Protein AF-A0A7I4CPW4-F1 (afdb_monomer)

Secondary structure (DSSP, 8-state):
---GGGG-TTHHHHHHHHHHHHHHHHHHHHHHHT-PPPGGGTTS-TTSTT---HHHHHHHHHHHHHHHHHHHHHHHHHHHS---------HHHHHHHHHHHHHHHHHHHHHHHHHHHHHHHHHHHHHHHHHHHHHHHHHHHHHHHH--HHHHHHHHHHHHHHHHHHHHHHHHHHHHHHHHHHHHHHHHHHHHHHHHHHHHHHHHHHHHHHHHHHHHHHHHHHHHHHHHHHHHHHHHHHHHHHHHHHTTSSS---------HHHHHHHHHHHHHHHHHHHHHHHHHHHHHHHHHHHHHHHHHHHHHHHHHHHHHHHHHHHHHHHHHHHHHHHHHHHHHHHHHHHHHHHHHHHHHHHHHHHHHHHHHHHHHHHHHHHHHHHHHHHHHHHHHHHHHHHHHHHHHHHHHHHHHHHHHHHHHHHHHHHHHHHHHHHHHHHHHHHHHHHHHHHHHHHHHHHHHHHHHHHHHHHHHHHHHHHHHHHTTPPP-

pLDDT: mean 71.59, std 16.47, range [29.36, 94.69]

Radius of gyration: 84.99 Å; Cα contacts (8 Å, |Δi|>4): 14; chains: 1; bounding box: 189×78×271 Å

Sequence (485 aa):
MASPVEVIPGWSDMNDRLHNTLVQLNRLMEHYADGPPSDDLRHADVDKPGCVSEECLETDIQDILKEAKQRLKDFTEAMGSTNGISLGTSRRERQEAEEKSQRILAESEHQKNFLKEELARAQHEVINLHQKMRGYEDRFACEQAGLSNAKFSRELERTKIELLEKSTRLESLQAAKEAVEKEFSDYRKTRKQELEREKTQKLFETRQMKENFQKEVMSATQQHLDREVELQEFCQNERDAHTKTVEAEHAMKLEECCHNHAFLESEWLEKEFGLHKQISGAVQEKSRHIQLLFEEHLKLQSLETQLAAAQSELANEKLERSQIESELKFAKVDVSLANEKVKMGLESHEHTLSNLTNLQDEMTNLRRTCAANIAKLEEKAFALQKNLSCVTNTCVQNEHELHCQSRRVEELQKNIHIKQKELMASTTEVQRLQQECEDMVNKTKDNLETQLLRQAQQHTKIVQKLQKQFRAQWEEYTKTGGPCF

Solvent-accessible surface area (backbone atoms only — not comparable to full-atom values): 26633 Å² total; per-residue (Å²): 134,81,54,83,76,69,78,55,80,56,58,64,58,51,50,52,50,53,50,52,51,50,54,51,51,51,54,52,52,54,57,52,71,80,42,78,76,61,84,80,57,84,78,62,67,94,82,56,95,82,79,72,55,72,72,56,54,54,51,50,51,52,52,52,53,52,51,51,54,48,52,51,49,54,51,52,53,57,63,68,66,65,80,81,78,90,77,94,72,52,77,64,56,54,50,51,50,49,53,51,48,52,50,52,49,52,51,50,52,49,49,50,51,52,52,50,53,51,50,51,50,52,51,50,49,52,52,51,48,49,52,50,48,49,57,46,50,52,48,51,46,49,53,51,72,71,44,56,72,66,57,59,53,48,50,51,51,50,52,50,50,54,48,50,53,50,49,53,51,47,51,53,50,50,51,49,47,54,50,49,53,49,51,50,52,50,48,52,51,50,52,51,51,50,52,51,48,51,51,52,48,52,52,47,52,51,50,50,51,51,54,50,52,51,50,51,52,51,50,52,51,48,54,49,50,53,49,50,48,52,50,49,51,48,56,47,50,51,49,53,51,49,52,56,48,62,75,65,72,80,74,83,82,91,85,82,84,88,86,59,79,69,54,57,53,52,51,47,51,52,50,50,52,50,48,50,51,51,50,50,50,52,51,52,52,50,52,50,50,52,50,52,52,52,55,51,50,54,51,50,54,52,49,52,53,50,50,53,51,53,51,51,50,52,51,49,52,53,50,52,50,52,50,52,56,48,52,52,51,52,52,51,52,52,53,52,53,50,51,52,52,51,50,55,51,49,56,53,48,53,54,51,50,53,52,52,51,53,50,51,52,51,52,51,51,50,51,53,53,50,51,54,50,49,54,52,49,53,53,48,50,52,53,49,51,53,50,48,53,51,50,51,53,51,50,54,52,49,52,53,50,52,51,54,50,50,53,52,50,54,52,50,51,52,50,50,54,52,51,50,52,52,49,52,53,51,51,51,50,51,53,50,52,50,49,52,49,51,53,49,52,52,52,49,48,54,51,49,54,51,50,52,52,51,48,53,53,50,50,50,52,50,52,52,49,50,52,50,49,50,49,52,54,48,53,47,36,68,72,72,63,56,82,90,128

Foldseek 3Di:
DDDPVNLDPCPVVLVVLVVVLVVLVVVVVVVVVVDDPPPVPVDPDPPDPRDDDPVRSVVSVVVSVVVVVVSVVVVVVVVVPPPDDDDDDDPVVVVVVVVVVVVVVVVVVVVVVVVVVVVVVVVVVVVVVVVVVVVVVVVVVVVVVVDPVVVVVVVVVVVVVVVVVVVVVVVVVVVVVVVVVVVVVVVVVVVVVVVVVVVVVVVVVVVVVVVVVVVVVVVVVVVVVVVVVVVVVVVVVVVVVVVVVVVVPPPDDDDDDDDDPPVVVVVVVVVVVVVVVVVVVVVVVVVVVVVVVVVVVVVVVVVVVVVVVVVVVVVVVVVVVVVVVVVVVVVVVVVVVVVVVVVVVVVVVVVVVVVVVVVVVVVVVVVVVVVVVVVVVVVVVVVVVVVVVVVVVVVVVVVVVVVVVVVVVVVVVVVVVVVVVVVVVVVVVVVVVVVVVVVVVVVVVVVVVVVVVVVVVVVVVVVVVVVVVVVVVVVVCVVVVPDDD

Organism: Physcomitrium patens (NCBI:txid3218)

Mean predicted aligned error: 24.4 Å

Structure (mmCIF, N/CA/C/O backbone):
data_AF-A0A7I4CPW4-F1
#
_entry.id   AF-A0A7I4CPW4-F1
#
loop_
_atom_site.group_PDB
_atom_site.id
_atom_site.type_symbol
_atom_site.label_atom_id
_atom_site.label_alt_id
_atom_site.label_comp_id
_atom_site.label_asym_id
_atom_site.label_entity_id
_atom_site.label_seq_id
_atom_site.pdbx_PDB_ins_code
_atom_site.Cartn_x
_atom_site.Cartn_y
_atom_site.Cartn_z
_atom_site.occupancy
_atom_site.B_iso_or_equiv
_atom_site.auth_seq_id
_atom_site.auth_comp_id
_atom_site.auth_asym_id
_atom_site.auth_atom_id
_atom_site.pdbx_PDB_model_num
ATOM 1 N N . MET A 1 1 ? -46.237 -32.149 65.533 1.00 38.31 1 MET A N 1
ATOM 2 C CA . MET A 1 1 ? -46.251 -31.351 64.293 1.00 38.31 1 MET A CA 1
ATOM 3 C C . MET A 1 1 ? -44.836 -30.878 64.074 1.00 38.31 1 MET A C 1
ATOM 5 O O . MET A 1 1 ? -44.356 -30.110 64.896 1.00 38.31 1 MET A O 1
ATOM 9 N N . ALA A 1 2 ? -44.166 -31.430 63.067 1.00 29.36 2 ALA A N 1
ATOM 10 C CA . ALA A 1 2 ? -42.787 -31.090 62.757 1.00 29.36 2 ALA A CA 1
ATOM 11 C C . ALA A 1 2 ? -42.757 -29.760 61.994 1.00 29.36 2 ALA A C 1
ATOM 13 O O . ALA A 1 2 ? -43.497 -29.587 61.024 1.00 29.36 2 ALA A O 1
ATOM 14 N N . SER A 1 3 ? -41.971 -28.801 62.480 1.00 32.53 3 SER A N 1
ATOM 15 C CA . SER A 1 3 ? -41.742 -27.513 61.812 1.00 32.53 3 SER A CA 1
ATOM 16 C C . SER A 1 3 ? -41.160 -27.752 60.405 1.00 32.53 3 SER A C 1
ATOM 18 O O . SER A 1 3 ? -40.423 -28.720 60.240 1.00 32.53 3 SER A O 1
ATOM 20 N N . PRO A 1 4 ? -41.388 -26.892 59.390 1.00 42.81 4 PRO A N 1
ATOM 21 C CA . PRO A 1 4 ? -40.745 -27.017 58.070 1.00 42.81 4 PRO A CA 1
ATOM 22 C C . PRO A 1 4 ? -39.208 -27.043 58.133 1.00 42.81 4 PRO A C 1
ATOM 24 O O . PRO A 1 4 ? -38.552 -27.478 57.193 1.00 42.81 4 PRO A O 1
ATOM 27 N N . VAL A 1 5 ? -38.638 -26.609 59.263 1.00 44.00 5 VAL A N 1
ATOM 28 C CA . VAL A 1 5 ? -37.207 -26.687 59.583 1.00 44.00 5 VAL A CA 1
ATOM 29 C C . VAL A 1 5 ? -36.751 -28.130 59.881 1.00 44.00 5 VAL A C 1
ATOM 31 O O . VAL A 1 5 ? -35.587 -28.454 59.681 1.00 44.00 5 VAL A O 1
ATOM 34 N N . GLU A 1 6 ? -37.653 -29.030 60.280 1.00 43.44 6 GLU A N 1
ATOM 35 C CA . GLU A 1 6 ? -37.358 -30.444 60.573 1.00 43.44 6 GLU A CA 1
ATOM 36 C C . GLU A 1 6 ? -37.419 -31.359 59.330 1.00 43.44 6 GLU A C 1
ATOM 38 O O . GLU A 1 6 ? -37.004 -32.511 59.411 1.00 43.44 6 GLU A O 1
ATOM 43 N N . VAL A 1 7 ? -37.869 -30.861 58.165 1.00 47.72 7 VAL A N 1
ATOM 44 C CA . VAL A 1 7 ? -37.859 -31.600 56.874 1.00 47.72 7 VAL A CA 1
ATOM 45 C C . VAL A 1 7 ? -36.533 -31.410 56.112 1.00 47.72 7 VAL A C 1
ATOM 47 O O . VAL A 1 7 ? -36.294 -32.031 55.080 1.00 47.72 7 VAL A O 1
ATOM 50 N N . ILE A 1 8 ? -35.609 -30.619 56.669 1.00 50.72 8 ILE A N 1
ATOM 51 C CA . ILE A 1 8 ? -34.277 -30.360 56.114 1.00 50.72 8 ILE A CA 1
ATOM 52 C C . ILE A 1 8 ? -33.139 -31.046 56.924 1.00 50.72 8 ILE A C 1
ATOM 54 O O . ILE A 1 8 ? -32.127 -30.400 57.199 1.00 50.72 8 ILE A O 1
ATOM 58 N N . PRO A 1 9 ? -33.197 -32.331 57.341 1.00 49.34 9 PRO A N 1
ATOM 59 C CA . PRO A 1 9 ? -31.993 -32.985 57.851 1.00 49.34 9 PRO A CA 1
ATOM 60 C C . PRO A 1 9 ? -30.987 -33.201 56.706 1.00 49.34 9 PRO A C 1
ATOM 62 O O . PRO A 1 9 ? -31.283 -33.845 55.697 1.00 49.34 9 PRO A O 1
ATOM 65 N N . GLY A 1 10 ? -29.773 -32.670 56.852 1.00 56.00 10 GLY A N 1
ATOM 66 C CA . GLY A 1 10 ? -28.626 -33.021 56.003 1.00 56.00 10 GLY A CA 1
ATOM 67 C C . GLY A 1 10 ? -28.361 -32.136 54.779 1.00 56.00 10 GLY A C 1
ATOM 68 O O . GLY A 1 10 ? -27.443 -32.441 54.026 1.00 56.00 10 GLY A O 1
ATOM 69 N N . TRP A 1 11 ? -29.096 -31.033 54.571 1.00 62.47 11 TRP A N 1
ATOM 70 C CA . TRP A 1 11 ? -28.654 -30.014 53.600 1.00 62.47 11 TRP A CA 1
ATOM 71 C C . TRP A 1 11 ? -27.441 -29.230 54.100 1.00 62.47 11 TRP A C 1
ATOM 73 O O . TRP A 1 11 ? -26.607 -28.865 53.279 1.00 62.47 11 TRP A O 1
ATOM 83 N N . SER A 1 12 ? -27.313 -29.005 55.416 1.00 62.22 12 SER A N 1
ATOM 84 C CA . SER A 1 12 ? -26.085 -28.426 55.976 1.00 62.22 12 SER A CA 1
ATOM 85 C C . SER A 1 12 ? -24.902 -29.362 55.742 1.00 62.22 12 SER A C 1
ATOM 87 O O . SER A 1 12 ? -23.928 -28.930 55.150 1.00 62.22 12 SER A O 1
ATOM 89 N N . ASP A 1 13 ? -25.039 -30.657 56.051 1.00 65.06 13 ASP A N 1
ATOM 90 C CA . ASP A 1 13 ? -23.987 -31.662 55.815 1.00 65.06 13 ASP A CA 1
ATOM 91 C C . ASP A 1 13 ? -23.592 -31.768 54.338 1.00 65.06 13 ASP A C 1
ATOM 93 O O . ASP A 1 13 ? -22.416 -31.883 54.007 1.00 65.06 13 ASP A O 1
ATOM 97 N N . MET A 1 14 ? -24.563 -31.725 53.422 1.00 67.44 14 MET A N 1
ATOM 98 C CA . MET A 1 14 ? -24.291 -31.759 51.984 1.00 67.44 14 MET A CA 1
ATOM 99 C C . MET A 1 14 ? -23.597 -30.478 51.504 1.00 67.44 14 MET A C 1
ATOM 101 O O . MET A 1 14 ? -22.688 -30.547 50.679 1.00 67.44 14 MET A O 1
ATOM 105 N N . ASN A 1 15 ? -23.989 -29.320 52.040 1.00 64.12 15 ASN A N 1
ATOM 106 C CA . ASN A 1 15 ? -23.342 -28.046 51.748 1.00 64.12 15 ASN A CA 1
ATOM 107 C C . ASN A 1 15 ? -21.917 -27.993 52.323 1.00 64.12 15 ASN A C 1
ATOM 109 O O . ASN A 1 15 ? -21.007 -27.524 51.648 1.00 64.12 15 ASN A O 1
ATOM 113 N N . ASP A 1 16 ? -21.699 -28.551 53.514 1.00 69.31 16 ASP A N 1
ATOM 114 C CA . ASP A 1 16 ? -20.387 -28.653 54.156 1.00 69.31 16 ASP A CA 1
ATOM 115 C C . ASP A 1 16 ? -19.469 -29.634 53.406 1.00 69.31 16 ASP A C 1
ATOM 117 O O . ASP A 1 16 ? -18.279 -29.365 53.230 1.00 69.31 16 ASP A O 1
ATOM 121 N N . ARG A 1 17 ? -20.013 -30.745 52.885 1.00 70.19 17 ARG A N 1
ATOM 122 C CA . ARG A 1 17 ? -19.287 -31.669 51.994 1.00 70.19 17 ARG A CA 1
ATOM 123 C C . ARG A 1 17 ? -18.903 -30.994 50.681 1.00 70.19 17 ARG A C 1
ATOM 125 O O . ARG A 1 17 ? -17.732 -31.023 50.324 1.00 70.19 17 ARG A O 1
ATOM 132 N N . LEU A 1 18 ? -19.844 -30.324 50.011 1.00 66.69 18 LEU A N 1
ATOM 133 C CA . LEU A 1 18 ? -19.577 -29.595 48.767 1.00 66.69 18 LEU A CA 1
ATOM 134 C C . LEU A 1 18 ? -18.533 -28.490 48.973 1.00 66.69 18 LEU A C 1
ATOM 136 O O . LEU A 1 18 ? -17.628 -28.330 48.157 1.00 66.69 18 LEU A O 1
ATOM 140 N N . HIS A 1 19 ? -18.635 -27.752 50.077 1.00 68.12 19 HIS A N 1
ATOM 141 C CA . HIS A 1 19 ? -17.684 -26.706 50.427 1.00 68.12 19 HIS A CA 1
ATOM 142 C C . HIS A 1 19 ? -16.278 -27.277 50.644 1.00 68.12 19 HIS A C 1
ATOM 144 O O . HIS A 1 19 ? -15.318 -26.764 50.072 1.00 68.12 19 HIS A O 1
ATOM 150 N N . ASN A 1 20 ? -16.147 -28.377 51.389 1.00 66.88 20 ASN A N 1
ATOM 151 C CA . ASN A 1 20 ? -14.859 -29.043 51.590 1.00 66.88 20 ASN A CA 1
ATOM 152 C C . ASN A 1 20 ? -14.265 -29.588 50.281 1.00 66.88 20 ASN A C 1
ATOM 154 O O . ASN A 1 20 ? -13.067 -29.420 50.049 1.00 66.88 20 ASN A O 1
ATOM 158 N N . THR A 1 21 ? -15.083 -30.173 49.402 1.00 63.88 21 THR A N 1
ATOM 159 C CA . THR A 1 21 ? -14.639 -30.663 48.088 1.00 63.88 21 THR A CA 1
ATOM 160 C C . THR A 1 21 ? -14.179 -29.514 47.185 1.00 63.88 21 THR A C 1
ATOM 162 O O . THR A 1 21 ? -13.125 -29.609 46.561 1.00 63.88 21 THR A O 1
ATOM 165 N N . LEU A 1 22 ? -14.893 -28.383 47.170 1.00 64.75 22 LEU A N 1
ATOM 166 C CA . LEU A 1 22 ? -14.491 -27.188 46.417 1.00 64.75 22 LEU A CA 1
ATOM 167 C C . LEU A 1 22 ? -13.196 -26.566 46.954 1.00 64.75 22 LEU A C 1
ATOM 169 O O . LEU A 1 22 ? -12.351 -26.145 46.168 1.00 64.75 22 LEU A O 1
ATOM 173 N N . VAL A 1 23 ? -13.003 -26.542 48.276 1.00 67.06 23 VAL A N 1
ATOM 174 C CA . VAL A 1 23 ? -11.753 -26.070 48.897 1.00 67.06 23 VAL A CA 1
ATOM 175 C C . VAL A 1 23 ? -10.571 -26.964 48.511 1.00 67.06 23 VAL A C 1
ATOM 177 O O . VAL A 1 23 ? -9.486 -26.453 48.234 1.00 67.06 23 VAL A O 1
ATOM 180 N N . GLN A 1 24 ? -10.761 -28.285 48.454 1.00 62.75 24 GLN A N 1
ATOM 181 C CA . GLN A 1 24 ? -9.724 -29.218 47.999 1.00 62.75 24 GLN A CA 1
ATOM 182 C C . GLN A 1 24 ? -9.404 -29.039 46.512 1.00 62.75 24 GLN A C 1
ATOM 184 O O . GLN A 1 24 ? -8.230 -29.012 46.149 1.00 62.75 24 GLN A O 1
ATOM 189 N N . LEU A 1 25 ? -10.419 -28.827 45.672 1.00 63.53 25 LEU A N 1
ATOM 190 C CA . LEU A 1 25 ? -10.248 -28.585 44.238 1.00 63.53 25 LEU A CA 1
ATOM 191 C C . LEU A 1 25 ? -9.511 -27.266 43.968 1.00 63.53 25 LEU A C 1
ATOM 193 O O . LEU A 1 25 ? -8.627 -27.212 43.118 1.00 63.53 25 LEU A O 1
ATOM 197 N N . ASN A 1 26 ? -9.801 -26.224 44.752 1.00 63.44 26 ASN A N 1
ATOM 198 C CA . ASN A 1 26 ? -9.120 -24.937 44.639 1.00 63.44 26 ASN A CA 1
ATOM 199 C C . ASN A 1 26 ? -7.635 -25.032 45.032 1.00 63.44 26 ASN A C 1
ATOM 201 O O . ASN A 1 26 ? -6.786 -24.489 44.334 1.00 63.44 26 ASN A O 1
ATOM 205 N N . ARG A 1 27 ? -7.300 -25.805 46.076 1.00 64.12 27 ARG A N 1
ATOM 206 C CA . ARG A 1 27 ? -5.898 -26.099 46.438 1.00 64.12 27 ARG A CA 1
ATOM 207 C C . ARG A 1 27 ? -5.167 -26.894 45.356 1.00 64.12 27 ARG A C 1
ATOM 209 O O . ARG A 1 27 ? -3.975 -26.699 45.144 1.00 64.12 27 ARG A O 1
ATOM 216 N N . LEU A 1 28 ? -5.874 -27.792 44.675 1.00 62.12 28 LEU A N 1
ATOM 217 C CA . LEU A 1 28 ? -5.319 -28.593 43.586 1.00 62.12 28 LEU A CA 1
ATOM 218 C C . LEU A 1 28 ? -5.044 -27.721 42.348 1.00 62.12 28 LEU A C 1
ATOM 220 O O . LEU A 1 28 ? -3.977 -27.830 41.751 1.00 62.12 28 LEU A O 1
ATOM 224 N N . MET A 1 29 ? -5.945 -26.786 42.023 1.00 62.91 29 MET A N 1
ATOM 225 C CA . MET A 1 29 ? -5.725 -25.782 40.973 1.00 62.91 29 MET A CA 1
ATOM 226 C C . MET A 1 29 ? -4.577 -24.817 41.303 1.00 62.91 29 MET A C 1
ATOM 228 O O . MET A 1 29 ? -3.785 -24.503 40.418 1.00 62.91 29 MET A O 1
ATOM 232 N N . GLU A 1 30 ? -4.450 -24.372 42.559 1.00 62.38 30 GLU A N 1
ATOM 233 C CA . GLU A 1 30 ? -3.320 -23.544 43.013 1.00 62.38 30 GLU A CA 1
ATOM 234 C C . GLU A 1 30 ? -1.982 -24.283 42.842 1.00 62.38 30 GLU A C 1
ATOM 236 O O . GLU A 1 30 ? -1.022 -23.706 42.337 1.00 62.38 30 GLU A O 1
ATOM 241 N N . HIS A 1 31 ? -1.934 -25.587 43.137 1.00 56.59 31 HIS A N 1
ATOM 242 C CA . HIS A 1 31 ? -0.752 -26.416 42.881 1.00 56.59 31 HIS A CA 1
ATOM 243 C C . HIS A 1 31 ? -0.405 -26.578 41.392 1.00 56.59 31 HIS A C 1
ATOM 245 O O . HIS A 1 31 ? 0.772 -26.715 41.068 1.00 56.59 31 HIS A O 1
ATOM 251 N N . TYR A 1 32 ? -1.384 -26.535 40.484 1.00 52.62 32 TYR A N 1
ATOM 252 C CA . TYR A 1 32 ? -1.139 -26.536 39.035 1.00 52.62 32 TYR A CA 1
ATOM 253 C C . TYR A 1 32 ? -0.704 -25.162 38.492 1.00 52.62 32 TYR A C 1
ATOM 255 O O . TYR A 1 32 ? -0.036 -25.098 37.457 1.00 52.62 32 TYR A O 1
ATOM 263 N N . ALA A 1 33 ? -1.059 -24.067 39.173 1.00 53.84 33 ALA A N 1
ATOM 264 C CA . ALA A 1 33 ? -0.705 -22.705 38.772 1.00 53.84 33 ALA A CA 1
ATOM 265 C C . ALA A 1 33 ? 0.778 -22.363 39.022 1.00 53.84 33 ALA A C 1
ATOM 267 O O . ALA A 1 33 ? 1.352 -21.583 38.262 1.00 53.84 33 ALA A O 1
ATOM 268 N N . ASP A 1 34 ? 1.417 -22.997 40.012 1.00 50.81 34 ASP A N 1
ATOM 269 C CA . ASP A 1 34 ? 2.851 -22.841 40.320 1.00 50.81 34 ASP A CA 1
ATOM 270 C C . ASP A 1 34 ? 3.786 -23.678 39.411 1.00 50.81 34 ASP A C 1
ATOM 272 O O . ASP A 1 34 ? 5.005 -23.703 39.595 1.00 50.81 34 ASP A O 1
ATOM 276 N N . GLY A 1 35 ? 3.228 -24.311 38.372 1.00 43.72 35 GLY A N 1
ATOM 277 C CA . GLY A 1 35 ? 3.938 -25.081 37.349 1.00 43.72 35 GLY A CA 1
ATOM 278 C C . GLY A 1 35 ? 3.619 -26.579 37.417 1.00 43.72 35 GLY A C 1
ATOM 279 O O . GLY A 1 35 ? 3.368 -27.108 38.499 1.00 43.72 35 GLY A O 1
ATOM 280 N N . PRO A 1 36 ? 3.620 -27.300 36.278 1.00 46.91 36 PRO A N 1
ATOM 281 C CA . PRO A 1 36 ? 3.353 -28.732 36.289 1.00 46.91 36 PRO A CA 1
ATOM 282 C C . PRO A 1 36 ? 4.443 -29.439 37.111 1.00 46.91 36 PRO A C 1
ATOM 284 O O . PRO A 1 36 ? 5.631 -29.187 36.874 1.00 46.91 36 PRO A O 1
ATOM 287 N N . PRO A 1 37 ? 4.088 -30.319 38.064 1.00 50.00 37 PRO A N 1
ATOM 288 C CA . PRO A 1 37 ? 5.093 -31.088 38.774 1.00 50.00 37 PRO A CA 1
ATOM 289 C C . PRO A 1 37 ? 5.860 -31.936 37.754 1.00 50.00 37 PRO A C 1
ATOM 291 O O . PRO A 1 37 ? 5.270 -32.542 36.857 1.00 50.00 37 PRO A O 1
ATOM 294 N N . SER A 1 38 ? 7.189 -31.952 37.870 1.00 45.12 38 SER A N 1
ATOM 295 C CA . SER A 1 38 ? 8.050 -32.843 37.091 1.00 45.12 38 SER A CA 1
ATOM 296 C C . SER A 1 38 ? 7.556 -34.288 37.197 1.00 45.12 38 SER A C 1
ATOM 298 O O . SER A 1 38 ? 7.106 -34.698 38.270 1.00 45.12 38 SER A O 1
ATOM 300 N N . ASP A 1 39 ? 7.693 -35.059 36.115 1.00 47.12 39 ASP A N 1
ATOM 301 C CA . ASP A 1 39 ? 7.189 -36.437 35.970 1.00 47.12 39 ASP A CA 1
ATOM 302 C C . ASP A 1 39 ? 7.569 -37.409 37.111 1.00 47.12 39 ASP A C 1
ATOM 304 O O . ASP A 1 39 ? 6.896 -38.422 37.290 1.00 47.12 39 ASP A O 1
ATOM 308 N N . ASP A 1 40 ? 8.553 -37.074 37.949 1.00 45.69 40 ASP A N 1
ATOM 309 C CA . ASP A 1 40 ? 8.951 -37.849 39.132 1.00 45.69 40 ASP A CA 1
ATOM 310 C C . ASP A 1 40 ? 7.979 -37.770 40.334 1.00 45.69 40 ASP A C 1
ATOM 312 O O . ASP A 1 40 ? 8.170 -38.476 41.324 1.00 45.69 40 ASP A O 1
ATOM 316 N N . LEU A 1 41 ? 6.909 -36.967 40.275 1.00 43.38 41 LEU A N 1
ATOM 317 C CA . LEU A 1 41 ? 5.898 -36.870 41.347 1.00 43.38 41 LEU A CA 1
ATOM 318 C C . LEU A 1 41 ? 4.605 -37.651 41.076 1.00 43.38 41 LEU A C 1
ATOM 320 O O . LEU A 1 41 ? 3.766 -37.744 41.970 1.00 43.38 41 LEU A O 1
ATOM 324 N N . ARG A 1 42 ? 4.441 -38.289 39.905 1.00 46.47 42 ARG A N 1
ATOM 325 C CA . ARG A 1 42 ? 3.249 -39.125 39.634 1.00 46.47 42 ARG A CA 1
ATOM 326 C C . ARG A 1 42 ? 3.175 -40.383 40.516 1.00 46.47 42 ARG A C 1
ATOM 328 O O . ARG A 1 42 ? 2.141 -41.047 40.537 1.00 46.47 42 ARG A O 1
ATOM 335 N N . HIS A 1 43 ? 4.242 -40.690 41.261 1.00 47.31 43 HIS A N 1
ATOM 336 C CA . HIS A 1 43 ? 4.331 -41.842 42.164 1.00 47.31 43 HIS A CA 1
ATOM 337 C C . HIS A 1 43 ? 4.963 -41.537 43.536 1.00 47.31 43 HIS A C 1
ATOM 339 O O . HIS A 1 43 ? 5.292 -42.474 44.262 1.00 47.31 43 HIS A O 1
ATOM 345 N N . ALA A 1 44 ? 5.142 -40.267 43.917 1.00 39.19 44 ALA A N 1
ATOM 346 C CA . ALA A 1 44 ? 5.736 -39.939 45.212 1.00 39.19 44 ALA A CA 1
ATOM 347 C C . ALA A 1 44 ? 4.680 -39.934 46.331 1.00 39.19 44 ALA A C 1
ATOM 349 O O . ALA A 1 44 ? 3.838 -39.043 46.403 1.00 39.19 44 ALA A O 1
ATOM 350 N N . ASP A 1 45 ? 4.778 -40.943 47.195 1.00 40.41 45 ASP A N 1
ATOM 351 C CA . ASP A 1 45 ? 4.182 -41.068 48.527 1.00 40.41 45 ASP A CA 1
ATOM 352 C C . ASP A 1 45 ? 2.679 -40.769 48.651 1.00 40.41 45 ASP A C 1
ATOM 354 O O . ASP A 1 45 ? 2.234 -39.701 49.075 1.00 40.41 45 ASP A O 1
ATOM 358 N N . VAL A 1 46 ? 1.906 -41.835 48.426 1.00 43.81 46 VAL A N 1
ATOM 359 C CA . VAL A 1 46 ? 0.472 -41.997 48.736 1.00 43.81 46 VAL A CA 1
ATOM 360 C C . VAL A 1 46 ? 0.166 -41.911 50.253 1.00 43.81 46 VAL A C 1
ATOM 362 O O . VAL A 1 46 ? -0.989 -41.973 50.655 1.00 43.81 46 VAL A O 1
ATOM 365 N N . ASP A 1 47 ? 1.162 -41.674 51.112 1.00 42.84 47 ASP A N 1
ATOM 366 C CA . ASP A 1 47 ? 1.011 -41.676 52.577 1.00 42.84 47 ASP A CA 1
ATOM 367 C C . ASP A 1 47 ? 0.966 -40.278 53.235 1.00 42.84 47 ASP A C 1
ATOM 369 O O . ASP A 1 47 ? 1.114 -40.148 54.454 1.00 42.84 47 ASP A O 1
ATOM 373 N N . LYS A 1 48 ? 0.698 -39.204 52.476 1.00 43.69 48 LYS A N 1
ATOM 374 C CA . LYS A 1 48 ? 0.266 -37.922 53.070 1.00 43.69 48 LYS A CA 1
ATOM 375 C C . LYS A 1 48 ? -1.265 -37.825 53.091 1.00 43.69 48 LYS A C 1
ATOM 377 O O . LYS A 1 48 ? -1.888 -37.839 52.029 1.00 43.69 48 LYS A O 1
ATOM 382 N N . PRO A 1 49 ? -1.899 -37.664 54.269 1.00 42.28 49 PRO A N 1
ATOM 383 C CA . PRO A 1 49 ? -3.349 -37.580 54.367 1.00 42.28 49 PRO A CA 1
ATOM 384 C C . PRO A 1 49 ? -3.815 -36.259 53.746 1.00 42.28 49 PRO A C 1
ATOM 386 O O . PRO A 1 49 ? -3.597 -35.190 54.315 1.00 42.28 49 PRO A O 1
ATOM 389 N N . GLY A 1 50 ? -4.438 -36.328 52.569 1.00 48.50 50 GLY A N 1
ATOM 390 C CA . GLY A 1 50 ? -5.105 -35.178 51.953 1.00 48.50 50 GLY A CA 1
ATOM 391 C C . GLY A 1 50 ? -4.892 -34.971 50.456 1.00 48.50 50 GLY A C 1
ATOM 392 O O . GLY A 1 50 ? -5.441 -34.006 49.933 1.00 48.50 50 GLY A O 1
ATOM 393 N N . CYS A 1 51 ? -4.143 -35.826 49.753 1.00 43.91 51 CYS A N 1
ATOM 394 C CA . CYS A 1 51 ? -4.072 -35.760 48.291 1.00 43.91 51 CYS A CA 1
ATOM 395 C C . CYS A 1 51 ? -5.039 -36.784 47.683 1.00 43.91 51 CYS A C 1
ATOM 397 O O . CYS A 1 51 ? -4.753 -37.978 47.639 1.00 43.91 51 CYS A O 1
ATOM 399 N N . VAL A 1 52 ? -6.221 -36.313 47.288 1.00 54.12 52 VAL A N 1
ATOM 400 C CA . VAL A 1 52 ? -7.238 -37.110 46.592 1.00 54.12 52 VAL A CA 1
ATOM 401 C C . VAL A 1 52 ? -7.050 -36.872 45.092 1.00 54.12 52 VAL A C 1
ATOM 403 O O . VAL A 1 52 ? -6.867 -35.725 44.683 1.00 54.12 52 VAL A O 1
ATOM 406 N N . SER A 1 53 ? -7.029 -37.929 44.276 1.00 58.56 53 SER A N 1
ATOM 407 C CA . SER A 1 53 ? -6.857 -37.789 42.825 1.00 58.56 53 SER A CA 1
ATOM 408 C C . SER A 1 53 ? -7.998 -36.969 42.206 1.00 58.56 53 SER A C 1
ATOM 410 O O . SER A 1 53 ? -9.123 -36.968 42.707 1.00 58.56 53 SER A O 1
ATOM 412 N N . GLU A 1 54 ? -7.710 -36.290 41.094 1.00 54.69 54 GLU A N 1
ATOM 413 C CA . GLU A 1 54 ? -8.684 -35.509 40.312 1.00 54.69 54 GLU A CA 1
ATOM 414 C C . GLU A 1 54 ? -9.937 -36.339 39.968 1.00 54.69 54 GLU A C 1
ATOM 416 O O . GLU A 1 54 ? -11.064 -35.872 40.115 1.00 54.69 54 GLU A O 1
ATOM 421 N N . GLU A 1 55 ? -9.732 -37.622 39.658 1.00 54.94 55 GLU A N 1
ATOM 422 C CA . GLU A 1 55 ? -10.782 -38.600 39.351 1.00 54.94 55 GLU A CA 1
ATOM 423 C C . GLU A 1 55 ? -11.712 -38.884 40.553 1.00 54.94 55 GLU A C 1
ATOM 425 O O . GLU A 1 55 ? -12.922 -39.058 40.391 1.00 54.94 55 GLU A O 1
ATOM 430 N N . CYS A 1 56 ? -11.183 -38.868 41.781 1.00 59.16 56 CYS A N 1
ATOM 431 C CA . CYS A 1 56 ? -11.982 -39.037 42.996 1.00 59.16 56 CYS A CA 1
ATOM 432 C C . CYS A 1 56 ? -12.806 -37.782 43.327 1.00 59.16 56 CYS A C 1
ATOM 434 O O . CYS A 1 56 ? -13.965 -37.903 43.720 1.00 59.16 56 CYS A O 1
ATOM 436 N N . LEU A 1 57 ? -12.251 -36.580 43.129 1.00 61.47 57 LEU A N 1
ATOM 437 C CA . LEU A 1 57 ? -12.963 -35.322 43.395 1.00 61.47 57 LEU A CA 1
ATOM 438 C C . LEU A 1 57 ? -14.092 -35.069 42.388 1.00 61.47 57 LEU A C 1
ATOM 440 O O . LEU A 1 57 ? -15.160 -34.584 42.765 1.00 61.47 57 LEU A O 1
ATOM 444 N N . GLU A 1 58 ? -13.886 -35.420 41.117 1.00 61.22 58 GLU A N 1
ATOM 445 C CA . GLU A 1 58 ? -14.926 -35.310 40.092 1.00 61.22 58 GLU A CA 1
ATOM 446 C C . GLU A 1 58 ? -16.087 -36.282 40.363 1.00 61.22 58 GLU A C 1
ATOM 448 O O . GLU A 1 58 ? -17.258 -35.909 40.236 1.00 61.22 58 GLU A O 1
ATOM 453 N N . THR A 1 59 ? -15.772 -37.493 40.834 1.00 69.12 59 THR A N 1
ATOM 454 C CA . THR A 1 59 ? -16.776 -38.484 41.248 1.00 69.12 59 THR A CA 1
ATOM 455 C C . THR A 1 59 ? -17.569 -38.003 42.471 1.00 69.12 59 THR A C 1
ATOM 457 O O . THR A 1 59 ? -18.800 -38.050 42.455 1.00 69.12 59 THR A O 1
ATOM 460 N N . ASP A 1 60 ? -16.902 -37.437 43.483 1.00 64.19 60 ASP A N 1
ATOM 461 C CA . ASP A 1 60 ? -17.559 -36.889 44.679 1.00 64.19 60 ASP A CA 1
ATOM 462 C C . ASP A 1 60 ? -18.506 -35.720 44.350 1.00 64.19 60 ASP A C 1
ATOM 464 O O . ASP A 1 60 ? -19.609 -35.634 44.896 1.00 64.19 60 ASP A O 1
ATOM 468 N N . ILE A 1 61 ? -18.126 -34.831 43.424 1.00 63.47 61 ILE A N 1
ATOM 469 C CA . ILE A 1 61 ? -18.997 -33.737 42.964 1.00 63.47 61 ILE A CA 1
ATOM 470 C C . ILE A 1 61 ? -20.224 -34.292 42.239 1.00 63.47 61 ILE A C 1
ATOM 472 O O . ILE A 1 61 ? -21.342 -33.819 42.469 1.00 63.47 61 ILE A O 1
ATOM 476 N N . GLN A 1 62 ? -20.049 -35.300 41.383 1.00 70.56 62 GLN A N 1
ATOM 477 C CA . GLN A 1 62 ? -21.172 -35.928 40.687 1.00 70.56 62 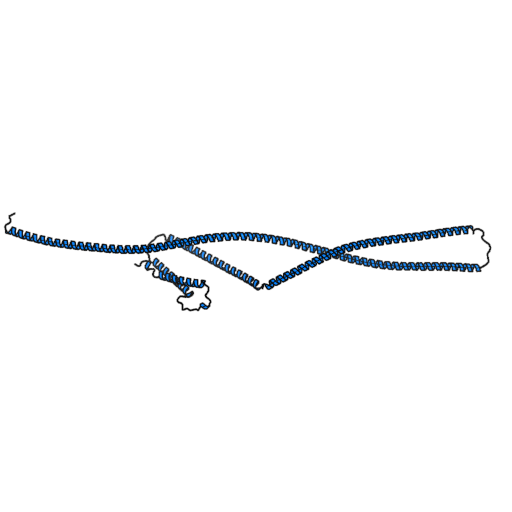GLN A CA 1
ATOM 478 C C . GLN A 1 62 ? -22.131 -36.629 41.656 1.00 70.56 62 GLN A C 1
ATOM 480 O O . GLN A 1 62 ? -23.349 -36.506 41.489 1.00 70.56 62 GLN A O 1
ATOM 485 N N . ASP A 1 63 ? -21.618 -37.285 42.697 1.00 71.88 63 ASP A N 1
ATOM 486 C CA . ASP A 1 63 ? -22.440 -37.928 43.723 1.00 71.88 63 ASP A CA 1
ATOM 487 C C . ASP A 1 63 ? -23.195 -36.908 44.587 1.00 71.88 63 ASP A C 1
ATOM 489 O O . ASP A 1 63 ? -24.399 -37.072 44.811 1.00 71.88 63 ASP A O 1
ATOM 493 N N . ILE A 1 64 ? -22.557 -35.798 44.978 1.00 65.81 64 ILE A N 1
ATOM 494 C CA . ILE A 1 64 ? -23.226 -34.697 45.695 1.00 65.81 64 ILE A CA 1
ATOM 495 C C . ILE A 1 64 ? -24.329 -34.068 44.830 1.00 65.81 64 ILE A C 1
ATOM 497 O O . ILE A 1 64 ? -25.436 -33.815 45.309 1.00 65.81 64 ILE A O 1
ATOM 501 N N . LEU A 1 65 ? -24.078 -33.853 43.535 1.00 67.62 65 LEU A N 1
ATOM 502 C CA . LEU A 1 65 ? -25.079 -33.311 42.609 1.00 67.62 65 LEU A CA 1
ATOM 503 C C . LEU A 1 65 ? -26.255 -34.273 42.396 1.00 67.62 65 LEU A C 1
ATOM 505 O O . LEU A 1 65 ? -27.405 -33.839 42.268 1.00 67.62 65 LEU A O 1
ATOM 509 N N . LYS A 1 66 ? -25.991 -35.581 42.378 1.00 73.75 66 LYS A N 1
ATOM 510 C CA . LYS A 1 66 ? -27.021 -36.617 42.262 1.00 73.75 66 LYS A CA 1
ATOM 511 C C . LYS A 1 66 ? -27.878 -36.692 43.527 1.00 73.75 66 LYS A C 1
ATOM 513 O O . LYS A 1 66 ? -29.103 -36.770 43.416 1.00 73.75 66 LYS A O 1
ATOM 518 N N . GLU A 1 67 ? -27.263 -36.579 44.704 1.00 71.94 67 GLU A N 1
ATOM 519 C CA . GLU A 1 67 ? -27.951 -36.512 45.998 1.00 71.94 67 GLU A CA 1
ATOM 520 C C . GLU A 1 67 ? -28.812 -35.239 46.121 1.00 71.94 67 GLU A C 1
ATOM 522 O O . GLU A 1 67 ? -29.986 -35.317 46.493 1.00 71.94 67 GLU A O 1
ATOM 527 N N . ALA A 1 68 ? -28.292 -34.078 45.710 1.00 61.25 68 ALA A N 1
ATOM 528 C CA . ALA A 1 68 ? -29.032 -32.813 45.699 1.00 61.25 68 ALA A CA 1
ATOM 529 C C . ALA A 1 68 ? -30.249 -32.860 44.762 1.00 61.25 68 ALA A C 1
ATOM 531 O O . ALA A 1 68 ? -31.340 -32.399 45.111 1.00 61.25 68 ALA A O 1
ATOM 532 N N . LYS A 1 69 ? -30.090 -33.468 43.580 1.00 68.12 69 LYS A N 1
ATOM 533 C CA . LYS A 1 69 ? -31.177 -33.643 42.609 1.00 68.12 69 LYS A CA 1
ATOM 534 C C . LYS A 1 69 ? -32.268 -34.580 43.131 1.00 68.12 69 LYS A C 1
ATOM 536 O O . LYS A 1 69 ? -33.447 -34.313 42.902 1.00 68.12 69 LYS A O 1
ATOM 541 N N . GLN A 1 70 ? -31.893 -35.641 43.847 1.00 68.38 70 GLN A N 1
ATOM 542 C CA . GLN A 1 70 ? -32.852 -36.553 44.469 1.00 68.38 70 GLN A CA 1
ATOM 543 C C . GLN A 1 70 ? -33.611 -35.869 45.617 1.00 68.38 70 GLN A C 1
ATOM 545 O O . GLN A 1 70 ? -34.836 -35.904 45.636 1.00 68.38 70 GLN A O 1
ATOM 550 N N . ARG A 1 71 ? -32.921 -35.132 46.495 1.00 66.12 71 ARG A N 1
ATOM 551 C CA . ARG A 1 71 ? -33.557 -34.396 47.604 1.00 66.12 71 ARG A CA 1
ATOM 552 C C . ARG A 1 71 ? -34.491 -33.276 47.129 1.00 66.12 71 ARG A C 1
ATOM 554 O O . ARG A 1 71 ? -35.532 -33.048 47.738 1.00 66.12 71 ARG A O 1
ATOM 561 N N . LEU A 1 72 ? -34.160 -32.591 46.030 1.00 64.38 72 LEU A N 1
ATOM 562 C CA . LEU A 1 72 ? -35.056 -31.618 45.385 1.00 64.38 72 LEU A CA 1
ATOM 563 C C . LEU A 1 72 ? -36.328 -32.278 44.849 1.00 64.38 72 LEU A C 1
ATOM 565 O O . LEU A 1 72 ? -37.414 -31.704 44.957 1.00 64.38 72 LEU A O 1
ATOM 569 N N . LYS A 1 73 ? -36.205 -33.486 44.293 1.00 66.00 73 LYS A N 1
ATOM 570 C CA . LYS A 1 73 ? -37.348 -34.271 43.830 1.00 66.00 73 LYS A CA 1
ATOM 571 C C . LYS A 1 73 ? -38.243 -34.674 45.005 1.00 66.00 73 LYS A C 1
ATOM 573 O O . LYS A 1 73 ? -39.440 -34.407 44.955 1.00 66.00 73 LYS A O 1
ATOM 578 N N . ASP A 1 74 ? -37.654 -35.179 46.086 1.00 60.62 74 ASP A N 1
ATOM 579 C CA . ASP A 1 74 ? -38.381 -35.588 47.295 1.00 60.62 74 ASP A CA 1
ATOM 580 C C . ASP A 1 74 ? -39.074 -34.387 47.981 1.00 60.62 74 ASP A C 1
ATOM 582 O O . ASP A 1 74 ? -40.214 -34.491 48.433 1.00 60.62 74 ASP A O 1
ATOM 586 N N . PHE A 1 75 ? -38.441 -33.205 47.986 1.00 58.09 75 PHE A N 1
ATOM 587 C CA . PHE A 1 75 ? -39.043 -31.958 48.479 1.00 58.09 75 PHE A CA 1
ATOM 588 C C . PHE A 1 75 ? -40.216 -31.487 47.608 1.00 58.09 75 PHE A C 1
ATOM 590 O O . PHE A 1 75 ? -41.240 -31.030 48.119 1.00 58.09 75 PHE A O 1
ATOM 597 N N . THR A 1 76 ? -40.091 -31.623 46.286 1.00 56.69 76 THR A N 1
ATOM 598 C CA . THR A 1 76 ? -41.149 -31.253 45.334 1.00 56.69 76 THR A CA 1
ATOM 599 C C . THR A 1 76 ? -42.356 -32.185 45.463 1.00 56.69 76 THR A C 1
ATOM 601 O O . THR A 1 76 ? -43.497 -31.725 45.435 1.00 56.69 76 THR A O 1
ATOM 604 N N . GLU A 1 77 ? -42.123 -33.481 45.680 1.00 54.75 77 GLU A N 1
ATOM 605 C CA . GLU A 1 77 ? -43.177 -34.469 45.934 1.00 54.75 77 GLU A CA 1
ATOM 606 C C . GLU A 1 77 ? -43.847 -34.253 47.307 1.00 54.75 77 GLU A C 1
ATOM 608 O O . GLU A 1 77 ? -45.075 -34.307 47.406 1.00 54.75 77 GLU A O 1
ATOM 613 N N . ALA A 1 78 ? -43.085 -33.885 48.345 1.00 52.31 78 ALA A N 1
ATOM 614 C CA . ALA A 1 78 ? -43.622 -33.532 49.664 1.00 52.31 78 ALA A CA 1
ATOM 615 C C . ALA A 1 78 ? -44.475 -32.246 49.644 1.00 52.31 78 ALA A C 1
ATOM 617 O O . ALA A 1 78 ? -45.523 -32.187 50.290 1.00 52.31 78 ALA A O 1
ATOM 618 N N . MET A 1 79 ? -44.076 -31.240 48.859 1.00 47.53 79 MET A N 1
ATOM 619 C CA . MET A 1 79 ? -44.842 -30.002 48.646 1.00 47.53 79 MET A CA 1
ATOM 620 C C . MET A 1 79 ? -46.076 -30.205 47.751 1.00 47.53 79 MET A C 1
ATOM 622 O O . MET A 1 79 ? -47.050 -29.468 47.875 1.00 47.53 79 MET A O 1
ATOM 626 N N . GLY A 1 80 ? -46.071 -31.213 46.872 1.00 47.03 80 GLY A N 1
ATOM 627 C CA . GLY A 1 80 ? -47.240 -31.616 46.081 1.00 47.03 80 GLY A CA 1
ATOM 628 C C . GLY A 1 80 ? -48.287 -32.413 46.873 1.00 47.03 80 GLY A C 1
ATOM 629 O O . GLY A 1 80 ? -49.443 -32.492 46.460 1.00 47.03 80 GLY A O 1
ATOM 630 N N . SER A 1 81 ? -47.908 -32.979 48.023 1.00 41.97 81 SER A N 1
ATOM 631 C CA . SER A 1 81 ? -48.783 -33.786 48.884 1.00 41.97 81 SER A CA 1
ATOM 632 C C . SER A 1 81 ? -49.607 -32.966 49.892 1.00 41.97 81 SER A C 1
ATOM 634 O O . SER A 1 81 ? -50.526 -33.511 50.510 1.00 41.97 81 SER A O 1
ATOM 636 N N . THR A 1 82 ? -49.330 -31.674 50.080 1.00 43.78 82 THR A N 1
ATOM 637 C CA . THR A 1 82 ? -50.090 -30.789 50.980 1.00 43.78 82 THR A CA 1
ATOM 638 C C . THR A 1 82 ? -51.234 -30.101 50.233 1.00 43.78 82 THR A C 1
ATOM 640 O O . THR A 1 82 ? -51.258 -28.896 49.997 1.00 43.78 82 THR A O 1
ATOM 643 N N . ASN A 1 83 ? -52.243 -30.897 49.873 1.00 43.88 83 ASN A N 1
ATOM 644 C CA . ASN A 1 83 ? -53.536 -30.386 49.429 1.00 43.88 83 ASN A CA 1
ATOM 645 C C . ASN A 1 83 ? -54.199 -29.576 50.550 1.00 43.88 83 ASN A C 1
ATOM 647 O O . ASN A 1 83 ? -54.579 -30.145 51.574 1.00 43.88 83 ASN A O 1
ATOM 651 N N . GLY A 1 84 ? -54.421 -28.277 50.324 1.00 39.91 84 GLY A N 1
ATOM 652 C CA . GLY A 1 84 ? -55.390 -27.556 51.143 1.00 39.91 84 GLY A CA 1
ATOM 653 C C . GLY A 1 84 ? -55.347 -26.037 51.226 1.00 39.91 84 GLY A C 1
ATOM 654 O O . GLY A 1 84 ? -55.909 -25.543 52.190 1.00 39.91 84 GLY A O 1
ATOM 655 N N . ILE A 1 85 ? -54.769 -25.268 50.292 1.00 37.22 85 ILE A N 1
ATOM 656 C CA . ILE A 1 85 ? -55.132 -23.839 50.181 1.00 37.22 85 ILE A CA 1
ATOM 657 C C . ILE A 1 85 ? -55.356 -23.457 48.717 1.00 37.22 85 ILE A C 1
ATOM 659 O O . ILE A 1 85 ? -54.447 -23.384 47.896 1.00 37.22 85 ILE A O 1
ATOM 663 N N . SER A 1 86 ? -56.633 -23.232 48.422 1.00 51.44 86 SER A N 1
ATOM 664 C CA . SER A 1 86 ? -57.177 -22.701 47.180 1.00 51.44 86 SER A CA 1
ATOM 665 C C . SER A 1 86 ? -56.664 -21.279 46.921 1.00 51.44 86 SER A C 1
ATOM 667 O O . SER A 1 86 ? -56.934 -20.379 47.716 1.00 51.44 86 SER A O 1
ATOM 669 N N . LEU A 1 87 ? -56.058 -21.054 45.755 1.00 40.12 87 LEU A N 1
ATOM 670 C CA . LEU A 1 87 ? -56.089 -19.761 45.070 1.00 40.12 87 LEU A CA 1
ATOM 671 C C . LEU A 1 87 ? -56.612 -19.997 43.653 1.00 40.12 87 LEU A C 1
ATOM 673 O O . LEU A 1 87 ? -55.899 -20.433 42.750 1.00 40.12 87 LEU A O 1
ATOM 677 N N . GLY A 1 88 ? -57.919 -19.780 43.513 1.00 42.88 88 GLY A N 1
ATOM 678 C CA . GLY A 1 88 ? -58.631 -19.779 42.248 1.00 42.88 88 GLY A CA 1
ATOM 679 C C . GLY A 1 88 ? -58.298 -18.540 41.427 1.00 42.88 88 GLY A C 1
ATOM 680 O O . GLY A 1 88 ? -59.034 -17.559 41.462 1.00 42.88 88 GLY A O 1
ATOM 681 N N . THR A 1 89 ? -57.236 -18.626 40.634 1.00 42.94 89 THR A N 1
ATOM 682 C CA . THR A 1 89 ? -57.059 -17.814 39.427 1.00 42.94 89 THR A CA 1
ATOM 683 C C . THR A 1 89 ? -56.918 -18.748 38.222 1.00 42.94 89 THR A C 1
ATOM 685 O O . THR A 1 89 ? -56.023 -19.587 38.131 1.00 42.94 89 THR A O 1
ATOM 688 N N . SER A 1 90 ? -57.959 -18.683 37.389 1.00 49.66 90 SER A N 1
ATOM 689 C CA . SER A 1 90 ? -58.183 -19.237 36.053 1.00 49.66 90 SER A CA 1
ATOM 690 C C . SER A 1 90 ? -57.230 -20.322 35.533 1.00 49.66 90 SER A C 1
ATOM 692 O O . SER A 1 90 ? -56.125 -20.055 35.074 1.00 49.66 90 SER A O 1
ATOM 694 N N . ARG A 1 91 ? -57.767 -21.542 35.380 1.00 54.19 91 ARG A N 1
ATOM 695 C CA . ARG A 1 91 ? -57.217 -22.627 34.534 1.00 54.19 91 ARG A CA 1
ATOM 696 C C . ARG A 1 91 ? -56.767 -22.136 33.143 1.00 54.19 91 ARG A C 1
ATOM 698 O O . ARG A 1 91 ? -55.834 -22.687 32.579 1.00 54.19 91 ARG A O 1
ATOM 705 N N . ARG A 1 92 ? -57.400 -21.073 32.635 1.00 54.50 92 ARG A N 1
ATOM 706 C CA . ARG A 1 92 ? -57.075 -20.389 31.376 1.00 54.50 92 ARG A CA 1
ATOM 707 C C . ARG A 1 92 ? -55.769 -19.582 31.430 1.00 54.50 92 ARG A C 1
ATOM 709 O O . ARG A 1 92 ? -55.007 -19.643 30.481 1.00 54.50 92 ARG A O 1
ATOM 716 N N . GLU A 1 93 ? -55.470 -18.915 32.545 1.00 52.62 93 GLU A N 1
ATOM 717 C CA . GLU A 1 93 ? -54.211 -18.174 32.737 1.00 52.62 93 GLU A CA 1
ATOM 718 C C . GLU A 1 93 ? -53.031 -19.124 32.963 1.00 52.62 93 GLU A C 1
ATOM 720 O O . GLU A 1 93 ? -51.936 -18.857 32.480 1.00 52.62 93 GLU A O 1
ATOM 725 N N . ARG A 1 94 ? -53.249 -20.274 33.623 1.00 55.38 94 ARG A N 1
ATOM 726 C CA . ARG A 1 94 ? -52.231 -21.339 33.689 1.00 55.38 94 ARG A CA 1
ATOM 727 C C . ARG A 1 94 ? -51.940 -21.939 32.320 1.00 55.38 94 ARG A C 1
ATOM 729 O O . ARG A 1 94 ? -50.777 -22.124 31.997 1.00 55.38 94 ARG A O 1
ATOM 736 N N . GLN A 1 95 ? -52.969 -22.178 31.513 1.00 57.53 95 GLN A N 1
ATOM 737 C CA . GLN A 1 95 ? -52.805 -22.743 30.175 1.00 57.53 95 GLN A CA 1
ATOM 738 C C . GLN A 1 95 ? -52.165 -21.738 29.199 1.00 57.53 95 GLN A C 1
ATOM 740 O O . GLN A 1 95 ? -51.299 -22.117 28.419 1.00 57.53 95 GLN A O 1
ATOM 745 N N . GLU A 1 96 ? -52.496 -20.444 29.293 1.00 57.66 96 GLU A N 1
ATOM 746 C CA . GLU A 1 96 ? -51.817 -19.380 28.535 1.00 57.66 96 GLU A CA 1
ATOM 747 C C . GLU A 1 96 ? -50.373 -19.155 29.010 1.00 57.66 96 GLU A C 1
ATOM 749 O O . GLU A 1 96 ? -49.487 -18.925 28.187 1.00 57.66 96 GLU A O 1
ATOM 754 N N . ALA A 1 97 ? -50.097 -19.264 30.314 1.00 53.50 97 ALA A N 1
ATOM 755 C CA . ALA A 1 97 ? -48.738 -19.210 30.848 1.00 53.50 97 ALA A CA 1
ATOM 756 C C . ALA A 1 97 ? -47.911 -20.447 30.459 1.00 53.50 97 ALA A C 1
ATOM 758 O O . ALA A 1 97 ? -46.730 -20.300 30.154 1.00 53.50 97 ALA A O 1
ATOM 759 N N . GLU A 1 98 ? -48.514 -21.638 30.405 1.00 56.69 98 GLU A N 1
ATOM 760 C CA . GLU A 1 98 ? -47.877 -22.870 29.923 1.00 56.69 98 GLU A CA 1
ATOM 761 C C . GLU A 1 98 ? -47.616 -22.825 28.418 1.00 56.69 98 GLU A C 1
ATOM 763 O O . GLU A 1 98 ? -46.505 -23.136 28.003 1.00 56.69 98 GLU A O 1
ATOM 768 N N . GLU A 1 99 ? -48.557 -22.361 27.590 1.00 67.50 99 GLU A N 1
ATOM 769 C CA . GLU A 1 99 ? -48.314 -22.179 26.152 1.00 67.50 99 GLU A CA 1
ATOM 770 C C . GLU A 1 99 ? -47.239 -21.121 25.885 1.00 67.50 99 GLU A C 1
ATOM 772 O O . GLU A 1 99 ? -46.397 -21.287 25.000 1.00 67.50 99 GLU A O 1
ATOM 777 N N . LYS A 1 100 ? -47.228 -20.033 26.663 1.00 57.06 100 LYS A N 1
ATOM 778 C CA . LYS A 1 100 ? -46.203 -18.991 26.557 1.00 57.06 100 LYS A CA 1
ATOM 779 C C . LYS A 1 100 ? -44.846 -19.496 27.051 1.00 57.06 100 LYS A C 1
ATOM 781 O O . LYS A 1 100 ? -43.836 -19.213 26.418 1.00 57.06 100 LYS A O 1
ATOM 786 N N . SER A 1 101 ? -44.818 -20.294 28.116 1.00 46.50 101 SER A N 1
ATOM 787 C CA . SER A 1 101 ? -43.610 -20.953 28.618 1.00 46.50 101 SER A CA 1
ATOM 788 C C . SER A 1 101 ? -43.072 -21.984 27.624 1.00 46.50 101 SER A C 1
ATOM 790 O O . SER A 1 101 ? -41.872 -21.997 27.370 1.00 46.50 101 SER A O 1
ATOM 792 N N . GLN A 1 102 ? -43.938 -22.772 26.984 1.00 58.88 102 GLN A N 1
ATOM 793 C CA . GLN A 1 102 ? -43.556 -23.733 25.947 1.00 58.88 102 GLN A CA 1
ATOM 794 C C . GLN A 1 102 ? -43.039 -23.045 24.679 1.00 58.88 102 GLN A C 1
ATOM 796 O O . GLN A 1 102 ? -42.062 -23.514 24.101 1.00 58.88 102 GLN A O 1
ATOM 801 N N . ARG A 1 103 ? -43.617 -21.905 24.270 1.00 61.94 103 ARG A N 1
ATOM 802 C CA . ARG A 1 103 ? -43.068 -21.098 23.162 1.00 61.94 103 ARG A CA 1
ATOM 803 C C . ARG A 1 103 ? -41.711 -20.496 23.506 1.00 61.94 103 ARG A C 1
ATOM 805 O O . ARG A 1 103 ? -40.806 -20.584 22.689 1.00 61.94 103 ARG A O 1
ATOM 812 N N . ILE A 1 104 ? -41.547 -19.955 24.713 1.00 52.81 104 ILE A N 1
ATOM 813 C CA . ILE A 1 104 ? -40.261 -19.414 25.178 1.00 52.81 104 ILE A CA 1
ATOM 814 C C . ILE A 1 104 ? -39.208 -20.527 25.283 1.00 52.81 104 ILE A C 1
ATOM 816 O O . ILE A 1 104 ? -38.054 -20.312 24.927 1.00 52.81 104 ILE A O 1
ATOM 820 N N . LEU A 1 105 ? -39.590 -21.729 25.725 1.00 52.69 105 LEU A N 1
ATOM 821 C CA . LEU A 1 105 ? -38.714 -22.903 25.737 1.00 52.69 105 LEU A CA 1
ATOM 822 C C . LEU A 1 105 ? -38.321 -23.326 24.319 1.00 52.69 105 LEU A C 1
ATOM 824 O O . LEU A 1 105 ? -37.139 -23.540 24.076 1.00 52.69 105 LEU A O 1
ATOM 828 N N . ALA A 1 106 ? -39.264 -23.370 23.375 1.00 61.66 106 ALA A N 1
ATOM 829 C CA . ALA A 1 106 ? -38.981 -23.698 21.979 1.00 61.66 106 ALA A CA 1
ATOM 830 C C . ALA A 1 106 ? -38.093 -22.641 21.291 1.00 61.66 106 ALA A C 1
ATOM 832 O O . ALA A 1 106 ? -37.173 -22.995 20.556 1.00 61.66 106 ALA A O 1
ATOM 833 N N . GLU A 1 107 ? -38.312 -21.350 21.559 1.00 56.12 107 GLU A N 1
ATOM 834 C CA . GLU A 1 107 ? -37.460 -20.258 21.067 1.00 56.12 107 GLU A CA 1
ATOM 835 C C . GLU A 1 107 ? -36.066 -20.287 21.704 1.00 56.12 107 GLU A C 1
ATOM 837 O O . GLU A 1 107 ? -35.071 -20.124 21.001 1.00 56.12 107 GLU A O 1
ATOM 842 N N . SER A 1 108 ? -35.973 -20.562 23.006 1.00 50.88 108 SER A N 1
ATOM 843 C CA . SER A 1 108 ? -34.703 -20.731 23.724 1.00 50.88 108 SER A CA 1
ATOM 844 C C . SER A 1 108 ? -33.924 -21.946 23.218 1.00 50.88 108 SER A C 1
ATOM 846 O O . SER A 1 108 ? -32.711 -21.881 23.025 1.00 50.88 108 SER A O 1
ATOM 848 N N . GLU A 1 109 ? -34.607 -23.049 22.923 1.00 56.19 109 GLU A N 1
ATOM 849 C CA . GLU A 1 109 ? -33.996 -24.256 22.375 1.00 56.19 109 GLU A CA 1
ATOM 850 C C . GLU A 1 109 ? -33.549 -24.050 20.921 1.00 56.19 109 GLU A C 1
ATOM 852 O O . GLU A 1 109 ? -32.455 -24.478 20.541 1.00 56.19 109 GLU A O 1
ATOM 857 N N . HIS A 1 110 ? -34.313 -23.288 20.133 1.00 67.75 110 HIS A N 1
ATOM 858 C CA . HIS A 1 110 ? -33.895 -22.873 18.798 1.00 67.75 110 HIS A CA 1
ATOM 859 C C . HIS A 1 110 ? -32.682 -21.930 18.839 1.00 67.75 110 HIS A C 1
ATOM 861 O O . HIS A 1 110 ? -31.727 -22.146 18.090 1.00 67.75 110 HIS A O 1
ATOM 867 N N . GLN A 1 111 ? -32.661 -20.949 19.747 1.00 53.66 111 GLN A N 1
ATOM 868 C CA . GLN A 1 111 ? -31.522 -20.047 19.958 1.00 53.66 111 GLN A CA 1
ATOM 869 C C . GLN A 1 111 ? -30.287 -20.792 20.465 1.00 53.66 111 GLN A C 1
ATOM 871 O O . GLN A 1 111 ? -29.182 -20.541 19.995 1.00 53.66 111 GLN A O 1
ATOM 876 N N . LYS A 1 112 ? -30.453 -21.757 21.370 1.00 55.44 112 LYS A N 1
ATOM 877 C CA . LYS A 1 112 ? -29.370 -22.623 21.846 1.00 55.44 112 LYS A CA 1
ATOM 878 C C . LYS A 1 112 ? -28.782 -23.458 20.710 1.00 55.44 112 LYS A C 1
ATOM 880 O O . LYS A 1 112 ? -27.564 -23.607 20.643 1.00 55.44 112 LYS A O 1
ATOM 885 N N . ASN A 1 113 ? -29.617 -23.987 19.818 1.00 63.09 113 ASN A N 1
ATOM 886 C CA . ASN A 1 113 ? -29.152 -24.738 18.652 1.00 63.09 113 ASN A CA 1
ATOM 887 C C . ASN A 1 113 ? -28.454 -23.828 17.632 1.00 63.09 113 ASN A C 1
ATOM 889 O O . ASN A 1 113 ? -27.385 -24.184 17.145 1.00 63.09 113 ASN A O 1
ATOM 893 N N . PHE A 1 114 ? -28.980 -22.624 17.397 1.00 67.94 114 PHE A N 1
ATOM 894 C CA . PHE A 1 114 ? -28.334 -21.615 16.557 1.00 67.94 114 PHE A CA 1
ATOM 895 C C . PHE A 1 114 ? -26.959 -21.205 17.108 1.00 67.94 114 PHE A C 1
ATOM 897 O O . PHE A 1 114 ? -25.971 -21.220 16.380 1.00 67.94 114 PHE A O 1
ATOM 904 N N . LEU A 1 115 ? -26.864 -20.932 18.413 1.00 53.25 115 LEU A N 1
ATOM 905 C CA . LEU A 1 115 ? -25.605 -20.596 19.082 1.00 53.25 115 LEU A CA 1
ATOM 906 C C . LEU A 1 115 ? -24.619 -21.772 19.093 1.00 53.25 115 LEU A C 1
ATOM 908 O O . LEU A 1 115 ? -23.417 -21.554 18.973 1.00 53.25 115 LEU A O 1
ATOM 912 N N . LYS A 1 116 ? -25.095 -23.020 19.190 1.00 62.06 116 LYS A N 1
ATOM 913 C CA . LYS A 1 116 ? -24.245 -24.212 19.033 1.00 62.06 116 LYS A CA 1
ATOM 914 C C . LYS A 1 116 ? -23.694 -24.348 17.615 1.00 62.06 116 LYS A C 1
ATOM 916 O O . LYS A 1 116 ? -22.530 -24.702 17.463 1.00 62.06 116 LYS A O 1
ATOM 921 N N . GLU A 1 117 ? -24.496 -24.073 16.590 1.00 66.75 117 GLU A N 1
ATOM 922 C CA . GLU A 1 117 ? -24.039 -24.093 15.196 1.00 66.75 117 GLU A CA 1
ATOM 923 C C . GLU A 1 117 ? -23.081 -22.943 14.871 1.00 66.75 117 GLU A C 1
ATOM 925 O O . GLU A 1 117 ? -22.119 -23.144 14.133 1.00 66.75 117 GLU A O 1
ATOM 930 N N . GLU A 1 118 ? -23.320 -21.746 15.406 1.00 60.59 118 GLU A N 1
ATOM 931 C CA . GLU A 1 118 ? -22.389 -20.614 15.320 1.00 60.59 118 GLU A CA 1
ATOM 932 C C . GLU A 1 118 ? -21.073 -20.923 16.037 1.00 60.59 118 GLU A C 1
ATOM 934 O O . GLU A 1 118 ? -20.004 -20.708 15.472 1.00 60.59 118 GLU A O 1
ATOM 939 N N . LEU A 1 119 ? -21.130 -21.510 17.237 1.00 56.97 119 LEU A N 1
ATOM 940 C CA . LEU A 1 119 ? -19.940 -21.932 17.973 1.00 56.97 119 LEU A CA 1
ATOM 941 C C . LEU A 1 119 ? -19.163 -23.010 17.208 1.00 56.97 119 LEU A C 1
ATOM 943 O O . LEU A 1 119 ? -17.943 -22.922 17.109 1.00 56.97 119 LEU A O 1
ATOM 947 N N . ALA A 1 120 ? -19.851 -23.994 16.622 1.00 64.56 120 ALA A N 1
ATOM 948 C CA . ALA A 1 120 ? -19.221 -25.021 15.796 1.00 64.56 120 ALA A CA 1
ATOM 949 C C . ALA A 1 120 ? -18.573 -24.425 14.534 1.00 64.56 120 ALA A C 1
ATOM 951 O O . ALA A 1 120 ? -17.469 -24.827 14.164 1.00 64.56 120 ALA A O 1
ATOM 952 N N . ARG A 1 121 ? -19.213 -23.432 13.899 1.00 68.31 121 ARG A N 1
ATOM 953 C CA . ARG A 1 121 ? -18.650 -22.686 12.761 1.00 68.31 121 ARG A CA 1
ATOM 954 C C . ARG A 1 121 ? -17.416 -21.880 13.160 1.00 68.31 121 ARG A C 1
ATOM 956 O O . ARG A 1 121 ? -16.389 -22.006 12.498 1.00 68.31 121 ARG A O 1
ATOM 963 N N . ALA A 1 122 ? -17.482 -21.139 14.263 1.00 54.62 122 ALA A N 1
ATOM 964 C CA . ALA A 1 122 ? -16.357 -20.378 14.796 1.00 54.62 122 ALA A CA 1
ATOM 965 C C . ALA A 1 122 ? -15.188 -21.295 15.194 1.00 54.62 122 ALA A C 1
ATOM 967 O O . ALA A 1 122 ? -14.035 -21.004 14.886 1.00 54.62 122 ALA A O 1
ATOM 968 N N . GLN A 1 123 ? -15.466 -22.452 15.804 1.00 56.66 123 GLN A N 1
ATOM 969 C CA . GLN A 1 123 ? -14.451 -23.466 16.107 1.00 56.66 123 GLN A CA 1
ATOM 970 C C . GLN A 1 123 ? -13.804 -24.026 14.834 1.00 56.66 123 GLN A C 1
ATOM 972 O O . GLN A 1 123 ? -12.583 -24.166 14.781 1.00 56.66 123 GLN A O 1
ATOM 977 N N . HIS A 1 124 ? -14.585 -24.298 13.785 1.00 70.31 124 HIS A N 1
ATOM 978 C CA . HIS A 1 124 ? -14.046 -24.714 12.488 1.00 70.31 124 HIS A CA 1
ATOM 979 C C . HIS A 1 124 ? -13.177 -23.632 11.839 1.00 70.31 124 HIS A C 1
ATOM 981 O O . HIS A 1 124 ? -12.136 -23.938 11.258 1.00 70.31 124 HIS A O 1
ATOM 987 N N . GLU A 1 125 ? -13.572 -22.366 11.956 1.00 71.25 125 GLU A N 1
ATOM 988 C CA . GLU A 1 125 ? -12.806 -21.232 11.446 1.00 71.25 125 GLU A CA 1
ATOM 989 C C . GLU A 1 125 ? -11.484 -21.054 12.202 1.00 71.25 125 GLU A C 1
ATOM 991 O O . GLU A 1 125 ? -10.439 -20.890 11.573 1.00 71.25 125 GLU A O 1
ATOM 996 N N . VAL A 1 126 ? -11.490 -21.211 13.530 1.00 60.69 126 VAL A N 1
ATOM 997 C CA . VAL A 1 126 ? -10.275 -21.212 14.360 1.00 60.69 126 VAL A CA 1
ATOM 998 C C . VAL A 1 126 ? -9.341 -22.364 13.988 1.00 60.69 126 VAL A C 1
ATOM 1000 O O . VAL A 1 126 ? -8.137 -22.140 13.866 1.00 60.69 126 VAL A O 1
ATOM 1003 N N . ILE A 1 127 ? -9.865 -23.573 13.753 1.00 67.62 127 ILE A N 1
ATOM 1004 C CA . ILE A 1 127 ? -9.070 -24.727 13.297 1.00 67.62 127 ILE A CA 1
ATOM 1005 C C . ILE A 1 127 ? -8.458 -24.449 11.915 1.00 67.62 127 ILE A C 1
ATOM 1007 O O . ILE A 1 127 ? -7.268 -24.692 11.712 1.00 67.62 127 ILE A O 1
ATOM 1011 N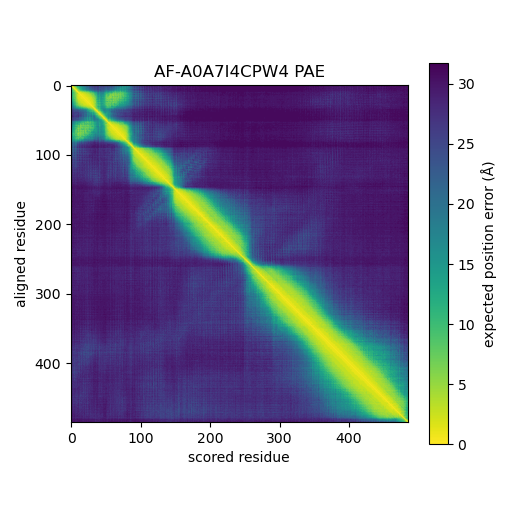 N . ASN A 1 128 ? -9.231 -23.885 10.983 1.00 69.69 128 ASN A N 1
ATOM 1012 C CA . ASN A 1 128 ? -8.745 -23.508 9.652 1.00 69.69 128 ASN A CA 1
ATOM 1013 C C . ASN A 1 128 ? -7.668 -22.418 9.710 1.00 69.69 128 ASN A C 1
ATOM 1015 O O . ASN A 1 128 ? -6.674 -22.485 8.986 1.00 69.69 128 ASN A O 1
ATOM 1019 N N . LEU A 1 129 ? -7.842 -21.411 10.567 1.00 67.06 129 LEU A N 1
ATOM 1020 C CA . LEU A 1 129 ? -6.845 -20.366 10.784 1.00 67.06 129 LEU A CA 1
ATOM 1021 C C . LEU A 1 129 ? -5.581 -20.938 11.433 1.00 67.06 129 LEU A C 1
ATOM 1023 O O . LEU A 1 129 ? -4.489 -20.615 10.977 1.00 67.06 129 LEU A O 1
ATOM 1027 N N . HIS A 1 130 ? -5.704 -21.851 12.399 1.00 60.53 130 HIS A N 1
ATOM 1028 C CA . HIS A 1 130 ? -4.564 -22.566 12.981 1.00 60.53 130 HIS A CA 1
ATOM 1029 C C . HIS A 1 130 ? -3.815 -23.419 11.953 1.00 60.53 130 HIS A C 1
ATOM 1031 O O . HIS A 1 130 ? -2.588 -23.412 11.939 1.00 60.53 130 HIS A O 1
ATOM 1037 N N . GLN A 1 131 ? -4.519 -24.122 11.063 1.00 64.25 131 GLN A N 1
ATOM 1038 C CA . GLN A 1 131 ? -3.885 -24.880 9.979 1.00 64.25 131 GLN A CA 1
ATOM 1039 C C . GLN A 1 131 ? -3.199 -23.964 8.963 1.00 64.25 131 GLN A C 1
ATOM 1041 O O . GLN A 1 131 ? -2.107 -24.279 8.496 1.00 64.25 131 GLN A O 1
ATOM 1046 N N . LYS A 1 132 ? -3.794 -22.807 8.644 1.00 65.94 132 LYS A N 1
ATOM 1047 C CA . LYS A 1 132 ? -3.152 -21.797 7.794 1.00 65.94 132 LYS A CA 1
ATOM 1048 C C . LYS A 1 132 ? -1.911 -21.209 8.458 1.00 65.94 132 LYS A C 1
ATOM 1050 O O . LYS A 1 132 ? -0.892 -21.123 7.784 1.00 65.94 132 LYS A O 1
ATOM 1055 N N . MET A 1 133 ? -1.971 -20.858 9.746 1.00 63.09 133 MET A N 1
ATOM 1056 C CA . MET A 1 133 ? -0.815 -20.376 10.512 1.00 63.09 133 MET A CA 1
ATOM 1057 C C . MET A 1 133 ? 0.285 -21.425 10.563 1.00 63.09 133 MET A C 1
ATOM 1059 O O . MET A 1 133 ? 1.401 -21.109 10.182 1.00 63.09 133 MET A O 1
ATOM 1063 N N . ARG A 1 134 ? -0.037 -22.684 10.879 1.00 67.56 134 ARG A N 1
ATOM 1064 C CA . ARG A 1 134 ? 0.940 -23.778 10.847 1.00 67.56 134 ARG A CA 1
ATOM 1065 C C . ARG A 1 134 ? 1.527 -23.972 9.448 1.00 67.56 134 ARG A C 1
ATOM 1067 O O . ARG A 1 134 ? 2.725 -24.121 9.304 1.00 67.56 134 ARG A O 1
ATOM 1074 N N . GLY A 1 135 ? 0.721 -23.853 8.392 1.00 66.44 135 GLY A N 1
ATOM 1075 C CA . GLY A 1 135 ? 1.209 -23.866 7.011 1.00 66.44 135 GLY A CA 1
ATOM 1076 C C . GLY A 1 135 ? 2.039 -22.635 6.616 1.00 66.44 135 GLY A C 1
ATOM 1077 O O . GLY A 1 135 ? 2.790 -22.698 5.643 1.00 66.44 135 GLY A O 1
ATOM 1078 N N . TYR A 1 136 ? 1.907 -21.502 7.310 1.00 64.12 136 TYR A N 1
ATOM 1079 C CA . TYR A 1 136 ? 2.801 -20.349 7.170 1.00 64.12 136 TYR A CA 1
ATOM 1080 C C . TYR A 1 136 ? 4.072 -20.531 7.995 1.00 64.12 136 TYR A C 1
ATOM 1082 O O . TYR A 1 136 ? 5.138 -20.212 7.494 1.00 64.12 136 TYR A O 1
ATOM 1090 N N . GLU A 1 137 ? 3.982 -21.098 9.195 1.00 60.78 137 GLU A N 1
ATOM 1091 C CA . GLU A 1 137 ? 5.114 -21.449 10.052 1.00 60.78 137 GLU A CA 1
ATOM 1092 C C . GLU A 1 137 ? 5.969 -22.550 9.424 1.00 60.78 137 GLU A C 1
ATOM 1094 O O . GLU A 1 137 ? 7.182 -22.428 9.435 1.00 60.78 137 GLU A O 1
ATOM 1099 N N . ASP A 1 138 ? 5.374 -23.553 8.777 1.00 59.38 138 ASP A N 1
ATOM 1100 C CA . ASP A 1 138 ? 6.081 -24.603 8.035 1.00 59.38 138 ASP A CA 1
ATOM 1101 C C . ASP A 1 138 ? 6.743 -24.050 6.765 1.00 59.38 138 ASP A C 1
ATOM 1103 O O . ASP A 1 138 ? 7.836 -24.476 6.395 1.00 59.38 138 ASP A O 1
ATOM 1107 N N . ARG A 1 139 ? 6.120 -23.063 6.101 1.00 59.06 139 ARG A N 1
ATOM 1108 C CA . ARG A 1 139 ? 6.728 -22.340 4.969 1.00 59.06 139 ARG A CA 1
ATOM 1109 C C . ARG A 1 139 ? 7.852 -21.420 5.426 1.00 59.06 139 ARG A C 1
ATOM 1111 O O . ARG A 1 139 ? 8.904 -21.416 4.804 1.00 59.06 139 ARG A O 1
ATOM 1118 N N . PHE A 1 140 ? 7.667 -20.730 6.544 1.00 54.94 140 PHE A N 1
ATOM 1119 C CA . PHE A 1 140 ? 8.675 -19.894 7.183 1.00 54.94 140 PHE A CA 1
ATOM 1120 C C . PHE A 1 140 ? 9.832 -20.735 7.738 1.00 54.94 140 PHE A C 1
ATOM 1122 O O . PHE A 1 140 ? 10.986 -20.341 7.622 1.00 54.94 140 PHE A O 1
ATOM 1129 N N . ALA A 1 141 ? 9.559 -21.930 8.263 1.00 51.06 141 ALA A N 1
ATOM 1130 C CA . ALA A 1 141 ? 10.553 -22.896 8.712 1.00 51.06 141 ALA A CA 1
ATOM 1131 C C . ALA A 1 141 ? 11.252 -23.584 7.532 1.00 51.06 141 ALA A C 1
ATOM 1133 O O . ALA A 1 141 ? 12.447 -23.831 7.624 1.00 51.06 141 ALA A O 1
ATOM 1134 N N . CYS A 1 142 ? 10.578 -23.831 6.401 1.00 52.38 142 CYS A N 1
ATOM 1135 C CA . CYS A 1 142 ? 11.225 -24.259 5.153 1.00 52.38 142 CYS A CA 1
ATOM 1136 C C . CYS A 1 142 ? 12.087 -23.146 4.535 1.00 52.38 142 CYS A C 1
ATOM 1138 O O . CYS A 1 142 ? 13.169 -23.429 4.026 1.00 52.38 142 CYS A O 1
ATOM 1140 N N . GLU A 1 143 ? 11.657 -21.885 4.612 1.00 53.03 143 GLU A N 1
ATOM 1141 C CA . GLU A 1 143 ? 12.439 -20.720 4.183 1.00 53.03 143 GLU A CA 1
ATOM 1142 C C . GLU A 1 143 ? 13.624 -20.455 5.129 1.00 53.03 143 GLU A C 1
ATOM 1144 O O . GLU A 1 143 ? 14.717 -20.148 4.657 1.00 53.03 143 GLU A O 1
ATOM 1149 N N . GLN A 1 144 ? 13.478 -20.682 6.440 1.00 47.81 144 GLN A N 1
ATOM 1150 C CA . GLN A 1 144 ? 14.587 -20.623 7.401 1.00 47.81 144 GLN A CA 1
ATOM 1151 C C . GLN A 1 144 ? 15.531 -21.834 7.316 1.00 47.81 144 GLN A C 1
ATOM 1153 O O . GLN A 1 144 ? 16.745 -21.660 7.400 1.00 47.81 144 GLN A O 1
ATOM 1158 N N . ALA A 1 145 ? 15.027 -23.051 7.096 1.00 49.16 145 ALA A N 1
ATOM 1159 C CA . ALA A 1 145 ? 15.850 -24.252 6.923 1.00 49.16 145 ALA A CA 1
ATOM 1160 C C . ALA A 1 145 ? 16.555 -24.287 5.552 1.00 49.16 145 ALA A C 1
ATOM 1162 O O . ALA A 1 145 ? 17.616 -24.896 5.416 1.00 49.16 145 ALA A O 1
ATOM 1163 N N . GLY A 1 146 ? 16.008 -23.594 4.546 1.00 48.03 146 GLY A N 1
ATOM 1164 C CA . GLY A 1 146 ? 16.629 -23.376 3.237 1.00 48.03 146 GLY A CA 1
ATOM 1165 C C . GLY A 1 146 ? 17.664 -22.243 3.199 1.00 48.03 146 GLY A C 1
ATOM 1166 O O . GLY A 1 146 ? 18.457 -22.171 2.257 1.00 48.03 146 GLY A O 1
ATOM 1167 N N . LEU A 1 147 ? 17.716 -21.385 4.223 1.00 48.31 147 LEU A N 1
ATOM 1168 C CA . LEU A 1 147 ? 18.621 -20.239 4.292 1.00 48.31 147 LEU A CA 1
ATOM 1169 C C . LEU A 1 147 ? 19.528 -20.334 5.517 1.00 48.31 147 LEU A C 1
ATOM 1171 O O . LEU A 1 147 ? 19.411 -19.590 6.489 1.00 48.31 147 LEU A O 1
ATOM 1175 N N . SER A 1 148 ? 20.564 -21.173 5.406 1.00 47.44 148 SER A N 1
ATOM 1176 C CA . SER A 1 148 ? 21.803 -20.832 6.102 1.00 47.44 148 SER A CA 1
ATOM 1177 C C . SER A 1 148 ? 22.223 -19.441 5.616 1.00 47.44 148 SER A C 1
ATOM 1179 O O . SER A 1 148 ? 22.511 -19.227 4.435 1.00 47.44 148 SER A O 1
ATOM 1181 N N . ASN A 1 149 ? 22.232 -18.486 6.540 1.00 54.34 149 ASN A N 1
ATOM 1182 C CA . ASN A 1 149 ? 22.557 -17.072 6.340 1.00 54.34 149 ASN A CA 1
ATOM 1183 C C . ASN A 1 149 ? 23.887 -16.856 5.567 1.00 54.34 149 ASN A C 1
ATOM 1185 O O . ASN A 1 149 ? 24.132 -15.806 4.981 1.00 54.34 149 ASN A O 1
ATOM 1189 N N . ALA A 1 150 ? 24.737 -17.886 5.485 1.00 53.47 150 ALA A N 1
ATOM 1190 C CA . ALA A 1 150 ? 25.971 -17.908 4.712 1.00 53.47 150 ALA A CA 1
ATOM 1191 C C . ALA A 1 150 ? 25.784 -18.060 3.189 1.00 53.47 150 ALA A C 1
ATOM 1193 O O . ALA A 1 150 ? 26.604 -17.526 2.447 1.00 53.47 150 ALA A O 1
ATOM 1194 N N . LYS A 1 151 ? 24.767 -18.779 2.687 1.00 53.72 151 LYS A N 1
ATOM 1195 C CA . LYS A 1 151 ? 24.617 -19.006 1.235 1.00 53.72 151 LYS A CA 1
ATOM 1196 C C . LYS A 1 151 ? 24.033 -17.782 0.535 1.00 53.72 151 LYS A C 1
ATOM 1198 O O . LYS A 1 151 ? 24.623 -17.331 -0.437 1.00 53.72 151 LYS A O 1
ATOM 1203 N N . PHE A 1 152 ? 22.987 -17.181 1.103 1.00 53.50 152 PHE A N 1
ATOM 1204 C CA . PHE A 1 152 ? 22.405 -15.936 0.592 1.00 53.50 152 PHE A CA 1
ATOM 1205 C C . PHE A 1 152 ? 23.372 -14.756 0.721 1.00 53.50 152 PHE A C 1
ATOM 1207 O O . PHE A 1 152 ? 23.538 -14.005 -0.229 1.00 53.50 152 PHE A O 1
ATOM 1214 N N . SER A 1 153 ? 24.105 -14.643 1.836 1.00 53.84 153 SER A N 1
ATOM 1215 C CA . SER A 1 153 ? 25.149 -13.614 1.972 1.00 53.84 153 SER A CA 1
ATOM 1216 C C . SER A 1 153 ? 26.300 -13.814 0.977 1.00 53.84 153 SER A C 1
ATOM 1218 O O . SER A 1 153 ? 26.817 -12.840 0.441 1.00 53.84 153 SER A O 1
ATOM 1220 N N . ARG A 1 154 ? 26.685 -15.063 0.665 1.00 59.78 154 ARG A N 1
ATOM 1221 C CA . ARG A 1 154 ? 27.683 -15.349 -0.384 1.00 59.78 154 ARG A CA 1
ATOM 1222 C C . ARG A 1 154 ? 27.147 -15.101 -1.790 1.00 59.78 154 ARG A C 1
ATOM 1224 O O . ARG A 1 154 ? 27.901 -14.615 -2.620 1.00 59.78 154 ARG A O 1
ATOM 1231 N N . GLU A 1 155 ? 25.891 -15.433 -2.076 1.00 58.78 155 GLU A N 1
ATOM 1232 C CA . GLU A 1 155 ? 25.259 -15.147 -3.371 1.00 58.78 155 GLU A CA 1
ATOM 1233 C C . GLU A 1 155 ? 25.061 -13.647 -3.574 1.00 58.78 155 GLU A C 1
ATOM 1235 O O . GLU A 1 155 ? 25.365 -13.147 -4.651 1.00 58.78 155 GLU A O 1
ATOM 1240 N N . LEU A 1 156 ? 24.664 -12.908 -2.539 1.00 60.53 156 LEU A N 1
ATOM 1241 C CA . LEU A 1 156 ? 24.557 -11.453 -2.574 1.00 60.53 156 LEU A CA 1
ATOM 1242 C C . LEU A 1 156 ? 25.927 -10.799 -2.792 1.00 60.53 156 LEU A C 1
ATOM 1244 O O . LEU A 1 156 ? 26.057 -9.945 -3.667 1.00 60.53 156 LEU A O 1
ATOM 1248 N N . GLU A 1 157 ? 26.966 -11.235 -2.071 1.00 69.69 157 GLU A N 1
ATOM 1249 C CA . GLU A 1 157 ? 28.314 -10.685 -2.253 1.00 69.69 157 GLU A CA 1
ATOM 1250 C C . GLU A 1 157 ? 28.909 -11.077 -3.614 1.00 69.69 157 GLU A C 1
ATOM 1252 O O . GLU A 1 157 ? 29.549 -10.259 -4.268 1.00 69.69 157 GLU A O 1
ATOM 1257 N N . ARG A 1 158 ? 28.621 -12.286 -4.111 1.00 71.12 158 ARG A N 1
ATOM 1258 C CA . ARG A 1 158 ? 28.998 -12.707 -5.467 1.00 71.12 158 ARG A CA 1
ATOM 1259 C C . ARG A 1 158 ? 28.290 -11.870 -6.530 1.00 71.12 158 ARG A C 1
ATOM 1261 O O . ARG A 1 158 ? 28.942 -11.418 -7.461 1.00 71.12 158 ARG A O 1
ATOM 1268 N N . THR A 1 159 ? 26.997 -11.608 -6.358 1.00 67.06 159 THR A N 1
ATOM 1269 C CA . THR A 1 159 ? 26.207 -10.771 -7.275 1.00 67.06 159 THR A CA 1
ATOM 1270 C C . THR A 1 159 ? 26.699 -9.324 -7.253 1.00 67.06 159 THR A C 1
ATOM 1272 O O . THR A 1 159 ? 26.762 -8.676 -8.291 1.00 67.06 159 THR A O 1
ATOM 1275 N N . LYS A 1 160 ? 27.118 -8.821 -6.090 1.00 67.31 160 LYS A N 1
ATOM 1276 C CA . LYS A 1 160 ? 27.710 -7.488 -5.928 1.00 67.31 160 LYS A CA 1
ATOM 1277 C C . LYS A 1 160 ? 29.088 -7.372 -6.586 1.00 67.31 160 LYS A C 1
ATOM 1279 O O . LYS A 1 160 ? 29.348 -6.370 -7.246 1.00 67.31 160 LYS A O 1
ATOM 1284 N N . ILE A 1 161 ? 29.944 -8.390 -6.462 1.00 73.38 161 ILE A N 1
ATOM 1285 C CA . ILE A 1 161 ? 31.224 -8.461 -7.187 1.00 73.38 161 ILE A CA 1
ATOM 1286 C C . ILE A 1 161 ? 30.968 -8.512 -8.697 1.00 73.38 161 ILE A C 1
ATOM 1288 O O . ILE A 1 161 ? 31.562 -7.742 -9.443 1.00 73.38 161 ILE A O 1
ATOM 1292 N N . GLU A 1 162 ? 30.020 -9.335 -9.145 1.00 69.19 162 GLU A N 1
ATOM 1293 C CA . GLU A 1 162 ? 29.673 -9.453 -10.563 1.00 69.19 162 GLU A CA 1
ATOM 1294 C C . GLU A 1 162 ? 29.083 -8.146 -11.129 1.00 69.19 162 GLU A C 1
ATOM 1296 O O . GLU A 1 162 ? 29.324 -7.792 -12.285 1.00 69.19 162 GLU A O 1
ATOM 1301 N N . LEU A 1 163 ? 28.346 -7.385 -10.312 1.00 66.56 163 LEU A N 1
ATOM 1302 C CA . LEU A 1 163 ? 27.848 -6.055 -10.667 1.00 66.56 163 LEU A CA 1
ATOM 1303 C C . LEU A 1 163 ? 28.993 -5.037 -10.785 1.00 66.56 163 LEU A C 1
ATOM 1305 O O . LEU A 1 163 ? 29.019 -4.259 -11.736 1.00 66.56 163 LEU A O 1
ATOM 1309 N N . LEU A 1 164 ? 29.956 -5.059 -9.857 1.00 69.44 164 LEU A N 1
ATOM 1310 C CA . LEU A 1 164 ? 31.136 -4.187 -9.883 1.00 69.44 164 LEU A CA 1
ATOM 1311 C C . LEU A 1 164 ? 32.044 -4.484 -11.083 1.00 69.44 164 LEU A C 1
ATOM 1313 O O . LEU A 1 164 ? 32.501 -3.553 -11.748 1.00 69.44 164 LEU A O 1
ATOM 1317 N N . GLU A 1 165 ? 32.258 -5.759 -11.411 1.00 71.62 165 GLU A N 1
ATOM 1318 C CA . GLU A 1 165 ? 33.004 -6.188 -12.601 1.00 71.62 165 GLU A CA 1
ATOM 1319 C C . GLU A 1 165 ? 32.295 -5.774 -13.896 1.00 71.62 165 GLU A C 1
ATOM 1321 O O . GLU A 1 165 ? 32.931 -5.292 -14.834 1.00 71.62 165 GLU A O 1
ATOM 1326 N N . LYS A 1 166 ? 30.963 -5.903 -13.958 1.00 69.75 166 LYS A N 1
ATOM 1327 C CA . LYS A 1 166 ? 30.182 -5.436 -15.115 1.00 69.75 166 LYS A CA 1
ATOM 1328 C C . LYS A 1 166 ? 30.186 -3.913 -15.233 1.00 69.75 166 LYS A C 1
ATOM 1330 O O . LYS A 1 166 ? 30.275 -3.420 -16.353 1.00 69.75 166 LYS A O 1
ATOM 1335 N N . SER A 1 167 ? 30.150 -3.179 -14.119 1.00 59.44 167 SER A N 1
ATOM 1336 C CA . SER A 1 167 ? 30.223 -1.710 -14.102 1.00 59.44 167 SER A CA 1
ATOM 1337 C C . SER A 1 167 ? 31.583 -1.205 -14.581 1.00 59.44 167 SER A C 1
ATOM 1339 O O . SER A 1 167 ? 31.646 -0.386 -15.490 1.00 59.44 167 SER A O 1
ATOM 1341 N N . THR A 1 168 ? 32.681 -1.760 -14.061 1.00 69.38 168 THR A N 1
ATOM 1342 C CA . THR A 1 168 ? 34.043 -1.416 -14.517 1.00 69.38 168 THR A CA 1
ATOM 1343 C C . THR A 1 168 ? 34.283 -1.824 -15.973 1.00 69.38 168 THR A C 1
ATOM 1345 O O . THR A 1 168 ? 34.917 -1.098 -16.746 1.00 69.38 168 THR A O 1
ATOM 1348 N N . ARG A 1 169 ? 33.725 -2.958 -16.412 1.00 62.50 169 ARG A N 1
ATOM 1349 C CA . ARG A 1 169 ? 33.742 -3.350 -17.828 1.00 62.50 169 ARG A CA 1
ATOM 1350 C C . ARG A 1 169 ? 32.938 -2.391 -18.712 1.00 62.50 169 ARG A C 1
ATOM 1352 O O . ARG A 1 169 ? 33.370 -2.095 -19.818 1.00 62.50 169 ARG A O 1
ATOM 1359 N N . LEU A 1 170 ? 31.804 -1.884 -18.241 1.00 60.91 170 LEU A N 1
ATOM 1360 C CA . LEU A 1 170 ? 31.037 -0.849 -18.938 1.00 60.91 170 LEU A CA 1
ATOM 1361 C C . LEU A 1 170 ? 31.813 0.466 -19.032 1.00 60.91 170 LEU A C 1
ATOM 1363 O O . LEU A 1 170 ? 31.902 1.023 -20.117 1.00 60.91 170 LEU A O 1
ATOM 1367 N N . GLU A 1 171 ? 32.434 0.919 -17.944 1.00 61.94 171 GLU A N 1
ATOM 1368 C CA . GLU A 1 171 ? 33.251 2.140 -17.919 1.00 61.94 171 GLU A CA 1
ATOM 1369 C C . GLU A 1 171 ? 34.459 2.045 -18.863 1.00 61.94 171 GLU A C 1
ATOM 1371 O O . GLU A 1 171 ? 34.726 2.969 -19.629 1.00 61.94 171 GLU A O 1
ATOM 1376 N N . SER A 1 172 ? 35.156 0.906 -18.884 1.00 63.28 172 SER A N 1
ATOM 1377 C CA . SER A 1 172 ? 36.253 0.659 -19.835 1.00 63.28 172 SER A CA 1
ATOM 1378 C C . SER A 1 172 ? 35.785 0.573 -21.290 1.00 63.28 172 SER A C 1
ATOM 1380 O O . SER A 1 172 ? 36.464 1.093 -22.174 1.00 63.28 172 SER A O 1
ATOM 1382 N N . LEU A 1 173 ? 34.621 -0.027 -21.561 1.00 56.22 173 LEU A N 1
ATOM 1383 C CA . LEU A 1 173 ? 34.023 -0.036 -22.901 1.00 56.22 173 LEU A CA 1
ATOM 1384 C C . LEU A 1 173 ? 33.565 1.362 -23.327 1.00 56.22 173 LEU A C 1
ATOM 1386 O O . LEU A 1 173 ? 33.701 1.716 -24.496 1.00 56.22 173 LEU A O 1
ATOM 1390 N N . GLN A 1 174 ? 33.068 2.168 -22.391 1.00 57.78 174 GLN A N 1
ATOM 1391 C CA . GLN A 1 174 ? 32.703 3.561 -22.621 1.00 57.78 174 GLN A CA 1
ATOM 1392 C C . GLN A 1 174 ? 33.946 4.393 -22.959 1.00 57.78 174 GLN A C 1
ATOM 1394 O O . GLN A 1 174 ? 33.954 5.090 -23.970 1.00 57.78 174 GLN A O 1
ATOM 1399 N N . ALA A 1 175 ? 35.031 4.233 -22.198 1.00 58.22 175 ALA A N 1
ATOM 1400 C CA . ALA A 1 175 ? 36.312 4.874 -22.482 1.00 58.22 175 ALA A CA 1
ATOM 1401 C C . ALA A 1 175 ? 36.904 4.419 -23.830 1.00 58.22 175 ALA A C 1
ATOM 1403 O O . ALA A 1 175 ? 37.425 5.237 -24.587 1.00 58.22 175 ALA A O 1
ATOM 1404 N N . ALA A 1 176 ? 36.787 3.131 -24.174 1.00 53.59 176 ALA A N 1
ATOM 1405 C CA . ALA A 1 176 ? 37.212 2.609 -25.472 1.00 53.59 176 ALA A CA 1
ATOM 1406 C C . ALA A 1 176 ? 36.365 3.175 -26.623 1.00 53.59 176 ALA A C 1
ATOM 1408 O O . ALA A 1 176 ? 36.906 3.528 -27.668 1.00 53.59 176 ALA A O 1
ATOM 1409 N N . LYS A 1 177 ? 35.050 3.320 -26.428 1.00 60.97 177 LYS A N 1
ATOM 1410 C CA . LYS A 1 177 ? 34.155 3.967 -27.393 1.00 60.97 177 LYS A CA 1
ATOM 1411 C C . LYS A 1 177 ? 34.543 5.431 -27.608 1.00 60.97 177 LYS A C 1
ATOM 1413 O O . LYS A 1 177 ? 34.675 5.848 -28.753 1.00 60.97 177 LYS A O 1
ATOM 1418 N N . GLU A 1 178 ? 34.766 6.190 -26.538 1.00 58.22 178 GLU A N 1
ATOM 1419 C CA . GLU A 1 178 ? 35.188 7.595 -26.619 1.00 58.22 178 GLU A CA 1
ATOM 1420 C C . GLU A 1 178 ? 36.561 7.743 -27.297 1.00 58.22 178 GLU A C 1
ATOM 1422 O O . GLU A 1 178 ? 36.765 8.656 -28.100 1.00 58.22 178 GLU A O 1
ATOM 1427 N N . ALA A 1 179 ? 37.491 6.814 -27.043 1.00 59.03 179 ALA A N 1
ATOM 1428 C CA . ALA A 1 179 ? 38.784 6.766 -27.723 1.00 59.03 179 ALA A CA 1
ATOM 1429 C C . ALA A 1 179 ? 38.634 6.493 -29.228 1.00 59.03 179 ALA A C 1
ATOM 1431 O O . ALA A 1 179 ? 39.221 7.209 -30.038 1.00 59.03 179 ALA A O 1
ATOM 1432 N N . VAL A 1 180 ? 37.795 5.527 -29.614 1.00 53.81 180 VAL A N 1
ATOM 1433 C CA . VAL A 1 180 ? 37.514 5.208 -31.023 1.00 53.81 180 VAL A CA 1
ATOM 1434 C C . VAL A 1 180 ? 36.789 6.362 -31.720 1.00 53.81 180 VAL A C 1
ATOM 1436 O O . VAL A 1 180 ? 37.138 6.713 -32.842 1.00 53.81 180 VAL A O 1
ATOM 1439 N N . GLU A 1 181 ? 35.819 7.013 -31.074 1.00 53.81 181 GLU A N 1
ATOM 1440 C CA . GLU A 1 181 ? 35.140 8.194 -31.628 1.00 53.81 181 GLU A CA 1
ATOM 1441 C C . GLU A 1 181 ? 36.115 9.359 -31.850 1.00 53.81 181 GLU A C 1
ATOM 1443 O O . GLU A 1 181 ? 36.036 10.058 -32.869 1.00 53.81 181 GLU A O 1
ATOM 1448 N N . LYS A 1 182 ? 37.083 9.533 -30.943 1.00 68.38 182 LYS A N 1
ATOM 1449 C CA . LYS A 1 182 ? 38.163 10.509 -31.094 1.00 68.38 182 LYS A CA 1
ATOM 1450 C C . LYS A 1 182 ? 39.101 10.144 -32.247 1.00 68.38 182 LYS A C 1
ATOM 1452 O O . LYS A 1 182 ? 39.359 11.004 -33.087 1.00 68.38 182 LYS A O 1
ATOM 1457 N N . GLU A 1 183 ? 39.534 8.887 -32.349 1.00 59.66 183 GLU A N 1
ATOM 1458 C CA . GLU A 1 183 ? 40.352 8.400 -33.468 1.00 59.66 183 GLU A CA 1
ATOM 1459 C C . GLU A 1 183 ? 39.627 8.534 -34.812 1.00 59.66 183 GLU A C 1
ATOM 1461 O O . GLU A 1 183 ? 40.230 8.977 -35.783 1.00 59.66 183 GLU A O 1
ATOM 1466 N N . PHE A 1 184 ? 38.321 8.259 -34.880 1.00 53.28 184 PHE A N 1
ATOM 1467 C CA . PHE A 1 184 ? 37.518 8.479 -36.086 1.00 53.28 184 PHE A CA 1
ATOM 1468 C C . PHE A 1 184 ? 37.389 9.961 -36.437 1.00 53.28 184 PHE A C 1
ATOM 1470 O O . PHE A 1 184 ? 37.462 10.327 -37.613 1.00 53.28 184 PHE A O 1
ATOM 1477 N N . SER A 1 185 ? 37.197 10.829 -35.442 1.00 55.56 185 SER A N 1
ATOM 1478 C CA . SER A 1 185 ? 37.190 12.282 -35.639 1.00 55.56 185 SER A CA 1
ATOM 1479 C C . SER A 1 185 ? 38.533 12.770 -36.187 1.00 55.56 185 SER A C 1
ATOM 1481 O O . SER A 1 185 ? 38.565 13.546 -37.147 1.00 55.56 185 SER A O 1
ATOM 1483 N N . ASP A 1 186 ? 39.638 12.302 -35.613 1.00 63.72 186 ASP A N 1
ATOM 1484 C CA . ASP A 1 186 ? 40.984 12.696 -36.020 1.00 63.72 186 ASP A CA 1
ATOM 1485 C C . ASP A 1 186 ? 41.339 12.106 -37.390 1.00 63.72 186 ASP A C 1
ATOM 1487 O O . ASP A 1 186 ? 41.791 12.841 -38.266 1.00 63.72 186 ASP A O 1
ATOM 1491 N N . TYR A 1 187 ? 40.984 10.849 -37.660 1.00 58.28 187 TYR A N 1
ATOM 1492 C CA . TYR A 1 187 ? 41.084 10.230 -38.981 1.00 58.28 187 TYR A CA 1
ATOM 1493 C C . TYR A 1 187 ? 40.290 11.006 -40.035 1.00 58.28 187 TYR A C 1
ATOM 1495 O O . TYR A 1 187 ? 40.786 11.258 -41.130 1.00 58.28 187 TYR A O 1
ATOM 1503 N N . ARG A 1 188 ? 39.074 11.461 -39.712 1.00 55.44 188 ARG A N 1
ATOM 1504 C CA . ARG A 1 188 ? 38.251 12.268 -40.624 1.00 55.44 188 ARG A CA 1
ATOM 1505 C C . ARG A 1 188 ? 38.900 13.614 -40.941 1.00 55.44 188 ARG A C 1
ATOM 1507 O O . ARG A 1 188 ? 38.817 14.069 -42.083 1.00 55.44 188 ARG A O 1
ATOM 1514 N N . LYS A 1 189 ? 39.546 14.250 -39.959 1.00 67.38 189 LYS A N 1
ATOM 1515 C CA . LYS A 1 189 ? 40.300 15.498 -40.159 1.00 67.38 189 LYS A CA 1
ATOM 1516 C C . LYS A 1 189 ? 41.545 15.259 -41.012 1.00 67.38 189 LYS A C 1
ATOM 1518 O O . LYS A 1 189 ? 41.744 15.996 -41.975 1.00 67.38 189 LYS A O 1
ATOM 1523 N N . THR A 1 190 ? 42.320 14.218 -40.716 1.00 66.38 190 THR A N 1
ATOM 1524 C CA . THR A 1 190 ? 43.528 13.855 -41.471 1.00 66.38 190 THR A CA 1
ATOM 1525 C C . THR A 1 190 ? 43.185 13.485 -42.908 1.00 66.38 190 THR A C 1
ATOM 1527 O O . THR A 1 190 ? 43.729 14.085 -43.827 1.00 66.38 190 THR A O 1
ATOM 1530 N N . ARG A 1 191 ? 42.184 12.623 -43.125 1.00 62.66 191 ARG A N 1
ATOM 1531 C CA . ARG A 1 191 ? 41.690 12.248 -44.459 1.00 62.66 191 ARG A CA 1
ATOM 1532 C C . ARG A 1 191 ? 41.219 13.471 -45.246 1.00 62.66 191 ARG A C 1
ATOM 1534 O O . ARG A 1 191 ? 41.484 13.566 -46.437 1.00 62.66 191 ARG A O 1
ATOM 1541 N N . LYS A 1 192 ? 40.541 14.431 -44.602 1.00 66.19 192 LYS A N 1
ATOM 1542 C CA . LYS A 1 192 ? 40.129 15.685 -45.254 1.00 66.19 192 LYS A CA 1
ATOM 1543 C C . LYS A 1 192 ? 41.339 16.529 -45.676 1.00 66.19 192 LYS A C 1
ATOM 1545 O O . LYS A 1 192 ? 41.349 17.031 -46.796 1.00 66.19 192 LYS A O 1
ATOM 1550 N N . GLN A 1 193 ? 42.348 16.654 -44.815 1.00 70.06 193 GLN A N 1
ATOM 1551 C CA . GLN A 1 193 ? 43.585 17.379 -45.127 1.00 70.06 193 GLN A CA 1
ATOM 1552 C C . GLN A 1 193 ? 44.409 16.684 -46.218 1.00 70.06 193 GLN A C 1
ATOM 1554 O O . GLN A 1 193 ? 44.947 17.357 -47.091 1.00 70.06 193 GLN A O 1
ATOM 1559 N N . GLU A 1 194 ? 44.490 15.354 -46.208 1.00 68.75 194 GLU A N 1
ATOM 1560 C CA . GLU A 1 194 ? 45.141 14.567 -47.260 1.00 68.75 194 GLU A CA 1
ATOM 1561 C C . GLU A 1 194 ? 44.430 14.736 -48.601 1.00 68.75 194 GLU A C 1
ATOM 1563 O O . GLU A 1 194 ? 45.090 14.998 -49.599 1.00 68.75 194 GLU A O 1
ATOM 1568 N N . LEU A 1 195 ? 43.094 14.706 -48.623 1.00 68.44 195 LEU A N 1
ATOM 1569 C CA . LEU A 1 195 ? 42.319 14.922 -49.848 1.00 68.44 195 LEU A CA 1
ATOM 1570 C C . LEU A 1 195 ? 42.481 16.351 -50.393 1.00 68.44 195 LEU A C 1
ATOM 1572 O O . LEU A 1 195 ? 42.475 16.565 -51.605 1.00 68.44 195 LEU A O 1
ATOM 1576 N N . GLU A 1 196 ? 42.621 17.345 -49.512 1.00 72.25 196 GLU A N 1
ATOM 1577 C CA . GLU A 1 196 ? 42.942 18.724 -49.898 1.00 72.25 196 GLU A CA 1
ATOM 1578 C C . GLU A 1 196 ? 44.378 18.844 -50.430 1.00 72.25 196 GLU A C 1
ATOM 1580 O O . GLU A 1 196 ? 44.589 19.500 -51.454 1.00 72.25 196 GLU A O 1
ATOM 1585 N N . ARG A 1 197 ? 45.356 18.167 -49.814 1.00 77.25 197 ARG A N 1
ATOM 1586 C CA . ARG A 1 197 ? 46.739 18.100 -50.317 1.00 77.25 197 ARG A CA 1
ATOM 1587 C C . ARG A 1 197 ? 46.811 17.413 -51.675 1.00 77.25 197 ARG A C 1
ATOM 1589 O O . ARG A 1 197 ? 47.417 17.967 -52.582 1.00 77.25 197 ARG A O 1
ATOM 1596 N N . GLU A 1 198 ? 46.136 16.282 -51.846 1.00 72.88 198 GLU A N 1
ATOM 1597 C CA . GLU A 1 198 ? 46.095 15.533 -53.104 1.00 72.88 198 GLU A CA 1
ATOM 1598 C C . GLU A 1 198 ? 45.430 16.352 -54.220 1.00 72.88 198 GLU A C 1
ATOM 1600 O O . GLU A 1 198 ? 45.944 16.419 -55.334 1.00 72.88 198 GLU A O 1
ATOM 1605 N N . LYS A 1 199 ? 44.330 17.063 -53.922 1.00 75.12 199 LYS A N 1
ATOM 1606 C CA . LYS A 1 199 ? 43.722 18.015 -54.868 1.00 75.12 199 LYS A CA 1
ATOM 1607 C C . LYS A 1 199 ? 44.682 19.136 -55.248 1.00 75.12 199 LYS A C 1
ATOM 1609 O O . LYS A 1 199 ? 44.770 19.489 -56.420 1.00 75.12 199 LYS A O 1
ATOM 1614 N N . THR A 1 200 ? 45.393 19.697 -54.273 1.00 73.25 200 THR A N 1
ATOM 1615 C CA . THR A 1 200 ? 46.347 20.789 -54.511 1.00 73.25 200 THR A CA 1
ATOM 1616 C C . THR A 1 200 ? 47.541 20.304 -55.335 1.00 73.25 200 THR A C 1
ATOM 1618 O O .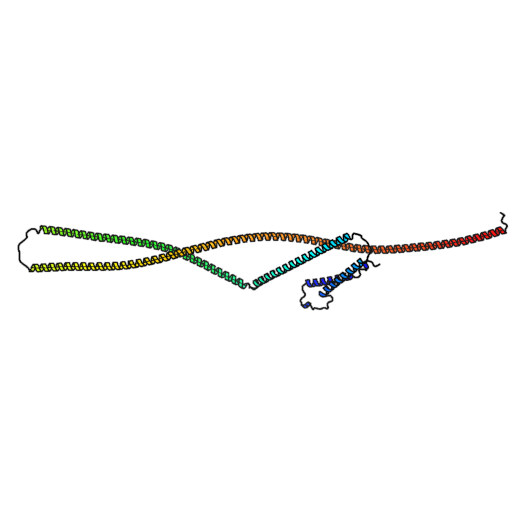 THR A 1 200 ? 47.965 20.994 -56.259 1.00 73.25 200 THR A O 1
ATOM 1621 N N . GLN A 1 201 ? 48.026 19.090 -55.069 1.00 76.56 201 GLN A N 1
ATOM 1622 C CA . GLN A 1 201 ? 49.109 18.454 -55.809 1.00 76.56 201 GLN A CA 1
ATOM 1623 C C . GLN A 1 201 ? 48.695 18.103 -57.243 1.00 76.56 201 GLN A C 1
ATOM 1625 O O . GLN A 1 201 ? 49.383 18.506 -58.174 1.00 76.56 201 GLN A O 1
ATOM 1630 N N . LYS A 1 202 ? 47.523 17.490 -57.455 1.00 77.31 202 LYS A N 1
ATOM 1631 C CA . LYS A 1 202 ? 46.984 17.234 -58.805 1.00 77.31 202 LYS A CA 1
ATOM 1632 C C . LYS A 1 202 ? 46.775 18.524 -59.598 1.00 77.31 202 LYS A C 1
ATOM 1634 O O . LYS A 1 202 ? 47.052 18.564 -60.795 1.00 77.31 202 LYS A O 1
ATOM 1639 N N . LEU A 1 203 ? 46.321 19.603 -58.952 1.00 75.25 203 LEU A N 1
ATOM 1640 C CA . LEU A 1 203 ? 46.208 20.921 -59.587 1.00 75.25 203 LEU A CA 1
ATOM 1641 C C . LEU A 1 203 ? 47.578 21.502 -59.963 1.00 75.25 203 LEU A C 1
ATOM 1643 O O . LEU A 1 203 ? 47.698 22.121 -61.021 1.00 75.25 203 LEU A O 1
ATOM 1647 N N . PHE A 1 204 ? 48.597 21.305 -59.127 1.00 84.06 204 PHE A N 1
ATOM 1648 C CA . PHE A 1 204 ? 49.968 21.718 -59.418 1.00 84.06 204 PHE A CA 1
ATOM 1649 C C . PHE A 1 204 ? 50.569 20.915 -60.579 1.00 84.06 204 PHE A C 1
ATOM 1651 O O . PHE A 1 204 ? 51.033 21.516 -61.542 1.00 84.06 204 PHE A O 1
ATOM 1658 N N . GLU A 1 205 ? 50.468 19.585 -60.554 1.00 77.62 205 GLU A N 1
ATOM 1659 C CA . GLU A 1 205 ? 50.926 18.693 -61.630 1.00 77.62 205 GLU A CA 1
ATOM 1660 C C . GLU A 1 205 ? 50.213 18.999 -62.956 1.00 77.62 205 GLU A C 1
ATOM 1662 O O . GLU A 1 205 ? 50.852 19.081 -64.003 1.00 77.62 205 GLU A O 1
ATOM 1667 N N . THR A 1 206 ? 48.903 19.278 -62.919 1.00 79.75 206 THR A N 1
ATOM 1668 C CA . THR A 1 206 ? 48.136 19.694 -64.108 1.00 79.75 206 THR A CA 1
ATOM 1669 C C . THR A 1 206 ? 48.615 21.044 -64.647 1.00 79.75 206 THR A C 1
ATOM 1671 O O . THR A 1 206 ? 48.727 21.219 -65.861 1.00 79.75 206 THR A O 1
ATOM 1674 N N . ARG A 1 207 ? 48.921 22.016 -63.772 1.00 77.62 207 ARG A N 1
ATOM 1675 C CA . ARG A 1 207 ? 49.499 23.305 -64.193 1.00 77.62 207 ARG A CA 1
ATOM 1676 C C . ARG A 1 207 ? 50.888 23.126 -64.793 1.00 77.62 207 ARG A C 1
ATOM 1678 O O . ARG A 1 207 ? 51.156 23.706 -65.838 1.00 77.62 207 ARG A O 1
ATOM 1685 N N . GLN A 1 208 ? 51.726 22.296 -64.182 1.00 82.00 208 GLN A N 1
ATOM 1686 C CA . GLN A 1 208 ? 53.080 22.032 -64.653 1.00 82.00 208 GLN A CA 1
ATOM 1687 C C . GLN A 1 208 ? 53.075 21.300 -66.002 1.00 82.00 208 GLN A C 1
ATOM 1689 O O . GLN A 1 208 ? 53.799 21.698 -66.910 1.00 82.00 208 GLN A O 1
ATOM 1694 N N . MET A 1 209 ? 52.205 20.299 -66.187 1.00 78.44 209 MET A N 1
ATOM 1695 C CA . MET A 1 209 ? 52.005 19.659 -67.492 1.00 78.44 209 MET A CA 1
ATOM 1696 C C . MET A 1 209 ? 51.507 20.652 -68.540 1.00 78.44 209 MET A C 1
ATOM 1698 O O . MET A 1 209 ? 52.007 20.645 -69.660 1.00 78.44 209 MET A O 1
ATOM 1702 N N . LYS A 1 210 ? 50.566 21.538 -68.190 1.00 81.06 210 LYS A N 1
ATOM 1703 C CA . LYS A 1 210 ? 50.077 22.568 -69.114 1.00 81.06 210 LYS A CA 1
ATOM 1704 C C . LYS A 1 210 ? 51.182 23.550 -69.517 1.00 81.06 210 LYS A C 1
ATOM 1706 O O . LYS A 1 210 ? 51.279 23.884 -70.692 1.00 81.06 210 LYS A O 1
ATOM 1711 N N . GLU A 1 211 ? 52.014 23.993 -68.576 1.00 80.62 211 GLU A N 1
ATOM 1712 C CA . GLU A 1 211 ? 53.162 24.864 -68.861 1.00 80.62 211 GLU A CA 1
ATOM 1713 C C . GLU A 1 211 ? 54.228 24.164 -69.709 1.00 80.62 211 GLU A C 1
ATOM 1715 O O . GLU A 1 211 ? 54.756 24.770 -70.640 1.00 80.62 211 GLU A O 1
ATOM 1720 N N . ASN A 1 212 ? 54.525 22.892 -69.431 1.00 82.75 212 ASN A N 1
ATOM 1721 C CA . ASN A 1 212 ? 55.471 22.103 -70.220 1.00 82.75 212 ASN A CA 1
ATOM 1722 C C . ASN A 1 212 ? 54.954 21.880 -71.642 1.00 82.75 212 ASN A C 1
ATOM 1724 O O . ASN A 1 212 ? 55.675 22.160 -72.593 1.00 82.75 212 ASN A O 1
ATOM 1728 N N . PHE A 1 213 ? 53.686 21.493 -71.792 1.00 81.38 213 PHE A N 1
ATOM 1729 C CA . PHE A 1 213 ? 53.051 21.351 -73.098 1.00 81.38 213 PHE A CA 1
ATOM 1730 C C . PHE A 1 213 ? 53.041 22.680 -73.862 1.00 81.38 213 PHE A C 1
ATOM 1732 O O . PHE A 1 213 ? 53.353 22.725 -75.046 1.00 81.38 213 PHE A O 1
ATOM 1739 N N . GLN A 1 214 ? 52.759 23.796 -73.185 1.00 77.75 214 GLN A N 1
ATOM 1740 C CA . GLN A 1 214 ? 52.812 25.118 -73.806 1.00 77.75 214 GLN A CA 1
ATOM 1741 C C . GLN A 1 214 ? 54.237 25.495 -74.247 1.00 77.75 214 GLN A C 1
ATOM 1743 O O . GLN A 1 214 ? 54.399 26.067 -75.323 1.00 77.75 214 GLN A O 1
ATOM 1748 N N . LYS A 1 215 ? 55.272 25.156 -73.465 1.00 83.81 215 LYS A N 1
ATOM 1749 C CA . LYS A 1 215 ? 56.679 25.346 -73.857 1.00 83.81 215 LYS A CA 1
ATOM 1750 C C . LYS A 1 215 ? 57.075 24.465 -75.037 1.00 83.81 215 LYS A C 1
ATOM 1752 O O . LYS A 1 215 ? 57.736 24.961 -75.941 1.00 83.81 215 LYS A O 1
ATOM 1757 N N . GLU A 1 216 ? 56.667 23.200 -75.050 1.00 82.44 216 GLU A N 1
ATOM 1758 C CA . GLU A 1 216 ? 56.924 22.278 -76.160 1.00 82.44 216 GLU A CA 1
ATOM 1759 C C . GLU A 1 216 ? 56.245 22.753 -77.443 1.00 82.44 216 GLU A C 1
ATOM 1761 O O . GLU A 1 216 ? 56.901 22.831 -78.477 1.00 82.44 216 GLU A O 1
ATOM 1766 N N . VAL A 1 217 ? 54.976 23.169 -77.372 1.00 82.56 217 VAL A N 1
ATOM 1767 C CA . VAL A 1 217 ? 54.255 23.742 -78.517 1.00 82.56 217 VAL A CA 1
ATOM 1768 C C . VAL A 1 217 ? 54.942 25.015 -79.008 1.00 82.56 217 VAL A C 1
ATOM 1770 O O . VAL A 1 217 ? 55.185 25.141 -80.205 1.00 82.56 217 VAL A O 1
ATOM 1773 N N . MET A 1 218 ? 55.313 25.941 -78.119 1.00 80.44 218 MET A N 1
ATOM 1774 C CA . MET A 1 218 ? 56.045 27.158 -78.499 1.00 80.44 218 MET A CA 1
ATOM 1775 C C . MET A 1 218 ? 57.404 26.832 -79.133 1.00 80.44 218 MET A C 1
ATOM 1777 O O . MET A 1 218 ? 57.752 27.416 -80.152 1.00 80.44 218 MET A O 1
ATOM 1781 N N . SER A 1 219 ? 58.150 25.875 -78.575 1.00 84.06 219 SER A N 1
ATOM 1782 C CA . SER A 1 219 ? 59.447 25.438 -79.101 1.00 84.06 219 SER A CA 1
ATOM 1783 C C . SER A 1 219 ? 59.316 24.755 -80.462 1.00 84.06 219 SER A C 1
ATOM 1785 O O . SER A 1 219 ? 60.119 25.020 -81.350 1.00 84.06 219 SER A O 1
ATOM 1787 N N . ALA A 1 220 ? 58.313 23.895 -80.648 1.00 79.12 220 ALA A N 1
ATOM 1788 C CA . ALA A 1 220 ? 58.038 23.241 -81.923 1.00 79.12 220 ALA A CA 1
ATOM 1789 C C . ALA A 1 220 ? 57.588 24.258 -82.981 1.00 79.12 220 ALA A C 1
ATOM 1791 O O . ALA A 1 220 ? 58.027 24.194 -84.125 1.00 79.12 220 ALA A O 1
ATOM 1792 N N . THR A 1 221 ? 56.769 25.237 -82.586 1.00 74.50 221 THR A N 1
ATOM 1793 C CA . THR A 1 221 ? 56.332 26.327 -83.470 1.00 74.50 221 THR A CA 1
ATOM 1794 C C . THR A 1 221 ? 57.513 27.215 -83.866 1.00 74.50 221 THR A C 1
ATOM 1796 O O . THR A 1 221 ? 57.632 27.564 -85.035 1.00 74.50 221 THR A O 1
ATOM 1799 N N . GLN A 1 222 ? 58.426 27.519 -82.935 1.00 78.25 222 GLN A N 1
ATOM 1800 C CA . GLN A 1 222 ? 59.649 28.269 -83.228 1.00 78.25 222 GLN A CA 1
ATOM 1801 C C . GLN A 1 222 ? 60.581 27.490 -84.162 1.00 78.25 222 GLN A C 1
ATOM 1803 O O . GLN A 1 222 ? 61.032 28.046 -85.148 1.00 78.25 222 GLN A O 1
ATOM 1808 N N . GLN A 1 223 ? 60.804 26.193 -83.923 1.00 78.62 223 GLN A N 1
ATOM 1809 C CA . GLN A 1 223 ? 61.608 25.359 -84.826 1.00 78.62 223 GLN A CA 1
ATOM 1810 C C . GLN A 1 223 ? 61.001 25.251 -86.230 1.00 78.62 223 GLN A C 1
ATOM 1812 O O . GLN A 1 223 ? 61.736 25.200 -87.214 1.00 78.62 223 GLN A O 1
ATOM 1817 N N . HIS A 1 224 ? 59.671 25.200 -86.335 1.00 76.75 224 HIS A N 1
ATOM 1818 C CA . HIS A 1 224 ? 58.987 25.246 -87.624 1.00 76.75 224 HIS A CA 1
ATOM 1819 C C . HIS A 1 224 ? 59.163 26.598 -88.313 1.00 76.75 224 HIS A C 1
ATOM 1821 O O . HIS A 1 224 ? 59.436 26.618 -89.508 1.00 76.75 224 HIS A O 1
ATOM 1827 N N . LEU A 1 225 ? 59.053 27.699 -87.568 1.00 79.31 225 LEU A N 1
ATOM 1828 C CA . LEU A 1 225 ? 59.266 29.043 -88.094 1.00 79.31 225 LEU A CA 1
ATOM 1829 C C . LEU A 1 225 ? 60.715 29.240 -88.556 1.00 79.31 225 LEU A C 1
ATOM 1831 O O . LEU A 1 225 ? 60.930 29.721 -89.660 1.00 79.31 225 LEU A O 1
ATOM 1835 N N . ASP A 1 226 ? 61.696 28.809 -87.762 1.00 79.06 226 ASP A N 1
ATOM 1836 C CA . ASP A 1 226 ? 63.118 28.881 -88.111 1.00 79.06 226 ASP A CA 1
ATOM 1837 C C . ASP A 1 226 ? 63.407 28.050 -89.374 1.00 79.06 226 ASP A C 1
ATOM 1839 O O . ASP A 1 226 ? 64.091 28.518 -90.279 1.00 79.06 226 ASP A O 1
ATOM 1843 N N . ARG A 1 227 ? 62.800 26.860 -89.502 1.00 82.19 227 ARG A N 1
ATOM 1844 C CA . ARG A 1 227 ? 62.868 26.057 -90.735 1.00 82.19 227 ARG A CA 1
ATOM 1845 C C . ARG A 1 227 ? 62.201 26.722 -91.929 1.00 82.19 227 ARG A C 1
ATOM 1847 O O . ARG A 1 227 ? 62.723 26.606 -93.031 1.00 82.19 227 ARG A O 1
ATOM 1854 N N . GLU A 1 228 ? 61.046 27.360 -91.752 1.00 75.56 228 GLU A N 1
ATOM 1855 C CA . GLU A 1 228 ? 60.397 28.094 -92.842 1.00 75.56 228 GLU A CA 1
ATOM 1856 C C . GLU A 1 228 ? 61.227 29.302 -93.272 1.00 75.56 228 GLU A C 1
ATOM 1858 O O . GLU A 1 228 ? 61.327 29.554 -94.468 1.00 75.56 228 GLU A O 1
ATOM 1863 N N . VAL A 1 229 ? 61.881 29.994 -92.335 1.00 78.19 229 VAL A N 1
ATOM 1864 C CA . VAL A 1 229 ? 62.824 31.077 -92.640 1.00 78.19 229 VAL A CA 1
ATOM 1865 C C . VAL A 1 229 ? 64.041 30.538 -93.394 1.00 78.19 229 VAL A C 1
ATOM 1867 O O . VAL A 1 229 ? 64.378 31.087 -94.439 1.00 78.19 229 VAL A O 1
ATOM 1870 N N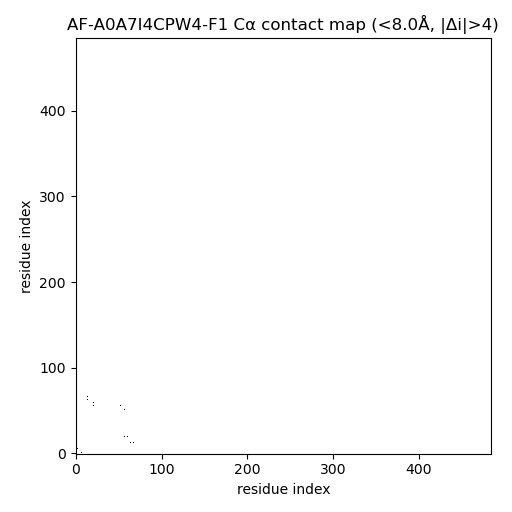 . GLU A 1 230 ? 64.649 29.433 -92.952 1.00 77.25 230 GLU A N 1
ATOM 1871 C CA . GLU A 1 230 ? 65.755 28.777 -93.670 1.00 77.25 230 GLU A CA 1
ATOM 1872 C C . GLU A 1 230 ? 65.339 28.315 -95.078 1.00 77.25 230 GLU A C 1
ATOM 1874 O O . GLU A 1 230 ? 66.078 28.509 -96.042 1.00 77.25 230 GLU A O 1
ATOM 1879 N N . LEU A 1 231 ? 64.138 27.745 -95.231 1.00 76.62 231 LEU A N 1
ATOM 1880 C CA . LEU A 1 231 ? 63.568 27.368 -96.530 1.00 76.62 231 LEU A CA 1
ATOM 1881 C C . LEU A 1 231 ? 63.290 28.592 -97.404 1.00 76.62 231 LEU A C 1
ATOM 1883 O O . LEU A 1 231 ? 63.530 28.550 -98.608 1.00 76.62 231 LEU A O 1
ATOM 1887 N N . GLN A 1 232 ? 62.811 29.687 -96.821 1.00 74.12 232 GLN A N 1
ATOM 1888 C CA . GLN A 1 232 ? 62.549 30.927 -97.539 1.00 74.12 232 GLN A CA 1
ATOM 1889 C C . GLN A 1 232 ? 63.855 31.591 -97.994 1.00 74.12 232 GLN A C 1
ATOM 1891 O O . GLN A 1 232 ? 63.930 32.031 -99.140 1.00 74.12 232 GLN A O 1
ATOM 1896 N N . GLU A 1 233 ? 64.897 31.606 -97.158 1.00 79.94 233 GLU A N 1
ATOM 1897 C CA . GLU A 1 233 ? 66.247 32.049 -97.525 1.00 79.94 233 GLU A CA 1
ATOM 1898 C C . GLU A 1 233 ? 66.8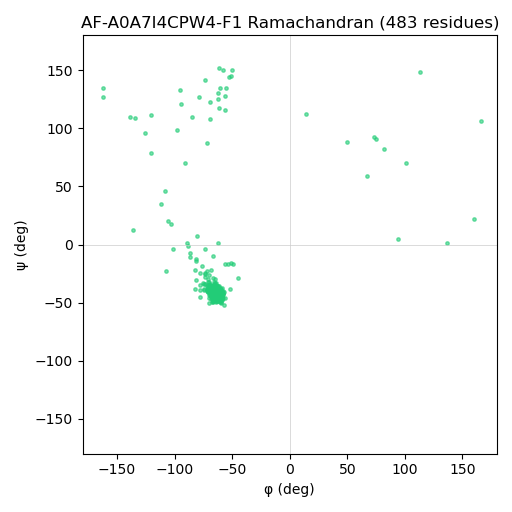72 31.135 -98.583 1.00 79.94 233 GLU A C 1
ATOM 1900 O O . GLU A 1 233 ? 67.460 31.628 -99.544 1.00 79.94 233 GLU A O 1
ATOM 1905 N N . PHE A 1 234 ? 66.691 29.816 -98.482 1.00 78.00 234 PHE A N 1
ATOM 1906 C CA . PHE A 1 234 ? 67.129 28.868 -99.505 1.00 78.00 234 PHE A CA 1
ATOM 1907 C C . PHE A 1 234 ? 66.416 29.114 -100.843 1.00 78.00 234 PHE A C 1
ATOM 1909 O O . PHE A 1 234 ? 67.074 29.243 -101.870 1.00 78.00 234 PHE A O 1
ATOM 1916 N N . CYS A 1 235 ? 65.090 29.279 -100.849 1.00 72.88 235 CYS A N 1
ATOM 1917 C CA . CYS A 1 235 ? 64.323 29.605 -102.053 1.00 72.88 235 CYS A CA 1
ATOM 1918 C C . CYS A 1 235 ? 64.638 31.006 -102.611 1.00 72.88 235 CYS A C 1
ATOM 1920 O O . CYS A 1 235 ? 64.519 31.236 -103.816 1.00 72.88 235 CYS A O 1
ATOM 1922 N N . GLN A 1 236 ? 65.026 31.963 -101.765 1.00 73.44 236 GLN A N 1
ATOM 1923 C CA . GLN A 1 236 ? 65.510 33.281 -102.182 1.00 73.44 236 GLN A CA 1
ATOM 1924 C C . GLN A 1 236 ? 66.895 33.164 -102.838 1.00 73.44 236 GLN A C 1
ATOM 1926 O O . GLN A 1 236 ? 67.081 33.681 -103.935 1.00 73.44 236 GLN A O 1
ATOM 1931 N N . ASN A 1 237 ? 67.816 32.410 -102.235 1.00 75.88 237 ASN A N 1
ATOM 1932 C CA . ASN A 1 237 ? 69.160 32.173 -102.759 1.00 75.88 237 ASN A CA 1
ATOM 1933 C C . ASN A 1 237 ? 69.152 31.355 -104.058 1.00 75.88 237 ASN A C 1
ATOM 1935 O O . ASN A 1 237 ? 69.864 31.710 -104.992 1.00 75.88 237 ASN A O 1
ATOM 1939 N N . GLU A 1 238 ? 68.328 30.309 -104.158 1.00 73.75 238 GLU A N 1
ATOM 1940 C CA . GLU A 1 238 ? 68.113 29.539 -105.394 1.00 73.75 238 GLU A CA 1
ATOM 1941 C C . GLU A 1 238 ? 67.557 30.433 -106.503 1.00 73.75 238 GLU A C 1
ATOM 1943 O O . GLU A 1 238 ? 68.038 30.398 -107.630 1.00 73.75 238 GLU A O 1
ATOM 1948 N N . ARG A 1 239 ? 66.594 31.306 -106.192 1.00 67.50 239 ARG A N 1
ATOM 1949 C CA . ARG A 1 239 ? 66.064 32.268 -107.165 1.00 67.50 239 ARG A CA 1
ATOM 1950 C C . ARG A 1 239 ? 67.109 33.305 -107.580 1.00 67.50 239 ARG A C 1
ATOM 1952 O O . ARG A 1 239 ? 67.192 33.607 -108.766 1.00 67.50 239 ARG A O 1
ATOM 1959 N N . ASP A 1 240 ? 67.927 33.816 -106.667 1.00 67.44 240 ASP A N 1
ATOM 1960 C CA . ASP A 1 240 ? 68.987 34.782 -106.985 1.00 67.44 240 ASP A CA 1
ATOM 1961 C C . ASP A 1 240 ? 70.141 34.127 -107.773 1.00 67.44 240 ASP A C 1
ATOM 1963 O O . ASP A 1 240 ? 70.704 34.740 -108.684 1.00 67.44 240 ASP A O 1
ATOM 1967 N N . ALA A 1 241 ? 70.457 32.858 -107.492 1.00 67.94 241 ALA A N 1
ATOM 1968 C CA . ALA A 1 241 ? 71.409 32.049 -108.252 1.00 67.94 241 ALA A CA 1
ATOM 1969 C C . ALA A 1 241 ? 70.871 31.687 -109.646 1.00 67.94 241 ALA A C 1
ATOM 1971 O O . ALA A 1 241 ? 71.610 31.787 -110.629 1.00 67.94 241 ALA A O 1
ATOM 1972 N N . HIS A 1 242 ? 69.582 31.349 -109.753 1.00 61.75 242 HIS A N 1
ATOM 1973 C CA . HIS A 1 242 ? 68.911 31.064 -111.020 1.00 61.75 242 HIS A CA 1
ATOM 1974 C C . HIS A 1 242 ? 68.758 32.332 -111.877 1.00 61.75 242 HIS A C 1
ATOM 1976 O O . HIS A 1 242 ? 68.911 32.276 -113.094 1.00 61.75 242 HIS A O 1
ATOM 1982 N N . THR A 1 243 ? 68.549 33.496 -111.255 1.00 55.97 243 THR A N 1
ATOM 1983 C CA . THR A 1 243 ? 68.513 34.798 -111.946 1.00 55.97 243 THR A CA 1
ATOM 1984 C C . THR A 1 243 ? 69.900 35.172 -112.486 1.00 55.97 243 THR A C 1
ATOM 1986 O O . THR A 1 243 ? 70.010 35.602 -113.630 1.00 55.97 243 THR A O 1
ATOM 1989 N N . LYS A 1 244 ? 70.982 34.898 -111.738 1.00 58.53 244 LYS A N 1
ATOM 1990 C CA . LYS A 1 244 ? 72.370 35.105 -112.206 1.00 58.53 244 LYS A CA 1
ATOM 1991 C C . LYS A 1 244 ? 72.821 34.129 -113.298 1.00 58.53 244 LYS A C 1
ATOM 1993 O O . LYS A 1 244 ? 73.628 34.507 -114.140 1.00 58.53 244 LYS A O 1
ATOM 1998 N N . THR A 1 245 ? 72.325 32.891 -113.301 1.00 56.97 245 THR A N 1
ATOM 1999 C CA . THR A 1 245 ? 72.615 31.908 -114.366 1.00 56.97 245 THR A CA 1
ATOM 2000 C C . THR A 1 245 ? 71.788 32.173 -115.627 1.00 56.97 245 THR A C 1
ATOM 2002 O O . THR A 1 245 ? 72.315 32.077 -116.732 1.00 56.97 245 THR A O 1
ATOM 2005 N N . VAL A 1 246 ? 70.542 32.641 -115.492 1.00 52.22 246 VAL A N 1
ATOM 2006 C CA . VAL A 1 246 ? 69.690 33.039 -116.632 1.00 52.22 246 VAL A CA 1
ATOM 2007 C C . VAL A 1 246 ? 70.178 34.332 -117.308 1.00 52.22 246 VAL A C 1
ATOM 2009 O O . VAL A 1 246 ? 70.000 34.484 -118.515 1.00 52.22 246 VAL A O 1
ATOM 2012 N N . GLU A 1 247 ? 70.875 35.220 -116.590 1.00 48.19 247 GLU A N 1
ATOM 2013 C CA . GLU A 1 247 ? 71.538 36.403 -117.171 1.00 48.19 247 GLU A CA 1
ATOM 2014 C C . GLU A 1 247 ? 72.911 36.107 -117.818 1.00 48.19 247 GLU A C 1
ATOM 2016 O O . GLU A 1 247 ? 73.415 36.941 -118.570 1.00 48.19 247 GLU A O 1
ATOM 2021 N N . ALA A 1 248 ? 73.500 34.922 -117.599 1.00 51.25 248 ALA A N 1
ATOM 2022 C CA . ALA A 1 248 ? 74.806 34.538 -118.155 1.00 51.25 248 ALA A CA 1
ATOM 2023 C C . ALA A 1 248 ? 74.739 33.493 -119.291 1.00 51.25 248 ALA A C 1
ATOM 2025 O O . ALA A 1 248 ? 75.646 33.445 -120.119 1.00 51.25 248 ALA A O 1
ATOM 2026 N N . GLU A 1 249 ? 73.674 32.689 -119.392 1.00 43.56 249 GLU A N 1
ATOM 2027 C CA . GLU A 1 249 ? 73.610 31.540 -120.323 1.00 43.56 249 GLU A CA 1
ATOM 2028 C C . GLU A 1 249 ? 72.724 31.750 -121.569 1.00 43.56 249 GLU A C 1
ATOM 2030 O O . GLU A 1 249 ? 72.350 30.798 -122.255 1.00 43.56 249 GLU A O 1
ATOM 2035 N N . HIS A 1 250 ? 72.433 33.005 -121.933 1.00 43.72 250 HIS A N 1
ATOM 2036 C CA . HIS A 1 250 ? 71.684 33.353 -123.151 1.00 43.72 250 HIS A CA 1
ATOM 2037 C C . HIS A 1 250 ? 72.513 34.083 -124.230 1.00 43.72 250 HIS A C 1
ATOM 2039 O O . HIS A 1 250 ? 71.983 34.888 -124.997 1.00 43.72 250 HIS A O 1
ATOM 2045 N N . ALA A 1 251 ? 73.802 33.744 -124.366 1.00 41.31 251 ALA A N 1
ATOM 2046 C CA . ALA A 1 251 ? 74.595 34.057 -125.558 1.00 41.31 251 ALA A CA 1
ATOM 2047 C C . ALA A 1 251 ? 75.507 32.882 -125.967 1.00 41.31 251 ALA A C 1
ATOM 2049 O O . ALA A 1 251 ? 76.521 32.612 -125.339 1.00 41.31 251 ALA A O 1
ATOM 2050 N N . MET A 1 252 ? 75.138 32.262 -127.093 1.00 38.75 252 MET A N 1
ATOM 2051 C CA . MET A 1 252 ? 75.870 31.260 -127.889 1.00 38.75 252 MET A CA 1
ATOM 2052 C C . MET A 1 252 ? 75.819 29.795 -127.442 1.00 38.75 252 MET A C 1
ATOM 2054 O O . MET A 1 252 ? 76.742 29.198 -126.902 1.00 38.75 252 MET A O 1
ATOM 2058 N N . LYS A 1 253 ? 74.709 29.199 -127.873 1.00 39.12 253 LYS A N 1
ATOM 2059 C CA . LYS A 1 253 ? 74.624 27.856 -128.443 1.00 39.12 253 LYS A CA 1
ATOM 2060 C C . LYS A 1 253 ? 75.657 27.599 -129.563 1.00 39.12 253 LYS A C 1
ATOM 2062 O O . LYS A 1 253 ? 75.854 28.464 -130.408 1.00 39.12 253 LYS A O 1
ATOM 2067 N N . LEU A 1 254 ? 76.046 26.321 -129.651 1.00 37.38 254 LEU A N 1
ATOM 2068 C CA . LEU A 1 254 ? 76.291 25.532 -130.874 1.00 37.38 254 LEU A CA 1
ATOM 2069 C C . LEU A 1 254 ? 77.560 25.808 -131.705 1.00 37.38 254 LEU A C 1
ATOM 2071 O O . LEU A 1 254 ? 77.520 26.584 -132.646 1.00 37.38 254 LEU A O 1
ATOM 2075 N N . GLU A 1 255 ? 78.615 25.045 -131.401 1.00 33.56 255 GLU A N 1
ATOM 2076 C CA . GLU A 1 255 ? 79.557 24.324 -132.293 1.00 33.56 255 GLU A CA 1
ATOM 2077 C C . GLU A 1 255 ? 80.743 23.939 -131.386 1.00 33.56 255 GLU A C 1
ATOM 2079 O O . GLU A 1 255 ? 81.427 24.799 -130.858 1.00 33.56 255 GLU A O 1
ATOM 2084 N N . GLU A 1 256 ? 80.937 22.690 -130.976 1.00 35.53 256 GLU A N 1
ATOM 2085 C CA . GLU A 1 256 ? 81.547 21.695 -131.845 1.00 35.53 256 GLU A CA 1
ATOM 2086 C C . GLU A 1 256 ? 81.248 20.287 -131.322 1.00 35.53 256 GLU A C 1
ATOM 2088 O O . GLU A 1 256 ? 81.448 19.936 -130.158 1.00 35.53 256 GLU A O 1
ATOM 2093 N N . CYS A 1 257 ? 80.710 19.494 -132.236 1.00 39.22 257 CYS A N 1
ATOM 2094 C CA . CYS A 1 257 ? 80.424 18.088 -132.082 1.00 39.22 257 CYS A CA 1
ATOM 2095 C C . CYS A 1 257 ? 81.743 17.302 -132.128 1.00 39.22 257 CYS A C 1
ATOM 2097 O O . CYS A 1 257 ? 82.596 17.576 -132.968 1.00 39.22 257 CYS A O 1
ATOM 2099 N N . CYS A 1 258 ? 81.834 16.270 -131.287 1.00 39.50 258 CYS A N 1
ATOM 2100 C CA . CYS A 1 258 ? 82.844 15.211 -131.309 1.00 39.50 258 CYS A CA 1
ATOM 2101 C C . CYS A 1 258 ? 84.237 15.606 -130.801 1.00 39.50 258 CYS A C 1
ATOM 2103 O O . CYS A 1 258 ? 85.098 15.931 -131.602 1.00 39.50 258 CYS A O 1
ATOM 2105 N N . HIS A 1 259 ? 84.483 15.431 -129.498 1.00 37.56 259 HIS A N 1
ATOM 2106 C CA . HIS A 1 259 ? 85.617 14.663 -128.953 1.00 37.56 259 HIS A CA 1
ATOM 2107 C C . HIS A 1 259 ? 85.321 14.304 -127.482 1.00 37.56 259 HIS A C 1
ATOM 2109 O O . HIS A 1 259 ? 84.923 15.159 -126.701 1.00 37.56 259 HIS A O 1
ATOM 2115 N N . ASN A 1 260 ? 85.584 13.045 -127.115 1.00 47.53 260 ASN A N 1
ATOM 2116 C CA . ASN A 1 260 ? 85.717 12.506 -125.747 1.00 47.53 260 ASN A CA 1
ATOM 2117 C C . ASN A 1 260 ? 84.525 11.741 -125.152 1.00 47.53 260 ASN A C 1
ATOM 2119 O O . ASN A 1 260 ? 83.953 12.090 -124.123 1.00 47.53 260 ASN A O 1
ATOM 2123 N N . HIS A 1 261 ? 84.313 10.553 -125.719 1.00 50.16 261 HIS A N 1
ATOM 2124 C CA . HIS A 1 261 ? 83.580 9.437 -125.111 1.00 50.16 261 HIS A CA 1
ATOM 2125 C C . HIS A 1 261 ? 84.104 9.027 -123.708 1.00 50.16 261 HIS A C 1
ATOM 2127 O O . HIS A 1 261 ? 83.375 8.383 -122.964 1.00 50.16 261 HIS A O 1
ATOM 2133 N N . ALA A 1 262 ? 85.322 9.435 -123.322 1.00 52.59 262 ALA A N 1
ATOM 2134 C CA . ALA A 1 262 ? 85.901 9.206 -121.992 1.00 52.59 262 ALA A CA 1
ATOM 2135 C C . ALA A 1 262 ? 85.443 10.219 -120.917 1.00 52.59 262 ALA A C 1
ATOM 2137 O O . ALA A 1 262 ? 85.496 9.917 -119.729 1.00 52.59 262 ALA A O 1
ATOM 2138 N N . PHE A 1 263 ? 84.965 11.409 -121.309 1.00 57.56 263 PHE A N 1
ATOM 2139 C CA . PHE A 1 263 ? 84.406 12.387 -120.365 1.00 57.56 263 PHE A CA 1
ATOM 2140 C C . PHE A 1 263 ? 82.984 11.994 -119.946 1.00 57.56 263 PHE A C 1
ATOM 2142 O O . PHE A 1 263 ? 82.643 12.059 -118.770 1.00 57.56 263 PHE A O 1
ATOM 2149 N N . LEU A 1 264 ? 82.190 11.482 -120.895 1.00 56.00 264 LEU A N 1
ATOM 2150 C CA . LEU A 1 264 ? 80.829 11.010 -120.636 1.00 56.00 264 LEU A CA 1
ATOM 2151 C C . LEU A 1 264 ? 80.792 9.779 -119.722 1.00 56.00 264 LEU A C 1
ATOM 2153 O O . LEU A 1 264 ? 79.865 9.669 -118.935 1.00 56.00 264 LEU A O 1
ATOM 2157 N N . GLU A 1 265 ? 81.783 8.884 -119.767 1.00 56.62 265 GLU A N 1
ATOM 2158 C CA . GLU A 1 265 ? 81.845 7.730 -118.854 1.00 56.62 265 GLU A CA 1
ATOM 2159 C C . GLU A 1 265 ? 82.202 8.157 -117.417 1.00 56.62 265 GLU A C 1
ATOM 2161 O O . GLU A 1 265 ? 81.624 7.646 -116.460 1.00 56.62 265 GLU A O 1
ATOM 2166 N N . SER A 1 266 ? 83.066 9.169 -117.257 1.00 58.78 266 SER A N 1
ATOM 2167 C CA . SER A 1 266 ? 83.385 9.754 -115.947 1.00 58.78 266 SER A CA 1
ATOM 2168 C C . SER A 1 266 ? 82.227 10.585 -115.377 1.00 58.78 266 SER A C 1
ATOM 2170 O O . SER A 1 266 ? 81.935 10.460 -114.193 1.00 58.78 266 SER A O 1
ATOM 2172 N N . GLU A 1 267 ? 81.516 11.374 -116.192 1.00 63.56 267 GLU A N 1
ATOM 2173 C CA . GLU A 1 267 ? 80.293 12.078 -115.766 1.00 63.56 267 GLU A CA 1
ATOM 2174 C C . GLU A 1 267 ? 79.145 11.113 -115.450 1.00 63.56 267 GLU A C 1
ATOM 2176 O O . GLU A 1 267 ? 78.342 11.380 -114.555 1.00 63.56 267 GLU A O 1
ATOM 2181 N N . TRP A 1 268 ? 79.031 10.004 -116.188 1.00 67.00 268 TRP A N 1
ATOM 2182 C CA . TRP A 1 268 ? 78.002 9.001 -115.931 1.00 67.00 268 TRP A CA 1
ATOM 2183 C C . TRP A 1 268 ? 78.292 8.258 -114.629 1.00 67.00 268 TRP A C 1
ATOM 2185 O O . TRP A 1 268 ? 77.392 8.160 -113.804 1.00 67.00 268 TRP A O 1
ATOM 2195 N N . LEU A 1 269 ? 79.547 7.861 -114.379 1.00 65.12 269 LEU A N 1
ATOM 2196 C CA . LEU A 1 269 ? 79.977 7.292 -113.097 1.00 65.12 269 LEU A CA 1
ATOM 2197 C C . LEU A 1 269 ? 79.815 8.282 -111.936 1.00 65.12 269 LEU A C 1
ATOM 2199 O O . LEU A 1 269 ? 79.386 7.881 -110.861 1.00 65.12 269 LEU A O 1
ATOM 2203 N N . GLU A 1 270 ? 80.098 9.571 -112.125 1.00 70.81 270 GLU A N 1
ATOM 2204 C CA . GLU A 1 270 ? 79.921 10.593 -111.084 1.00 70.81 270 GLU A CA 1
ATOM 2205 C C . GLU A 1 270 ? 78.433 10.869 -110.792 1.00 70.81 270 GLU A C 1
ATOM 2207 O O . GLU A 1 270 ? 78.032 10.978 -109.628 1.00 70.81 270 GLU A O 1
ATOM 2212 N N . LYS A 1 271 ? 77.575 10.871 -111.824 1.00 70.31 271 LYS A N 1
ATOM 2213 C CA . LYS A 1 271 ? 76.110 10.920 -111.668 1.00 70.31 271 LYS A CA 1
ATOM 2214 C C . LYS A 1 271 ? 75.548 9.646 -111.043 1.00 70.31 271 LYS A C 1
ATOM 2216 O O . LYS A 1 271 ? 74.647 9.740 -110.213 1.00 70.31 271 LYS A O 1
ATOM 2221 N N . GLU A 1 272 ? 76.076 8.476 -111.386 1.00 69.06 272 GLU A N 1
ATOM 2222 C CA . GLU A 1 272 ? 75.662 7.184 -110.832 1.00 69.06 272 GLU A CA 1
ATOM 2223 C C . GLU A 1 272 ? 76.093 7.055 -109.361 1.00 69.06 272 GLU A C 1
ATOM 2225 O O . GLU A 1 272 ? 75.295 6.650 -108.517 1.00 69.06 272 GLU A O 1
ATOM 2230 N N . PHE A 1 273 ? 77.296 7.521 -109.001 1.00 71.94 273 PHE A N 1
ATOM 2231 C CA . PHE A 1 273 ? 77.751 7.604 -107.609 1.00 71.94 273 PHE A CA 1
ATOM 2232 C C . PHE A 1 273 ? 76.942 8.635 -106.805 1.00 71.94 273 PHE A C 1
ATOM 2234 O O . PHE A 1 273 ? 76.588 8.386 -105.649 1.00 71.94 273 PHE A O 1
ATOM 2241 N N . GLY A 1 274 ? 76.596 9.774 -107.416 1.00 73.88 274 GLY A N 1
ATOM 2242 C CA . GLY A 1 274 ? 75.700 10.779 -106.841 1.00 73.88 274 GLY A CA 1
ATOM 2243 C C . GLY A 1 274 ? 74.293 10.233 -106.580 1.00 73.88 274 GLY A C 1
ATOM 2244 O O . GLY A 1 274 ? 73.761 10.404 -105.481 1.00 73.88 274 GLY A O 1
ATOM 2245 N N . LEU A 1 275 ? 73.729 9.494 -107.540 1.00 71.69 275 LEU A N 1
ATOM 2246 C CA . LEU A 1 275 ? 72.451 8.790 -107.408 1.00 71.69 275 LEU A CA 1
ATOM 2247 C C . LEU A 1 275 ? 72.515 7.704 -106.333 1.00 71.69 275 LEU A C 1
ATOM 2249 O O . LEU A 1 275 ? 71.633 7.649 -105.482 1.00 71.69 275 LEU A O 1
ATOM 2253 N N . HIS A 1 276 ? 73.569 6.886 -106.289 1.00 73.06 276 HIS A N 1
ATOM 2254 C CA . HIS A 1 276 ? 73.745 5.886 -105.235 1.00 73.06 276 HIS A CA 1
ATOM 2255 C C . HIS A 1 276 ? 73.877 6.516 -103.848 1.00 73.06 276 HIS A C 1
ATOM 2257 O O . HIS A 1 276 ? 73.315 5.988 -102.888 1.00 73.06 276 HIS A O 1
ATOM 2263 N N . LYS A 1 277 ? 74.549 7.665 -103.723 1.00 74.12 277 LYS A N 1
ATOM 2264 C CA . LYS A 1 277 ? 74.645 8.406 -102.460 1.00 74.12 277 LYS A CA 1
ATOM 2265 C C . LYS A 1 277 ? 73.293 8.990 -102.036 1.00 74.12 277 LYS A C 1
ATOM 2267 O O . LYS A 1 277 ? 72.944 8.891 -100.861 1.00 74.12 277 LYS A O 1
ATOM 2272 N N . GLN A 1 278 ? 72.509 9.530 -102.970 1.00 76.12 278 GLN A N 1
ATOM 2273 C CA . GLN A 1 278 ? 71.149 10.016 -102.703 1.00 76.12 278 GLN A CA 1
ATOM 2274 C C . GLN A 1 278 ? 70.190 8.876 -102.338 1.00 76.12 278 GLN A C 1
ATOM 2276 O O . GLN A 1 278 ? 69.459 8.983 -101.356 1.00 76.12 278 GLN A O 1
ATOM 2281 N N . ILE A 1 279 ? 70.235 7.755 -103.064 1.00 73.88 279 ILE A N 1
ATOM 2282 C CA . ILE A 1 279 ? 69.442 6.554 -102.771 1.00 73.88 279 ILE A CA 1
ATOM 2283 C C . ILE A 1 279 ? 69.850 5.970 -101.415 1.00 73.88 279 ILE A C 1
ATOM 2285 O O . ILE A 1 279 ? 68.981 5.651 -100.611 1.00 73.88 279 ILE A O 1
ATOM 2289 N N . SER A 1 280 ? 71.147 5.879 -101.112 1.00 72.88 280 SER A N 1
ATOM 2290 C CA . SER A 1 280 ? 71.637 5.412 -99.810 1.00 72.88 280 SER A CA 1
ATOM 2291 C C . SER A 1 280 ? 71.191 6.331 -98.669 1.00 72.88 280 SER A C 1
ATOM 2293 O O . SER A 1 280 ? 70.799 5.832 -97.615 1.00 72.88 280 SER A O 1
ATOM 2295 N N . GLY A 1 281 ? 71.209 7.653 -98.873 1.00 75.94 281 GLY A N 1
ATOM 2296 C CA . GLY A 1 281 ? 70.676 8.626 -97.916 1.00 75.94 281 GLY A CA 1
ATOM 2297 C C . GLY A 1 281 ? 69.172 8.451 -97.696 1.00 75.94 281 GLY A C 1
ATOM 2298 O O . GLY A 1 281 ? 68.731 8.318 -96.558 1.00 75.94 281 GLY A O 1
ATOM 2299 N N . ALA A 1 282 ? 68.393 8.327 -98.774 1.00 74.69 282 ALA A N 1
ATOM 2300 C CA . ALA A 1 282 ? 66.948 8.109 -98.709 1.00 74.69 282 ALA A CA 1
ATOM 2301 C C . ALA A 1 282 ? 66.574 6.756 -98.071 1.00 74.69 282 ALA A C 1
ATOM 2303 O O . ALA A 1 282 ? 65.592 6.664 -97.335 1.00 74.69 282 ALA A O 1
ATOM 2304 N N . VAL A 1 283 ? 67.354 5.697 -98.315 1.00 78.62 283 VAL A N 1
ATOM 2305 C CA . VAL A 1 283 ? 67.166 4.379 -97.683 1.00 78.62 283 VAL A CA 1
ATOM 2306 C C . VAL A 1 283 ? 67.504 4.435 -96.194 1.00 78.62 283 VAL A C 1
ATOM 2308 O O . VAL A 1 283 ? 66.760 3.867 -95.391 1.00 78.62 283 VAL A O 1
ATOM 2311 N N . GLN A 1 284 ? 68.571 5.134 -95.794 1.00 75.19 284 GLN A N 1
ATOM 2312 C CA . GLN A 1 284 ? 68.888 5.351 -94.378 1.00 75.19 284 GLN A CA 1
ATOM 2313 C C . GLN A 1 284 ? 67.810 6.180 -93.673 1.00 75.19 284 GLN A C 1
ATOM 2315 O O . GLN A 1 284 ? 67.390 5.820 -92.574 1.00 75.19 284 GLN A O 1
ATOM 2320 N N . GLU A 1 285 ? 67.311 7.237 -94.309 1.00 76.56 285 GLU A N 1
ATOM 2321 C CA . GLU A 1 285 ? 66.251 8.082 -93.760 1.00 76.56 285 GLU A CA 1
ATOM 2322 C C . GLU A 1 285 ? 64.926 7.318 -93.628 1.00 76.56 285 GLU A C 1
ATOM 2324 O O . GLU A 1 285 ? 64.306 7.340 -92.563 1.00 76.56 285 GLU A O 1
ATOM 2329 N N . LYS A 1 286 ? 64.536 6.530 -94.642 1.00 80.31 286 LYS A N 1
ATOM 2330 C CA . LYS A 1 286 ? 63.370 5.636 -94.542 1.00 80.31 286 LYS A CA 1
ATOM 2331 C C . LYS A 1 286 ? 63.545 4.548 -93.488 1.00 80.31 286 LYS A C 1
ATOM 2333 O O . LYS A 1 286 ? 62.594 4.256 -92.771 1.00 80.31 286 LYS A O 1
ATOM 2338 N N . SER A 1 287 ? 64.738 3.970 -93.357 1.00 74.75 287 SER A N 1
ATOM 2339 C CA . SER A 1 287 ? 65.016 2.962 -92.324 1.00 74.75 287 SER A CA 1
ATOM 2340 C C . SER A 1 287 ? 64.912 3.561 -90.920 1.00 74.75 287 SER A C 1
ATOM 2342 O O . SER A 1 287 ? 64.305 2.956 -90.039 1.00 74.75 287 SER A O 1
ATOM 2344 N N . ARG A 1 288 ? 65.421 4.784 -90.727 1.00 81.12 288 ARG A N 1
ATOM 2345 C CA . ARG A 1 288 ? 65.265 5.541 -89.479 1.00 81.12 288 ARG A CA 1
ATOM 2346 C C . ARG A 1 288 ? 63.799 5.873 -89.198 1.00 81.12 288 ARG A C 1
ATOM 2348 O O . ARG A 1 288 ? 63.354 5.737 -88.065 1.00 81.12 288 ARG A O 1
ATOM 2355 N N . HIS A 1 289 ? 63.038 6.275 -90.213 1.00 81.25 289 HIS A N 1
ATOM 2356 C CA . HIS A 1 289 ? 61.612 6.558 -90.064 1.00 81.25 289 HIS A CA 1
ATOM 2357 C C . HIS A 1 289 ? 60.814 5.306 -89.668 1.00 81.25 289 HIS A C 1
ATOM 2359 O O . HIS A 1 289 ? 59.993 5.364 -88.760 1.00 81.25 289 HIS A O 1
ATOM 2365 N N . ILE A 1 290 ? 61.110 4.151 -90.274 1.00 79.56 290 ILE A N 1
ATOM 2366 C CA . ILE A 1 290 ? 60.500 2.866 -89.903 1.00 79.56 290 ILE A CA 1
ATOM 2367 C C . ILE A 1 290 ? 60.839 2.493 -88.452 1.00 79.56 290 ILE A C 1
ATOM 2369 O O . ILE A 1 290 ? 59.953 2.062 -87.720 1.00 79.56 290 ILE A O 1
ATOM 2373 N N . GLN A 1 291 ? 62.084 2.690 -88.008 1.00 79.06 291 GLN A N 1
ATOM 2374 C CA . GLN A 1 291 ? 62.470 2.451 -86.610 1.00 79.06 291 GLN A CA 1
ATOM 2375 C C . GLN A 1 291 ? 61.693 3.341 -85.633 1.00 79.06 291 GLN A C 1
ATOM 2377 O O . GLN A 1 291 ? 61.165 2.831 -84.649 1.00 79.06 291 GLN A O 1
ATOM 2382 N N . LEU A 1 292 ? 61.553 4.636 -85.934 1.00 82.00 292 LEU A N 1
ATOM 2383 C CA . LEU A 1 292 ? 60.764 5.559 -85.111 1.00 82.00 292 LEU A CA 1
ATOM 2384 C C . LEU A 1 292 ? 59.288 5.144 -85.040 1.00 82.00 292 LEU A C 1
ATOM 2386 O O . LEU A 1 292 ? 58.713 5.136 -83.955 1.00 82.00 292 LEU A O 1
ATOM 2390 N N . LEU A 1 293 ? 58.695 4.722 -86.161 1.00 82.69 293 LEU A N 1
ATOM 2391 C CA . LEU A 1 293 ? 57.318 4.217 -86.188 1.00 82.69 293 LEU A CA 1
ATOM 2392 C C . LEU A 1 293 ? 57.149 2.933 -85.361 1.00 82.69 293 LEU A C 1
ATOM 2394 O O . LEU A 1 293 ? 56.138 2.776 -84.679 1.00 82.69 293 LEU A O 1
ATOM 2398 N N . PHE A 1 294 ? 58.127 2.021 -85.375 1.00 82.38 294 PHE A N 1
ATOM 2399 C CA . PHE A 1 294 ? 58.102 0.832 -84.514 1.00 82.38 294 PHE A CA 1
ATOM 2400 C C . PHE A 1 294 ? 58.224 1.187 -83.026 1.00 82.38 294 PHE A C 1
ATOM 2402 O O . PHE A 1 294 ? 57.509 0.611 -82.205 1.00 82.38 294 PHE A O 1
ATOM 2409 N N . GLU A 1 295 ? 59.087 2.140 -82.667 1.00 84.75 295 GLU A N 1
ATOM 2410 C CA . GLU A 1 295 ? 59.206 2.626 -81.287 1.00 84.75 295 GLU A CA 1
ATOM 2411 C C . GLU A 1 295 ? 57.916 3.300 -80.801 1.00 84.75 295 GLU A C 1
ATOM 2413 O O . GLU A 1 295 ? 57.482 3.058 -79.672 1.00 84.75 295 GLU A O 1
ATOM 2418 N N . GLU A 1 296 ? 57.272 4.113 -81.642 1.00 82.81 296 GLU A N 1
ATOM 2419 C CA . GLU A 1 296 ? 55.963 4.703 -81.343 1.00 82.81 296 GLU A CA 1
ATOM 2420 C C . GLU A 1 296 ? 54.875 3.637 -81.206 1.00 82.81 296 GLU A C 1
ATOM 2422 O O . GLU A 1 296 ? 54.079 3.696 -80.269 1.00 82.81 296 GLU A O 1
ATOM 2427 N N . HIS A 1 297 ? 54.872 2.620 -82.071 1.00 84.56 297 HIS A N 1
ATOM 2428 C CA . HIS A 1 297 ? 53.907 1.527 -81.995 1.00 84.56 297 HIS A CA 1
ATOM 2429 C C . HIS A 1 297 ? 54.041 0.722 -80.693 1.00 84.56 297 HIS A C 1
ATOM 2431 O O . HIS A 1 297 ? 53.040 0.455 -80.030 1.00 84.56 297 HIS A O 1
ATOM 2437 N N . LEU A 1 298 ? 55.269 0.405 -80.266 1.00 85.12 298 LEU A N 1
ATOM 2438 C CA . LEU A 1 298 ? 55.515 -0.275 -78.987 1.00 85.12 298 LEU A CA 1
ATOM 2439 C C . LEU A 1 298 ? 55.090 0.582 -77.783 1.00 85.12 298 LEU A C 1
ATOM 2441 O O . LEU A 1 298 ? 54.522 0.057 -76.822 1.00 85.12 298 LEU A O 1
ATOM 2445 N N . LYS A 1 299 ? 55.314 1.904 -77.832 1.00 87.88 299 LYS A N 1
ATOM 2446 C CA . LYS A 1 299 ? 54.832 2.833 -76.794 1.00 87.88 299 LYS A CA 1
ATOM 2447 C C . LYS A 1 299 ? 53.305 2.869 -76.736 1.00 87.88 299 LYS A C 1
ATOM 2449 O O . LYS A 1 299 ? 52.749 2.796 -75.642 1.00 87.88 299 LYS A O 1
ATOM 2454 N N . LEU A 1 300 ? 52.631 2.933 -77.886 1.00 83.69 300 LEU A N 1
ATOM 2455 C CA . LEU A 1 300 ? 51.168 2.901 -77.963 1.00 83.69 300 LEU A CA 1
ATOM 2456 C C . LEU A 1 300 ? 50.604 1.591 -77.403 1.00 83.69 300 LEU A C 1
ATOM 2458 O O . LEU A 1 300 ? 49.719 1.636 -76.556 1.00 83.69 300 LEU A O 1
ATOM 2462 N N . GLN A 1 301 ? 51.177 0.444 -77.770 1.00 86.81 301 GLN A N 1
ATOM 2463 C CA . GLN A 1 301 ? 50.743 -0.858 -77.256 1.00 86.81 301 GLN A CA 1
ATOM 2464 C C . GLN A 1 301 ? 50.916 -0.975 -75.728 1.00 86.81 301 GLN A C 1
ATOM 2466 O O . GLN A 1 301 ? 50.057 -1.520 -75.026 1.00 86.81 301 GLN A O 1
ATOM 2471 N N . SER A 1 302 ? 52.008 -0.427 -75.181 1.00 87.06 302 SER A N 1
ATOM 2472 C CA . SER A 1 302 ? 52.210 -0.347 -73.729 1.00 87.06 302 SER A CA 1
ATOM 2473 C C . SER A 1 302 ? 51.150 0.529 -73.054 1.00 87.06 302 SER A C 1
ATOM 2475 O O . SER A 1 302 ? 50.629 0.153 -72.003 1.00 87.06 302 SER A O 1
ATOM 2477 N N . LEU A 1 303 ? 50.814 1.682 -73.639 1.00 86.38 303 LEU A N 1
ATOM 2478 C CA . LEU A 1 303 ? 49.784 2.581 -73.110 1.00 86.38 303 LEU A CA 1
ATOM 2479 C C . LEU A 1 303 ? 48.384 1.960 -73.186 1.00 86.38 303 LEU A C 1
ATOM 2481 O O . LEU A 1 303 ? 47.618 2.089 -72.235 1.00 86.38 303 LEU A O 1
ATOM 2485 N N . GLU A 1 304 ? 48.058 1.236 -74.258 1.00 87.12 304 GLU A N 1
ATOM 2486 C CA . GLU A 1 304 ? 46.795 0.496 -74.385 1.00 87.12 304 GLU A CA 1
ATOM 2487 C C . GLU A 1 304 ? 46.662 -0.588 -73.312 1.00 87.12 304 GLU A C 1
ATOM 2489 O O . GLU A 1 304 ? 45.607 -0.731 -72.694 1.00 87.12 304 GLU A O 1
ATOM 2494 N N . THR A 1 305 ? 47.751 -1.306 -73.028 1.00 85.50 305 THR A N 1
ATOM 2495 C CA . THR A 1 305 ? 47.772 -2.330 -71.975 1.00 85.50 305 THR A CA 1
ATOM 2496 C C . THR A 1 305 ? 47.580 -1.705 -70.588 1.00 85.50 305 THR A C 1
ATOM 2498 O O . THR A 1 305 ? 46.798 -2.210 -69.782 1.00 85.50 305 THR A O 1
ATOM 2501 N N . GLN A 1 306 ? 48.240 -0.574 -70.314 1.00 85.50 306 GLN A N 1
ATOM 2502 C CA . GLN A 1 306 ? 48.066 0.173 -69.061 1.00 85.50 306 GLN A CA 1
ATOM 2503 C C . GLN A 1 306 ? 46.651 0.747 -68.925 1.00 85.50 306 GLN A C 1
ATOM 2505 O O . GLN A 1 306 ? 46.070 0.698 -67.843 1.00 85.50 306 GLN A O 1
ATOM 2510 N N . LEU A 1 307 ? 46.067 1.242 -70.019 1.00 87.88 307 LEU A N 1
ATOM 2511 C CA . LEU A 1 307 ? 44.693 1.733 -70.037 1.00 87.88 307 LEU A CA 1
ATOM 2512 C C . LEU A 1 307 ? 43.694 0.605 -69.757 1.00 87.88 307 LEU A C 1
ATOM 2514 O O . LEU A 1 307 ? 42.772 0.800 -68.969 1.00 87.88 307 LEU A O 1
ATOM 2518 N N . ALA A 1 308 ? 43.885 -0.573 -70.355 1.00 88.31 308 ALA A N 1
ATOM 2519 C CA . ALA A 1 308 ? 43.046 -1.741 -70.095 1.00 88.31 308 ALA A CA 1
ATOM 2520 C C . ALA A 1 308 ? 43.143 -2.199 -68.627 1.00 88.31 308 ALA A C 1
ATOM 2522 O O . ALA A 1 308 ? 42.118 -2.486 -68.005 1.00 88.31 308 ALA A O 1
ATOM 2523 N N . ALA A 1 309 ? 44.349 -2.199 -68.047 1.00 87.75 309 ALA A N 1
ATOM 2524 C CA . ALA A 1 309 ? 44.553 -2.498 -66.629 1.00 87.75 309 ALA A CA 1
ATOM 2525 C C . ALA A 1 309 ? 43.846 -1.474 -65.723 1.00 87.75 309 ALA A C 1
ATOM 2527 O O . ALA A 1 309 ? 43.063 -1.864 -64.859 1.00 87.75 309 ALA A O 1
ATOM 2528 N N . ALA A 1 310 ? 44.015 -0.174 -65.988 1.00 86.00 310 ALA A N 1
ATOM 2529 C CA . ALA A 1 310 ? 43.353 0.892 -65.236 1.00 86.00 310 ALA A CA 1
ATOM 2530 C C . ALA A 1 310 ? 41.817 0.842 -65.362 1.00 86.00 310 ALA A C 1
ATOM 2532 O O . ALA A 1 310 ? 41.097 1.109 -64.402 1.00 86.00 310 ALA A O 1
ATOM 2533 N N . GLN A 1 311 ? 41.285 0.473 -66.533 1.00 87.56 311 GLN A N 1
ATOM 2534 C CA . GLN A 1 311 ? 39.846 0.268 -66.724 1.00 87.56 311 GLN A CA 1
ATOM 2535 C C . GLN A 1 311 ? 39.326 -0.939 -65.936 1.00 87.56 311 GLN A C 1
ATOM 2537 O O . GLN A 1 311 ? 38.226 -0.870 -65.383 1.00 87.56 311 GLN A O 1
ATOM 2542 N N . SER A 1 312 ? 40.108 -2.019 -65.855 1.00 89.06 312 SER A N 1
ATOM 2543 C CA . SER A 1 312 ? 39.777 -3.188 -65.039 1.00 89.06 312 SER A CA 1
ATOM 2544 C C . SER A 1 312 ? 39.799 -2.862 -63.543 1.00 89.06 312 SER A C 1
ATOM 2546 O O . SER A 1 312 ? 38.876 -3.245 -62.827 1.00 89.06 312 SER A O 1
ATOM 2548 N N . GLU A 1 313 ? 40.807 -2.128 -63.066 1.00 87.56 313 GLU A N 1
ATOM 2549 C CA . GLU A 1 313 ? 40.878 -1.663 -61.674 1.00 87.56 313 GLU A CA 1
ATOM 2550 C C . GLU A 1 313 ? 39.692 -0.753 -61.337 1.00 87.56 313 GLU A C 1
ATOM 2552 O O . GLU A 1 313 ? 38.988 -0.993 -60.358 1.00 87.56 313 GLU A O 1
ATOM 2557 N N . LEU A 1 314 ? 39.370 0.209 -62.207 1.00 88.50 314 LEU A N 1
ATOM 2558 C CA . LEU A 1 314 ? 38.209 1.083 -62.031 1.00 88.50 314 LEU A CA 1
ATOM 2559 C C . LEU A 1 314 ? 36.879 0.308 -62.011 1.00 88.50 314 LEU A C 1
ATOM 2561 O O . LEU A 1 314 ? 35.940 0.698 -61.312 1.00 88.50 314 LEU A O 1
ATOM 2565 N N . ALA A 1 315 ? 36.754 -0.766 -62.795 1.00 89.00 315 ALA A N 1
ATOM 2566 C CA . ALA A 1 315 ? 35.571 -1.624 -62.773 1.00 89.00 315 ALA A CA 1
ATOM 2567 C C . ALA A 1 315 ? 35.441 -2.373 -61.435 1.00 89.00 315 ALA A C 1
ATOM 2569 O O . ALA A 1 315 ? 34.341 -2.430 -60.880 1.00 89.00 315 ALA A O 1
ATOM 2570 N N . ASN A 1 316 ? 36.555 -2.869 -60.891 1.00 90.00 316 ASN A N 1
ATOM 2571 C CA . ASN A 1 316 ? 36.593 -3.522 -59.582 1.00 90.00 316 ASN A CA 1
ATOM 2572 C C . ASN A 1 316 ? 36.259 -2.539 -58.451 1.00 90.00 316 ASN A C 1
ATOM 2574 O O . ASN A 1 316 ? 35.390 -2.832 -57.634 1.00 90.00 316 ASN A O 1
ATOM 2578 N N . GLU A 1 317 ? 36.832 -1.333 -58.457 1.00 89.50 317 GLU A N 1
ATOM 2579 C CA . GLU A 1 317 ? 36.508 -0.297 -57.465 1.00 89.50 317 GLU A CA 1
ATOM 2580 C C . GLU A 1 317 ? 35.026 0.106 -57.506 1.00 89.50 317 GLU A C 1
ATOM 2582 O O . GLU A 1 317 ? 34.400 0.334 -56.469 1.00 89.50 317 GLU A O 1
ATOM 2587 N N . LYS A 1 318 ? 34.421 0.179 -58.701 1.00 90.69 318 LYS A N 1
ATOM 2588 C CA . LYS A 1 318 ? 32.977 0.435 -58.837 1.00 90.69 318 LYS A CA 1
ATOM 2589 C C . LYS A 1 318 ? 32.139 -0.688 -58.229 1.00 90.69 318 LYS A C 1
ATOM 2591 O O . LYS A 1 318 ? 31.099 -0.398 -57.632 1.00 90.69 318 LYS A O 1
ATOM 2596 N N . LEU A 1 319 ? 32.571 -1.940 -58.373 1.00 90.25 319 LEU A N 1
ATOM 2597 C CA . LEU A 1 319 ? 31.896 -3.094 -57.784 1.00 90.25 319 LEU A CA 1
ATOM 2598 C C . LEU A 1 319 ? 31.996 -3.071 -56.253 1.00 90.25 319 LEU A C 1
ATOM 2600 O O . LEU A 1 319 ? 30.966 -3.159 -55.584 1.00 90.25 319 LEU A O 1
ATOM 2604 N N . GLU A 1 320 ? 33.198 -2.877 -55.707 1.00 89.75 320 GLU A N 1
ATOM 2605 C CA . GLU A 1 320 ? 33.426 -2.763 -54.260 1.00 89.75 320 GLU A CA 1
ATOM 2606 C C . GLU A 1 320 ? 32.632 -1.601 -53.665 1.00 89.75 320 GLU A C 1
ATOM 2608 O O . GLU A 1 320 ? 31.923 -1.757 -52.671 1.00 89.75 320 GLU A O 1
ATOM 2613 N N . ARG A 1 321 ? 32.648 -0.438 -54.325 1.00 87.62 321 ARG A N 1
ATOM 2614 C CA . ARG A 1 321 ? 31.837 0.709 -53.917 1.00 87.62 321 ARG A CA 1
ATOM 2615 C C . ARG A 1 321 ? 30.347 0.372 -53.887 1.00 87.62 321 ARG A C 1
ATOM 2617 O O . ARG A 1 321 ? 29.664 0.767 -52.946 1.00 87.62 321 ARG A O 1
ATOM 2624 N N . SER A 1 322 ? 29.835 -0.345 -54.886 1.00 87.56 322 SER A N 1
ATOM 2625 C CA . SER A 1 322 ? 28.430 -0.762 -54.913 1.00 87.56 322 SER A CA 1
ATOM 2626 C C . SER A 1 322 ? 28.090 -1.723 -53.769 1.00 87.56 322 SER A C 1
ATOM 2628 O O . SER A 1 322 ? 26.991 -1.641 -53.218 1.00 87.56 322 SER A O 1
ATOM 2630 N N . GLN A 1 323 ? 29.006 -2.623 -53.400 1.00 87.31 323 GLN A N 1
ATOM 2631 C CA . GLN A 1 323 ? 28.834 -3.524 -52.257 1.00 87.31 323 GLN A CA 1
ATOM 2632 C C . GLN A 1 323 ? 28.810 -2.740 -50.942 1.00 87.31 323 GLN A C 1
ATOM 2634 O O . GLN A 1 323 ? 27.853 -2.867 -50.179 1.00 87.31 323 GLN A O 1
ATOM 2639 N N . ILE A 1 324 ? 29.771 -1.835 -50.736 1.00 87.31 324 ILE A N 1
ATOM 2640 C CA . ILE A 1 324 ? 29.834 -0.967 -49.551 1.00 87.31 324 ILE A CA 1
ATOM 2641 C C . ILE A 1 324 ? 28.580 -0.083 -49.447 1.00 87.31 324 ILE A C 1
ATOM 2643 O O . ILE A 1 324 ? 28.006 0.066 -48.369 1.00 87.31 324 ILE A O 1
ATOM 2647 N N . GLU A 1 325 ? 28.105 0.499 -50.554 1.00 85.44 325 GLU A N 1
ATOM 2648 C CA . GLU A 1 325 ? 26.874 1.302 -50.564 1.00 85.44 325 GLU A CA 1
ATOM 2649 C C . GLU A 1 325 ? 25.630 0.466 -50.215 1.00 85.44 325 GLU A 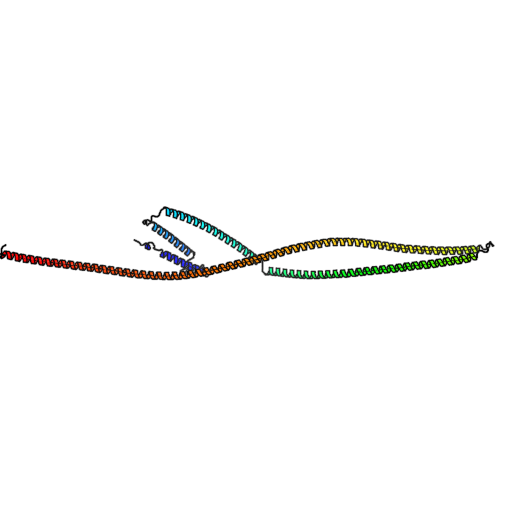C 1
ATOM 2651 O O . GLU A 1 325 ? 24.704 0.978 -49.576 1.00 85.44 325 GLU A O 1
ATOM 2656 N N . SER A 1 326 ? 25.601 -0.812 -50.601 1.00 85.44 326 SER A N 1
ATOM 2657 C CA . SER A 1 326 ? 24.535 -1.748 -50.235 1.00 85.44 326 SER A CA 1
ATOM 2658 C C . SER A 1 326 ? 24.584 -2.106 -48.748 1.00 85.44 326 SER A C 1
ATOM 2660 O O . SER A 1 326 ? 23.583 -1.959 -48.047 1.00 85.44 326 SER A O 1
ATOM 2662 N N . GLU A 1 327 ? 25.750 -2.498 -48.236 1.00 85.62 327 GLU A N 1
ATOM 2663 C CA . GLU A 1 327 ? 25.955 -2.806 -46.815 1.00 85.62 327 GLU A CA 1
ATOM 2664 C C . GLU A 1 327 ? 25.625 -1.606 -45.922 1.00 85.62 327 GLU A C 1
ATOM 2666 O O . GLU A 1 327 ? 24.935 -1.745 -44.913 1.00 85.62 327 GLU A O 1
ATOM 2671 N N . LEU A 1 328 ? 26.010 -0.396 -46.338 1.00 85.75 328 LEU A N 1
ATOM 2672 C CA . LEU A 1 328 ? 25.673 0.835 -45.628 1.00 85.75 328 LEU A CA 1
ATOM 2673 C C . LEU A 1 328 ? 24.157 1.083 -45.575 1.00 85.75 328 LEU A C 1
ATOM 2675 O O . LEU A 1 328 ? 23.658 1.619 -44.583 1.00 85.75 328 LEU A O 1
ATOM 2679 N N . LYS A 1 329 ? 23.407 0.726 -46.626 1.00 87.12 329 LYS A N 1
ATOM 2680 C CA . LYS A 1 329 ? 21.938 0.822 -46.611 1.00 87.12 329 LYS A CA 1
ATOM 2681 C C . LYS A 1 329 ? 21.333 -0.161 -45.613 1.00 87.12 329 LYS A C 1
ATOM 2683 O O . LYS A 1 329 ? 20.474 0.255 -44.841 1.00 87.12 329 LYS A O 1
ATOM 2688 N N . PHE A 1 330 ? 21.800 -1.408 -45.590 1.00 82.81 330 PHE A N 1
ATOM 2689 C CA . PHE A 1 330 ? 21.336 -2.401 -44.616 1.00 82.81 330 PHE A CA 1
ATOM 2690 C C . PHE A 1 330 ? 21.658 -1.977 -43.179 1.00 82.81 330 PHE A C 1
ATOM 2692 O O . PHE A 1 330 ? 20.754 -1.908 -42.350 1.00 82.81 330 PHE A O 1
ATOM 2699 N N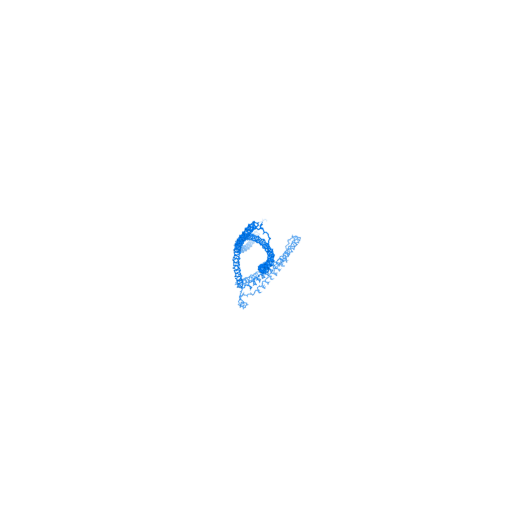 . ALA A 1 331 ? 22.890 -1.536 -42.911 1.00 84.06 331 ALA A N 1
ATOM 2700 C CA . ALA A 1 331 ? 23.291 -1.055 -41.591 1.00 84.06 331 ALA A CA 1
ATOM 2701 C C . ALA A 1 331 ? 22.443 0.138 -41.106 1.00 84.06 331 ALA A C 1
ATOM 2703 O O . ALA A 1 331 ? 22.100 0.226 -39.928 1.00 84.06 331 ALA A O 1
ATOM 2704 N N . LYS A 1 332 ? 22.051 1.055 -42.003 1.00 87.31 332 LYS A N 1
ATOM 2705 C CA . LYS A 1 332 ? 21.144 2.165 -41.657 1.00 87.31 332 LYS A CA 1
ATOM 2706 C C . LYS A 1 332 ? 19.750 1.684 -41.251 1.00 87.31 332 LYS A C 1
ATOM 2708 O O . LYS A 1 332 ? 19.162 2.265 -40.339 1.00 87.31 332 LYS A O 1
ATOM 2713 N N . VAL A 1 333 ? 19.228 0.651 -41.911 1.00 88.94 333 VAL A N 1
ATOM 2714 C CA . VAL A 1 333 ? 17.935 0.045 -41.557 1.00 88.94 333 VAL A CA 1
ATOM 2715 C C . VAL A 1 333 ? 18.024 -0.627 -40.187 1.00 88.94 333 VAL A C 1
ATOM 2717 O O . VAL A 1 333 ? 17.160 -0.384 -39.345 1.00 88.94 333 VAL A O 1
ATOM 2720 N N . ASP A 1 334 ? 19.095 -1.374 -39.924 1.00 84.81 334 ASP A N 1
ATOM 2721 C CA . ASP A 1 334 ? 19.305 -2.046 -38.637 1.00 84.81 334 ASP A CA 1
ATOM 2722 C C . ASP A 1 334 ? 19.430 -1.052 -37.477 1.00 84.81 334 ASP A C 1
ATOM 2724 O O . ASP A 1 334 ? 18.798 -1.233 -36.434 1.00 84.81 334 ASP A O 1
ATOM 2728 N N . VAL A 1 335 ? 20.170 0.046 -37.667 1.00 87.31 335 VAL A N 1
ATOM 2729 C CA . VAL A 1 335 ? 20.260 1.132 -36.676 1.00 87.31 335 VAL A CA 1
ATOM 2730 C C . VAL A 1 335 ? 18.892 1.772 -36.437 1.00 87.31 335 VAL A C 1
ATOM 2732 O O . VAL A 1 335 ? 18.525 2.023 -35.290 1.00 87.31 335 VAL A O 1
ATOM 2735 N N . SER A 1 336 ? 18.107 2.007 -37.492 1.00 86.81 336 SER A N 1
ATOM 2736 C CA . SER A 1 336 ? 16.754 2.556 -37.349 1.00 86.81 336 SER A CA 1
ATOM 2737 C C . SER A 1 336 ? 15.836 1.618 -36.558 1.00 86.81 336 SER A C 1
ATOM 2739 O O . SER A 1 336 ? 15.104 2.077 -35.684 1.00 86.81 336 SER A O 1
ATOM 2741 N N . LEU A 1 337 ? 15.891 0.311 -36.825 1.00 84.31 337 LEU A N 1
ATOM 2742 C CA . LEU A 1 337 ? 15.124 -0.705 -36.098 1.00 84.31 337 LEU A CA 1
ATOM 2743 C C . LEU A 1 337 ? 15.555 -0.813 -34.632 1.00 84.31 337 LEU A C 1
ATOM 2745 O O . LEU A 1 337 ? 14.708 -0.943 -33.748 1.00 84.31 337 LEU A O 1
ATOM 2749 N N . ALA A 1 338 ? 16.860 -0.758 -34.360 1.00 81.44 338 ALA A N 1
ATOM 2750 C CA . ALA A 1 338 ? 17.387 -0.763 -33.000 1.00 81.44 338 ALA A CA 1
ATOM 2751 C C . ALA A 1 338 ? 16.924 0.475 -32.218 1.00 81.44 338 ALA A C 1
ATOM 2753 O O . ALA A 1 338 ? 16.463 0.339 -31.086 1.00 81.44 338 ALA A O 1
ATOM 2754 N N . ASN A 1 339 ? 16.964 1.658 -32.839 1.00 84.44 339 ASN A N 1
ATOM 2755 C CA . ASN A 1 339 ? 16.478 2.895 -32.229 1.00 84.44 339 ASN A CA 1
ATOM 2756 C C . ASN A 1 339 ? 14.980 2.833 -31.907 1.00 84.44 339 ASN A C 1
ATOM 2758 O O . ASN A 1 339 ? 14.587 3.227 -30.812 1.00 84.44 339 ASN A O 1
ATOM 2762 N N . GLU A 1 340 ? 14.152 2.289 -32.805 1.00 86.69 340 GLU A N 1
ATOM 2763 C CA . GLU A 1 340 ? 12.714 2.151 -32.544 1.00 86.69 340 GLU A CA 1
ATOM 2764 C C . GLU A 1 340 ? 12.437 1.170 -31.392 1.00 86.69 340 GLU A C 1
ATOM 2766 O O . GLU A 1 340 ? 11.608 1.440 -30.526 1.00 86.69 340 GLU A O 1
ATOM 2771 N N . LYS A 1 341 ? 13.189 0.062 -31.308 1.00 85.00 341 LYS A N 1
ATOM 2772 C CA . LYS A 1 341 ? 13.102 -0.869 -30.169 1.00 85.00 341 LYS A CA 1
ATOM 2773 C C . LYS A 1 341 ? 13.492 -0.207 -28.849 1.00 85.00 341 LYS A C 1
ATOM 2775 O O . LYS A 1 341 ? 12.814 -0.421 -27.847 1.00 85.00 341 LYS A O 1
ATOM 2780 N N . VAL A 1 342 ? 14.562 0.590 -28.843 1.00 84.69 342 VAL A N 1
ATOM 2781 C CA . VAL A 1 342 ? 14.981 1.351 -27.656 1.00 84.69 342 VAL A CA 1
ATOM 2782 C C . VAL A 1 342 ? 13.894 2.344 -27.254 1.00 84.69 342 VAL A C 1
ATOM 2784 O O . VAL A 1 342 ? 13.541 2.401 -26.080 1.00 84.69 342 VAL A O 1
ATOM 2787 N N . LYS A 1 343 ? 13.313 3.071 -28.214 1.00 89.88 343 LYS A N 1
ATOM 2788 C CA . LYS A 1 343 ? 12.233 4.030 -27.967 1.00 89.88 343 LYS A CA 1
ATOM 2789 C C . LYS A 1 343 ? 11.003 3.367 -27.336 1.00 89.88 343 LYS A C 1
ATOM 2791 O O . LYS A 1 343 ? 10.567 3.809 -26.280 1.00 89.88 343 LYS A O 1
ATOM 2796 N N . MET A 1 344 ? 10.510 2.268 -27.913 1.00 79.94 344 MET A N 1
ATOM 2797 C CA . MET A 1 344 ? 9.387 1.513 -27.334 1.00 79.94 344 MET A CA 1
ATOM 2798 C C . MET A 1 344 ? 9.712 0.974 -25.932 1.00 79.94 344 MET A C 1
ATOM 2800 O O . MET A 1 344 ? 8.854 0.965 -25.051 1.00 79.94 344 MET A O 1
ATOM 2804 N N . GLY A 1 345 ? 10.956 0.537 -25.705 1.00 80.69 345 GLY A N 1
ATOM 2805 C CA . GLY A 1 345 ? 11.419 0.116 -24.382 1.00 80.69 345 GLY A CA 1
ATOM 2806 C C . GLY A 1 345 ? 11.378 1.253 -23.356 1.00 80.69 345 GLY A C 1
ATOM 2807 O O . GLY A 1 345 ? 10.903 1.052 -22.240 1.00 80.69 345 GLY A O 1
ATOM 2808 N N . LEU A 1 346 ? 11.819 2.455 -23.738 1.00 80.88 346 LEU A N 1
ATOM 2809 C CA . LEU A 1 346 ? 11.775 3.644 -22.883 1.00 80.88 346 LEU A CA 1
ATOM 2810 C C . LEU A 1 346 ? 10.335 4.060 -22.554 1.00 80.88 346 LEU A C 1
ATOM 2812 O O . LEU A 1 346 ? 10.029 4.244 -21.380 1.00 80.88 346 LEU A O 1
ATOM 2816 N N . GLU A 1 347 ? 9.442 4.114 -23.545 1.00 81.62 347 GLU A N 1
ATOM 2817 C CA . GLU A 1 347 ? 8.014 4.420 -23.337 1.00 81.62 347 GLU A CA 1
ATOM 2818 C C . GLU A 1 347 ? 7.356 3.402 -22.382 1.00 81.62 347 GLU A C 1
ATOM 2820 O O . GLU A 1 347 ? 6.621 3.763 -21.459 1.00 81.62 347 GLU A O 1
ATOM 2825 N N . SER A 1 348 ? 7.680 2.112 -22.528 1.00 84.88 348 SER A N 1
ATOM 2826 C CA . SER A 1 348 ? 7.216 1.069 -21.604 1.00 84.88 348 SER A CA 1
ATOM 2827 C C . SER A 1 348 ? 7.756 1.257 -20.179 1.00 84.88 348 SER A C 1
ATOM 2829 O O . SER A 1 348 ? 7.049 0.982 -19.202 1.00 84.88 348 SER A O 1
ATOM 2831 N N . HIS A 1 349 ? 9.007 1.699 -20.029 1.00 82.12 349 HIS A N 1
ATOM 2832 C CA . HIS A 1 349 ? 9.596 1.976 -18.720 1.00 82.12 349 HIS A CA 1
ATOM 2833 C C . HIS A 1 349 ? 8.994 3.219 -18.061 1.00 82.12 349 HIS A C 1
ATOM 2835 O O . HIS A 1 349 ? 8.738 3.178 -16.859 1.00 82.12 349 HIS A O 1
ATOM 2841 N N . GLU A 1 350 ? 8.693 4.275 -18.818 1.00 83.62 350 GLU A N 1
ATOM 2842 C CA . GLU A 1 350 ? 7.975 5.452 -18.313 1.00 83.62 350 GLU A CA 1
ATOM 2843 C C . GLU A 1 350 ? 6.586 5.079 -17.784 1.00 83.62 350 GLU A C 1
ATOM 2845 O O . GLU A 1 350 ? 6.224 5.464 -16.669 1.00 83.62 350 GLU A O 1
ATOM 2850 N N . HIS A 1 351 ? 5.840 4.244 -18.514 1.00 81.94 351 HIS A N 1
ATOM 2851 C CA . HIS A 1 351 ? 4.566 3.712 -18.027 1.00 81.94 351 HIS A CA 1
ATOM 2852 C C . HIS A 1 351 ? 4.723 2.890 -16.742 1.00 81.94 351 HIS A C 1
ATOM 2854 O O . HIS A 1 351 ? 3.926 3.025 -15.812 1.00 81.94 351 HIS A O 1
ATOM 2860 N N . THR A 1 352 ? 5.766 2.062 -16.660 1.00 79.19 352 THR A N 1
ATOM 2861 C CA . THR A 1 352 ? 6.048 1.262 -15.458 1.00 79.19 352 THR A CA 1
ATOM 2862 C C . THR A 1 352 ? 6.387 2.154 -14.263 1.00 79.19 352 THR A C 1
ATOM 2864 O O . THR A 1 352 ? 5.868 1.934 -13.170 1.00 79.19 352 THR A O 1
ATOM 2867 N N . LEU A 1 353 ? 7.210 3.185 -14.467 1.00 84.50 353 LEU A N 1
ATOM 2868 C CA . LEU A 1 353 ? 7.552 4.175 -13.446 1.00 84.50 353 LEU A CA 1
ATOM 2869 C C . LEU A 1 353 ? 6.309 4.916 -12.950 1.00 84.50 353 LEU A C 1
ATOM 2871 O O . LEU A 1 353 ? 6.107 5.005 -11.743 1.00 84.50 353 LEU A O 1
ATOM 2875 N N . SER A 1 354 ? 5.439 5.362 -13.859 1.00 88.25 354 SER A N 1
ATOM 2876 C CA . SER A 1 354 ? 4.175 6.010 -13.496 1.00 88.25 354 SER A CA 1
ATOM 2877 C C . SER A 1 354 ? 3.284 5.099 -12.642 1.00 88.25 354 SER A C 1
ATOM 2879 O O . SER A 1 354 ? 2.771 5.534 -11.609 1.00 88.25 354 SER A O 1
ATOM 2881 N N . ASN A 1 355 ? 3.161 3.817 -13.003 1.00 86.31 355 ASN A N 1
ATOM 2882 C CA . ASN A 1 355 ? 2.408 2.842 -12.209 1.00 86.31 355 ASN A CA 1
ATOM 2883 C C . ASN A 1 355 ? 3.010 2.639 -10.810 1.00 86.31 355 ASN A C 1
ATOM 2885 O O . ASN A 1 355 ? 2.270 2.554 -9.830 1.00 86.31 355 ASN A O 1
ATOM 2889 N N . LEU A 1 356 ? 4.341 2.587 -10.696 1.00 82.62 356 LEU A N 1
ATOM 2890 C CA . LEU A 1 356 ? 5.024 2.472 -9.405 1.00 82.62 356 LEU A CA 1
ATOM 2891 C C . LEU A 1 356 ? 4.801 3.709 -8.525 1.00 82.62 356 LEU A C 1
ATOM 2893 O O . LEU A 1 356 ? 4.571 3.559 -7.326 1.00 82.62 356 LEU A O 1
ATOM 2897 N N . THR A 1 357 ? 4.814 4.913 -9.103 1.00 83.94 357 THR A N 1
ATOM 2898 C CA . THR A 1 357 ? 4.496 6.149 -8.373 1.00 83.94 357 THR A CA 1
ATOM 2899 C C . THR A 1 357 ? 3.055 6.139 -7.858 1.00 83.94 357 THR A C 1
ATOM 2901 O O . THR A 1 357 ? 2.832 6.419 -6.682 1.00 83.94 357 THR A O 1
ATOM 2904 N N . ASN A 1 358 ? 2.089 5.716 -8.680 1.00 87.25 358 ASN A N 1
ATOM 2905 C CA . ASN A 1 358 ? 0.689 5.602 -8.253 1.00 87.25 358 ASN A CA 1
ATOM 2906 C C . ASN A 1 358 ? 0.525 4.610 -7.087 1.00 87.25 358 ASN A C 1
ATOM 2908 O O . ASN A 1 358 ? -0.134 4.918 -6.094 1.00 87.25 358 ASN A O 1
ATOM 2912 N N . LEU A 1 359 ? 1.181 3.446 -7.158 1.00 84.88 359 LEU A N 1
ATOM 2913 C CA . LEU A 1 359 ? 1.169 2.460 -6.070 1.00 84.88 359 LEU A CA 1
ATOM 2914 C C . LEU A 1 359 ? 1.812 3.001 -4.783 1.00 84.88 359 LEU A C 1
ATOM 2916 O O . LEU A 1 359 ? 1.355 2.695 -3.680 1.00 84.88 359 LEU A O 1
ATOM 2920 N N . GLN A 1 360 ? 2.859 3.821 -4.899 1.00 86.75 360 GLN A N 1
ATOM 2921 C CA . GLN A 1 360 ? 3.484 4.477 -3.751 1.00 86.75 360 GLN A CA 1
ATOM 2922 C C . GLN A 1 360 ? 2.528 5.472 -3.072 1.00 86.75 360 GLN A C 1
ATOM 2924 O O . GLN A 1 360 ? 2.458 5.516 -1.836 1.00 86.75 360 GLN A O 1
ATOM 2929 N N . ASP A 1 361 ? 1.756 6.226 -3.853 1.00 87.00 361 ASP A N 1
ATOM 2930 C CA . ASP A 1 361 ? 0.746 7.152 -3.337 1.00 87.00 361 ASP A CA 1
ATOM 2931 C C . ASP A 1 361 ? -0.411 6.407 -2.658 1.00 87.00 361 ASP A C 1
ATOM 2933 O O . ASP A 1 361 ? -0.815 6.764 -1.543 1.00 87.00 361 ASP A O 1
ATOM 2937 N N . GLU A 1 362 ? -0.894 5.320 -3.265 1.00 88.94 362 GLU A N 1
ATOM 2938 C CA . GLU A 1 362 ? -1.900 4.433 -2.670 1.00 88.94 362 GLU A CA 1
ATOM 2939 C C . GLU A 1 362 ? -1.422 3.841 -1.340 1.00 88.94 362 GLU A C 1
ATOM 2941 O O . GLU A 1 362 ? -2.138 3.922 -0.337 1.00 88.94 362 GLU A O 1
ATOM 2946 N N . MET A 1 363 ? -0.190 3.322 -1.284 1.00 85.44 363 MET A N 1
ATOM 2947 C CA . MET A 1 363 ? 0.398 2.784 -0.053 1.00 85.44 363 MET A CA 1
ATOM 2948 C C . MET A 1 363 ? 0.500 3.859 1.036 1.00 85.44 363 MET A C 1
ATOM 2950 O O . MET A 1 363 ? 0.229 3.598 2.211 1.00 85.44 363 MET A O 1
ATOM 2954 N N . THR A 1 364 ? 0.867 5.084 0.659 1.00 87.50 364 THR A N 1
ATOM 2955 C CA . THR A 1 364 ? 0.973 6.212 1.592 1.00 87.50 364 THR A CA 1
ATOM 2956 C C . THR A 1 364 ? -0.398 6.614 2.140 1.00 87.50 364 THR A C 1
ATOM 2958 O O . THR A 1 364 ? -0.534 6.864 3.342 1.00 87.50 364 THR A O 1
ATOM 2961 N N . ASN A 1 365 ? -1.431 6.629 1.295 1.00 89.25 365 ASN A N 1
ATOM 2962 C CA . ASN A 1 365 ? -2.809 6.879 1.716 1.00 89.25 365 ASN A CA 1
ATOM 2963 C C . ASN A 1 365 ? -3.323 5.773 2.650 1.00 89.25 365 ASN A C 1
ATOM 2965 O O . ASN A 1 365 ? -3.850 6.081 3.719 1.00 89.25 365 ASN A O 1
ATOM 2969 N N . LEU A 1 366 ? -3.094 4.501 2.309 1.00 87.25 366 LEU A N 1
ATOM 2970 C CA . LEU A 1 366 ? -3.419 3.352 3.161 1.00 87.25 366 LEU A CA 1
ATOM 2971 C C . LEU A 1 366 ? -2.747 3.450 4.532 1.00 87.25 366 LEU A C 1
ATOM 2973 O O . LEU A 1 366 ? -3.415 3.287 5.549 1.00 87.25 366 LEU A O 1
ATOM 2977 N N . ARG A 1 367 ? -1.453 3.792 4.585 1.00 86.75 367 ARG A N 1
ATOM 2978 C CA . ARG A 1 367 ? -0.733 4.004 5.853 1.00 86.75 367 ARG A CA 1
ATOM 2979 C C . ARG A 1 367 ? -1.367 5.107 6.696 1.00 86.75 367 ARG A C 1
ATOM 2981 O O . ARG A 1 367 ? -1.547 4.908 7.895 1.00 86.75 367 ARG A O 1
ATOM 2988 N N . ARG A 1 368 ? -1.745 6.238 6.088 1.00 86.94 368 ARG A N 1
ATOM 2989 C CA . ARG A 1 368 ? -2.439 7.331 6.793 1.00 86.94 368 ARG A CA 1
ATOM 2990 C C . ARG A 1 368 ? -3.797 6.884 7.340 1.00 86.94 368 ARG A C 1
ATOM 2992 O O . ARG A 1 368 ? -4.096 7.155 8.500 1.00 86.94 368 ARG A O 1
ATOM 2999 N N . THR A 1 369 ? -4.587 6.158 6.552 1.00 87.75 369 THR A N 1
ATOM 3000 C CA . THR A 1 369 ? -5.891 5.637 6.991 1.00 87.75 369 THR A CA 1
ATOM 3001 C C . THR A 1 369 ? -5.747 4.601 8.106 1.00 87.75 369 THR A C 1
ATOM 3003 O O . THR A 1 369 ? -6.470 4.671 9.100 1.00 87.75 369 THR A O 1
ATOM 3006 N N . CYS A 1 370 ? -4.789 3.677 7.998 1.00 86.75 370 CYS A N 1
ATOM 3007 C CA . CYS A 1 370 ? -4.496 2.708 9.052 1.00 86.75 370 CYS A CA 1
ATOM 3008 C C . CYS A 1 370 ? -4.057 3.401 10.346 1.00 86.75 370 CYS A C 1
ATOM 3010 O O . CYS A 1 370 ? -4.594 3.080 11.401 1.00 86.75 370 CYS A O 1
ATOM 3012 N N . ALA A 1 371 ? -3.162 4.391 10.273 1.00 85.44 371 ALA A N 1
ATOM 3013 C CA . ALA A 1 371 ? -2.737 5.162 11.442 1.00 85.44 371 ALA A CA 1
ATOM 3014 C C . ALA A 1 371 ? -3.916 5.881 12.121 1.00 85.44 371 ALA A C 1
ATOM 3016 O O . ALA A 1 371 ? -4.059 5.820 13.340 1.00 85.44 371 ALA A O 1
ATOM 3017 N N . ALA A 1 372 ? -4.812 6.497 11.343 1.00 88.00 372 ALA A N 1
ATOM 3018 C CA . ALA A 1 372 ? -6.010 7.142 11.880 1.00 88.00 372 ALA A CA 1
ATOM 3019 C C . ALA A 1 372 ? -6.980 6.142 12.538 1.00 88.00 372 ALA A C 1
ATOM 3021 O O . ALA A 1 372 ? -7.593 6.449 13.561 1.00 88.00 372 ALA A O 1
ATOM 3022 N N . ASN A 1 373 ? -7.128 4.942 11.969 1.00 89.31 373 ASN A N 1
ATOM 3023 C CA . ASN A 1 373 ? -7.966 3.892 12.546 1.00 89.31 373 ASN A CA 1
ATOM 3024 C C . ASN A 1 373 ? -7.363 3.312 13.831 1.00 89.31 373 ASN A C 1
ATOM 3026 O O . ASN A 1 373 ? -8.107 3.090 14.784 1.00 89.31 373 ASN A O 1
ATOM 3030 N N . ILE A 1 374 ? -6.042 3.117 13.879 1.00 89.75 374 ILE A N 1
ATOM 3031 C CA . ILE A 1 374 ? -5.327 2.687 15.088 1.00 89.75 374 ILE A CA 1
ATOM 3032 C C . ILE A 1 374 ? -5.537 3.710 16.203 1.00 89.75 374 ILE A C 1
ATOM 3034 O O . ILE A 1 374 ? -6.018 3.333 17.265 1.00 89.75 374 ILE A O 1
ATOM 3038 N N . ALA A 1 375 ? -5.324 5.002 15.934 1.00 86.62 375 ALA A N 1
ATOM 3039 C CA . ALA A 1 375 ? -5.537 6.056 16.926 1.00 86.62 375 ALA A CA 1
ATOM 3040 C C . ALA A 1 375 ? -6.975 6.060 17.488 1.00 86.62 375 ALA A C 1
ATOM 3042 O O . ALA A 1 375 ? -7.178 6.188 18.693 1.00 86.62 375 ALA A O 1
ATOM 3043 N N . LYS A 1 376 ? -7.992 5.842 16.638 1.00 90.19 376 LYS A N 1
ATOM 3044 C CA . LYS A 1 376 ? -9.394 5.711 17.085 1.00 90.19 376 LYS A CA 1
ATOM 3045 C C . LYS A 1 376 ? -9.634 4.475 17.955 1.00 90.19 376 LYS A C 1
ATOM 3047 O O . LYS A 1 376 ? -10.470 4.514 18.857 1.00 90.19 376 LYS A O 1
ATOM 3052 N N . LEU A 1 377 ? -8.977 3.356 17.653 1.00 89.88 377 LEU A N 1
ATOM 3053 C CA . LEU A 1 377 ? -9.086 2.137 18.455 1.00 89.88 377 LEU A CA 1
ATOM 3054 C C . LEU A 1 377 ? -8.376 2.296 19.801 1.00 89.88 377 LEU A C 1
ATOM 3056 O O . LEU A 1 377 ? -8.932 1.883 20.813 1.00 89.88 377 LEU A O 1
ATOM 3060 N N . GLU A 1 378 ? -7.215 2.946 19.825 1.00 90.69 378 GLU A N 1
ATOM 3061 C CA . GLU A 1 378 ? -6.487 3.284 21.051 1.00 90.69 378 GLU A CA 1
ATOM 3062 C C . GLU A 1 378 ? -7.307 4.219 21.949 1.00 90.69 378 GLU A C 1
ATOM 3064 O O . GLU A 1 378 ? -7.440 3.960 23.144 1.00 90.69 378 GLU A O 1
ATOM 3069 N N . GLU A 1 379 ? -7.951 5.245 21.382 1.00 92.06 379 GLU A N 1
ATOM 3070 C CA . GLU A 1 379 ? -8.850 6.137 22.125 1.00 92.06 379 GLU A CA 1
ATOM 3071 C C . GLU A 1 379 ? -10.036 5.370 22.739 1.00 92.06 379 GLU A C 1
ATOM 3073 O O . GLU A 1 379 ? -10.359 5.544 23.918 1.00 92.06 379 GLU A O 1
ATOM 3078 N N . LYS A 1 380 ? -10.658 4.460 21.973 1.00 92.50 380 LYS A N 1
ATOM 3079 C CA . LYS A 1 380 ? -11.737 3.595 22.480 1.00 92.50 380 LYS A CA 1
ATOM 3080 C C . LYS A 1 380 ? -11.253 2.642 23.569 1.00 92.50 380 LYS A C 1
ATOM 3082 O O . LYS A 1 380 ? -11.956 2.466 24.563 1.00 92.50 380 LYS A O 1
ATOM 3087 N N . ALA A 1 381 ? -10.082 2.034 23.395 1.00 87.19 381 ALA A N 1
ATOM 3088 C CA . ALA A 1 381 ? -9.490 1.140 24.382 1.00 87.19 381 ALA A CA 1
ATOM 3089 C C . ALA A 1 381 ? -9.211 1.888 25.692 1.00 87.19 381 ALA A C 1
ATOM 3091 O O . ALA A 1 381 ? -9.585 1.410 26.762 1.00 87.19 381 ALA A O 1
ATOM 3092 N N . PHE A 1 382 ? -8.663 3.101 25.607 1.00 91.31 382 PHE A N 1
ATOM 3093 C CA . PHE A 1 382 ? -8.423 3.955 26.766 1.00 91.31 382 PHE A CA 1
ATOM 3094 C C . PHE A 1 382 ? -9.726 4.356 27.476 1.00 91.31 382 PHE A C 1
ATOM 3096 O O . PHE A 1 382 ? -9.823 4.276 28.703 1.00 91.31 382 PHE A O 1
ATOM 3103 N N . ALA A 1 383 ? -10.764 4.733 26.723 1.00 90.25 383 ALA A N 1
ATOM 3104 C CA . ALA A 1 383 ? -12.074 5.053 27.288 1.00 90.25 383 ALA A CA 1
ATOM 3105 C C . ALA A 1 383 ? -12.711 3.844 27.998 1.00 90.25 383 ALA A C 1
ATOM 3107 O O . ALA A 1 383 ? -13.227 3.978 29.110 1.00 90.25 383 ALA A O 1
ATOM 3108 N N . LEU A 1 384 ? -12.637 2.654 27.391 1.00 90.94 384 LEU A N 1
ATOM 3109 C CA . LEU A 1 384 ? -13.119 1.412 27.998 1.00 90.94 384 LEU A CA 1
ATOM 3110 C C . LEU A 1 384 ? -12.332 1.052 29.258 1.00 90.94 384 LEU A C 1
ATOM 3112 O O . LEU A 1 384 ? -12.944 0.700 30.261 1.00 90.94 384 LEU A O 1
ATOM 3116 N N . GLN A 1 385 ? -11.007 1.203 29.246 1.00 92.25 385 GLN A N 1
ATOM 3117 C CA . GLN A 1 385 ? -10.163 0.967 30.417 1.00 92.25 385 GLN A CA 1
ATOM 3118 C C . GLN A 1 385 ? -10.535 1.900 31.577 1.00 92.25 385 GLN A C 1
ATOM 3120 O O . GLN A 1 385 ? -10.649 1.457 32.721 1.00 92.25 385 GLN A O 1
ATOM 3125 N N . LYS A 1 386 ? -10.789 3.182 31.289 1.00 92.44 386 LYS A N 1
ATOM 3126 C CA . LYS A 1 386 ? -11.241 4.153 32.292 1.00 92.44 386 LYS A CA 1
ATOM 3127 C C . LYS A 1 386 ? -12.613 3.787 32.863 1.00 92.44 386 LYS A C 1
ATOM 3129 O O . LYS A 1 386 ? -12.800 3.837 34.078 1.00 92.44 386 LYS A O 1
ATOM 3134 N N . ASN A 1 387 ? -13.558 3.394 32.008 1.00 92.88 387 ASN A N 1
ATOM 3135 C CA . ASN A 1 387 ? -14.886 2.962 32.444 1.00 92.88 387 ASN A CA 1
ATOM 3136 C C . ASN A 1 387 ? -14.817 1.688 33.290 1.00 92.88 387 ASN A C 1
ATOM 3138 O O . ASN A 1 387 ? -15.452 1.630 34.338 1.00 92.88 387 ASN A O 1
ATOM 3142 N N . LEU A 1 388 ? -14.011 0.706 32.876 1.00 90.50 388 LEU A N 1
ATOM 3143 C CA . LEU A 1 388 ? -13.795 -0.527 33.627 1.00 90.50 388 LEU A CA 1
ATOM 3144 C C . LEU A 1 388 ? -13.232 -0.216 35.015 1.00 90.50 388 LEU A C 1
ATOM 3146 O O . LEU A 1 388 ? -13.793 -0.666 36.003 1.00 90.50 388 LEU A O 1
ATOM 3150 N N . SER A 1 389 ? -12.201 0.630 35.100 1.00 92.00 389 SER A N 1
ATOM 3151 C CA . SER A 1 389 ? -11.641 1.068 36.383 1.00 92.00 389 SER A CA 1
ATOM 3152 C C . SER A 1 389 ? -12.686 1.752 37.269 1.00 92.00 389 SER A C 1
ATOM 3154 O O . SER A 1 389 ? -12.746 1.476 38.466 1.00 92.00 389 SER A O 1
ATOM 3156 N N . CYS A 1 390 ? -13.547 2.599 36.696 1.00 91.44 390 CYS A N 1
ATOM 3157 C CA . CYS A 1 390 ? -14.633 3.224 37.447 1.00 91.44 390 CYS A CA 1
ATOM 3158 C C . CYS A 1 390 ? -15.620 2.186 37.995 1.00 91.44 390 CYS A C 1
ATOM 3160 O O . CYS A 1 390 ? -15.953 2.235 39.176 1.00 91.44 390 CYS A O 1
ATOM 3162 N N . VAL A 1 391 ? -16.060 1.241 37.159 1.00 90.81 391 VAL A N 1
ATOM 3163 C CA . VAL A 1 391 ? -16.991 0.176 37.562 1.00 90.81 391 VAL A CA 1
ATOM 3164 C C . VAL A 1 391 ? -16.362 -0.716 38.627 1.00 90.81 391 VAL A C 1
ATOM 3166 O O . VAL A 1 391 ? -17.007 -0.991 39.632 1.00 90.81 391 VAL A O 1
ATOM 3169 N N . THR A 1 392 ? -15.096 -1.108 38.465 1.00 91.00 392 THR A N 1
ATOM 3170 C CA . THR A 1 392 ? -14.359 -1.886 39.467 1.00 91.00 392 THR A CA 1
ATOM 3171 C C . THR A 1 392 ? -14.308 -1.153 40.805 1.00 91.00 392 THR A C 1
ATOM 3173 O O . THR A 1 392 ? -14.622 -1.749 41.830 1.00 91.00 392 THR A O 1
ATOM 3176 N N . ASN A 1 393 ? -13.998 0.147 40.812 1.00 92.38 393 ASN A N 1
ATOM 3177 C CA . ASN A 1 393 ? -13.980 0.938 42.044 1.00 92.38 393 ASN A CA 1
ATOM 3178 C C . ASN A 1 393 ? -15.365 1.010 42.703 1.00 92.38 393 ASN A C 1
ATOM 3180 O O . ASN A 1 393 ? -15.468 0.878 43.922 1.00 92.38 393 ASN A O 1
ATOM 3184 N N . THR A 1 394 ? -16.432 1.179 41.916 1.00 90.12 394 THR A N 1
ATOM 3185 C CA . THR A 1 394 ? -17.809 1.159 42.427 1.00 90.12 394 THR A CA 1
ATOM 3186 C C . THR A 1 394 ? -18.190 -0.213 42.985 1.00 90.12 394 THR A C 1
ATOM 3188 O O . THR A 1 394 ? -18.796 -0.283 44.049 1.00 90.12 394 THR A O 1
ATOM 3191 N N . CYS A 1 395 ? -17.805 -1.310 42.327 1.00 88.88 395 CYS A N 1
ATOM 3192 C CA . CYS A 1 395 ? -18.021 -2.663 42.841 1.00 88.88 395 CYS A CA 1
ATOM 3193 C C . CYS A 1 395 ? -17.325 -2.868 44.188 1.00 88.88 395 CYS A C 1
ATOM 3195 O O . CYS A 1 395 ? -17.976 -3.303 45.131 1.00 88.88 395 CYS A O 1
ATOM 3197 N N . VAL A 1 396 ? -16.055 -2.474 44.311 1.00 93.06 396 VAL A N 1
ATOM 3198 C CA . VAL A 1 396 ? -15.303 -2.575 45.573 1.00 93.06 396 VAL A CA 1
ATOM 3199 C C . VAL A 1 396 ? -15.961 -1.751 46.687 1.00 93.06 396 VAL A C 1
ATOM 3201 O O . VAL A 1 396 ? -16.072 -2.215 47.821 1.00 93.06 396 VAL A O 1
ATOM 3204 N N . GLN A 1 397 ? -16.436 -0.538 46.382 1.00 90.19 397 GLN A N 1
ATOM 3205 C CA . GLN A 1 397 ? -17.173 0.284 47.350 1.00 90.19 397 GLN A CA 1
ATOM 3206 C C . GLN A 1 397 ? -18.476 -0.386 47.796 1.00 90.19 397 GLN A C 1
ATOM 3208 O O . GLN A 1 397 ? -18.751 -0.447 48.995 1.00 90.19 397 GLN A O 1
ATOM 3213 N N . ASN A 1 398 ? -19.244 -0.932 46.853 1.00 91.81 398 ASN A N 1
ATOM 3214 C CA . ASN A 1 398 ? -20.497 -1.618 47.151 1.00 91.81 398 ASN A CA 1
ATOM 3215 C C . ASN A 1 398 ? -20.263 -2.896 47.964 1.00 91.81 398 ASN A C 1
ATOM 3217 O O . ASN A 1 398 ? -20.995 -3.143 48.915 1.00 91.81 398 ASN A O 1
ATOM 3221 N N . GLU A 1 399 ? -19.240 -3.692 47.643 1.00 90.69 399 GLU A N 1
ATOM 3222 C CA . GLU A 1 399 ? -18.860 -4.873 48.429 1.00 90.69 399 GLU A CA 1
ATOM 3223 C C . GLU A 1 399 ? -18.491 -4.494 49.866 1.00 90.69 399 GLU A C 1
ATOM 3225 O O . GLU A 1 399 ? -18.920 -5.153 50.817 1.00 90.69 399 GLU A O 1
ATOM 3230 N N . HIS A 1 400 ? -17.750 -3.397 50.046 1.00 92.69 400 HIS A N 1
ATOM 3231 C CA . HIS A 1 400 ? -17.417 -2.890 51.371 1.00 92.69 400 HIS A CA 1
ATOM 3232 C C . HIS A 1 400 ? -18.660 -2.444 52.155 1.00 92.69 400 HIS A C 1
ATOM 3234 O O . HIS A 1 400 ? -18.798 -2.776 53.338 1.00 92.69 400 HIS A O 1
ATOM 3240 N N . GLU A 1 401 ? -19.583 -1.727 51.510 1.00 92.38 401 GLU A N 1
ATOM 3241 C CA . GLU A 1 401 ? -20.844 -1.313 52.128 1.00 92.38 401 GLU A CA 1
ATOM 3242 C C . GLU A 1 401 ? -21.704 -2.525 52.509 1.00 92.38 401 GLU A C 1
ATOM 3244 O O . GLU A 1 401 ? -22.214 -2.600 53.629 1.00 92.38 401 GLU A O 1
ATOM 3249 N N . LEU A 1 402 ? -21.801 -3.516 51.624 1.00 92.44 402 LEU A N 1
ATOM 3250 C CA . LEU A 1 402 ? -22.562 -4.742 51.844 1.00 92.44 402 LEU A CA 1
ATOM 3251 C C . LEU A 1 402 ? -21.964 -5.563 52.994 1.00 92.44 402 LEU A C 1
ATOM 3253 O O . LEU A 1 402 ? -22.703 -6.053 53.849 1.00 92.44 402 LEU A O 1
ATOM 3257 N N . HIS A 1 403 ? -20.633 -5.627 53.101 1.00 93.62 403 HIS A N 1
ATOM 3258 C CA . HIS A 1 403 ? -19.969 -6.249 54.245 1.00 93.62 403 HIS A CA 1
ATOM 3259 C C . HIS A 1 403 ? -20.271 -5.513 55.562 1.00 93.62 403 HIS A C 1
ATOM 3261 O O . HIS A 1 403 ? -20.589 -6.154 56.568 1.00 93.62 403 HIS A O 1
ATOM 3267 N N . CYS A 1 404 ? -20.235 -4.176 55.561 1.00 92.38 404 CYS A N 1
ATOM 3268 C CA . CYS A 1 404 ? -20.615 -3.368 56.724 1.00 92.38 404 CYS A CA 1
ATOM 3269 C C . CYS A 1 404 ? -22.076 -3.613 57.138 1.00 92.38 404 CYS A C 1
ATOM 3271 O O . CYS A 1 404 ? -22.366 -3.792 58.324 1.00 92.38 404 CYS A O 1
ATOM 3273 N N . GLN A 1 405 ? -22.997 -3.665 56.172 1.00 91.31 405 GLN A N 1
ATOM 3274 C CA . GLN A 1 405 ? -24.405 -3.960 56.436 1.00 91.31 405 GLN A CA 1
ATOM 3275 C C . GLN A 1 405 ? -24.604 -5.387 56.962 1.00 91.31 405 GLN A C 1
ATOM 3277 O O . GLN A 1 405 ? -25.360 -5.572 57.915 1.00 91.31 405 GLN A O 1
ATOM 3282 N N . SER A 1 406 ? -23.887 -6.378 56.423 1.00 91.62 406 SER A N 1
ATOM 3283 C CA . SER A 1 406 ? -23.943 -7.766 56.901 1.00 91.62 406 SER A CA 1
ATOM 3284 C C . SER A 1 406 ? -23.537 -7.872 58.373 1.00 91.62 406 SER A C 1
ATOM 3286 O O . SER A 1 406 ? -24.268 -8.462 59.168 1.00 91.62 406 SER A O 1
ATOM 3288 N N . ARG A 1 407 ? -22.444 -7.208 58.782 1.00 91.81 407 ARG A N 1
ATOM 3289 C CA . ARG A 1 407 ? -22.039 -7.154 60.201 1.00 91.81 407 ARG A CA 1
ATOM 3290 C C . ARG A 1 407 ? -23.122 -6.544 61.088 1.00 91.81 407 ARG A C 1
ATOM 3292 O O . ARG A 1 407 ? -23.409 -7.066 62.163 1.00 91.81 407 ARG A O 1
ATOM 3299 N N . ARG A 1 408 ? -23.766 -5.466 60.631 1.00 94.62 408 ARG A N 1
ATOM 3300 C CA . ARG A 1 408 ? -24.873 -4.837 61.366 1.00 94.62 408 ARG A CA 1
ATOM 3301 C C . ARG A 1 408 ? -26.069 -5.781 61.517 1.00 94.62 408 ARG A C 1
ATOM 3303 O O . ARG A 1 408 ? -26.702 -5.791 62.571 1.00 94.62 408 ARG A O 1
ATOM 3310 N N . VAL A 1 409 ? -26.388 -6.569 60.491 1.00 93.31 409 VAL A N 1
ATOM 3311 C CA . VAL A 1 409 ? -27.453 -7.582 60.562 1.00 93.31 409 VAL A CA 1
ATOM 3312 C C . VAL A 1 409 ? -27.106 -8.665 61.582 1.00 93.31 409 VAL A C 1
ATOM 3314 O O . VAL A 1 409 ? -27.955 -8.997 62.406 1.00 93.31 409 VAL A O 1
ATOM 3317 N N . GLU A 1 410 ? -25.869 -9.163 61.595 1.00 92.06 410 GLU A N 1
ATOM 3318 C CA . GLU A 1 410 ? -25.409 -10.141 62.592 1.00 92.06 410 GLU A CA 1
ATOM 3319 C C . GLU A 1 410 ? -25.496 -9.594 64.028 1.00 92.06 410 GLU A C 1
ATOM 3321 O O . GLU A 1 410 ? -25.941 -10.292 64.943 1.00 92.06 410 GLU A O 1
ATOM 3326 N N . GLU A 1 411 ? -25.116 -8.332 64.249 1.00 93.81 411 GLU A N 1
ATOM 3327 C CA . GLU A 1 411 ? -25.269 -7.663 65.549 1.00 93.81 411 GLU A CA 1
ATOM 3328 C C . GLU A 1 411 ? -26.739 -7.530 65.961 1.00 93.81 411 GLU A C 1
ATOM 3330 O O . GLU A 1 411 ? -27.099 -7.823 67.105 1.00 93.81 411 GLU A O 1
ATOM 3335 N N . LEU A 1 412 ? -27.614 -7.135 65.033 1.00 92.69 412 LEU A N 1
ATOM 3336 C CA . LEU A 1 412 ? -29.052 -7.053 65.285 1.00 92.69 412 LEU A CA 1
ATOM 3337 C C . LEU A 1 412 ? -29.654 -8.427 65.592 1.00 92.69 412 LEU A C 1
ATOM 3339 O O . LEU A 1 412 ? -30.463 -8.532 66.511 1.00 92.69 412 LEU A O 1
ATOM 3343 N N . GLN A 1 413 ? -29.236 -9.484 64.894 1.00 92.00 413 GLN A N 1
ATOM 3344 C CA . GLN A 1 413 ? -29.656 -10.856 65.186 1.00 92.00 413 GLN A CA 1
ATOM 3345 C C . GLN A 1 413 ? -29.236 -11.289 66.595 1.00 92.00 413 GLN A C 1
ATOM 3347 O O . GLN A 1 413 ? -30.058 -11.834 67.335 1.00 92.00 413 GLN A O 1
ATOM 3352 N N . LYS A 1 414 ? -27.997 -10.988 67.014 1.00 93.69 414 LYS A N 1
ATOM 3353 C CA . LYS A 1 414 ? -27.533 -11.239 68.391 1.00 93.69 414 LYS A CA 1
ATOM 3354 C C . LYS A 1 414 ? -28.386 -10.487 69.414 1.00 93.69 414 LYS A C 1
ATOM 3356 O O . LYS A 1 414 ? -28.830 -11.083 70.395 1.00 93.69 414 LYS A O 1
ATOM 3361 N N . ASN A 1 415 ? -28.676 -9.210 69.165 1.00 94.06 415 ASN A N 1
ATOM 3362 C CA . ASN A 1 415 ? -29.520 -8.396 70.042 1.00 94.06 415 ASN A CA 1
ATOM 3363 C C . ASN A 1 415 ? -30.956 -8.929 70.133 1.00 94.06 415 ASN A C 1
ATOM 3365 O O . ASN A 1 415 ? -31.501 -9.021 71.232 1.00 94.06 415 ASN A O 1
ATOM 3369 N N . ILE A 1 416 ? -31.559 -9.325 69.007 1.00 93.56 416 ILE A N 1
ATOM 3370 C CA . ILE A 1 416 ? -32.890 -9.948 68.977 1.00 93.56 416 ILE A CA 1
ATOM 3371 C C . ILE A 1 416 ? -32.890 -11.231 69.806 1.00 93.56 416 ILE A C 1
ATOM 3373 O O . ILE A 1 416 ? -33.786 -11.423 70.624 1.00 93.56 416 ILE A O 1
ATOM 3377 N N . HIS A 1 417 ? -31.872 -12.080 69.654 1.00 93.06 417 HIS A N 1
ATOM 3378 C CA . HIS A 1 417 ? -31.772 -13.326 70.407 1.00 93.06 417 HIS A CA 1
ATOM 3379 C C . HIS A 1 417 ? -31.658 -13.089 71.924 1.00 93.06 417 HIS A C 1
ATOM 3381 O O . HIS A 1 417 ? -32.320 -13.768 72.711 1.00 93.06 417 HIS A O 1
ATOM 3387 N N . ILE A 1 418 ? -30.866 -12.097 72.348 1.00 93.75 418 ILE A N 1
ATOM 3388 C CA . ILE A 1 418 ? -30.777 -11.687 73.760 1.00 93.75 418 ILE A CA 1
ATOM 3389 C C . ILE A 1 418 ? -32.142 -11.197 74.257 1.00 93.75 418 ILE A C 1
ATOM 3391 O O . ILE A 1 418 ? -32.626 -11.667 75.286 1.00 93.75 418 ILE A O 1
ATOM 3395 N N . LYS A 1 419 ? -32.804 -10.310 73.504 1.00 92.75 419 LYS A N 1
ATOM 3396 C CA . LYS A 1 419 ? -34.119 -9.764 73.874 1.00 92.75 419 LYS A CA 1
ATOM 3397 C C . LYS A 1 419 ? -35.206 -10.835 73.938 1.00 92.75 419 LYS A C 1
ATOM 3399 O O . LYS A 1 419 ? -36.054 -10.781 74.821 1.00 92.75 419 LYS A O 1
ATOM 3404 N N . GLN A 1 420 ? -35.163 -11.836 73.061 1.00 91.81 420 GLN A N 1
ATOM 3405 C CA . GLN A 1 420 ? -36.054 -12.997 73.129 1.00 91.81 420 GLN A CA 1
ATOM 3406 C C . GLN A 1 420 ? -35.834 -13.806 74.413 1.00 91.81 420 GLN A C 1
ATOM 3408 O O . GLN A 1 420 ? -36.809 -14.167 75.069 1.00 91.81 420 GLN A O 1
ATOM 3413 N N . LYS A 1 421 ? -34.578 -14.045 74.815 1.00 93.31 421 LYS A N 1
ATOM 3414 C CA . LYS A 1 421 ? -34.263 -14.719 76.087 1.00 93.31 421 LYS A CA 1
ATOM 3415 C C . LYS A 1 421 ? -34.755 -13.928 77.298 1.00 93.31 421 LYS A C 1
ATOM 3417 O O . LYS A 1 421 ? -35.373 -14.511 78.185 1.00 93.31 421 LYS A O 1
ATOM 3422 N N . GLU A 1 422 ? -34.525 -12.615 77.322 1.00 92.81 422 GLU A N 1
ATOM 3423 C CA . GLU A 1 422 ? -35.027 -11.726 78.380 1.00 92.81 422 GLU A CA 1
ATOM 3424 C C . GLU A 1 422 ? -36.559 -11.750 78.458 1.00 92.81 422 GLU A C 1
ATOM 3426 O O . GLU A 1 422 ? -37.121 -11.881 79.545 1.00 92.81 422 GLU A O 1
ATOM 3431 N N . LEU A 1 423 ? -37.242 -11.689 77.309 1.00 93.69 423 LEU A N 1
ATOM 3432 C CA . LEU A 1 423 ? -38.700 -11.763 77.240 1.00 93.69 423 LEU A CA 1
ATOM 3433 C C . LEU A 1 423 ? -39.222 -13.108 77.760 1.00 93.69 423 LEU A C 1
ATOM 3435 O O . LEU A 1 423 ? -40.175 -13.125 78.535 1.00 93.69 423 LEU A O 1
ATOM 3439 N N . MET A 1 424 ? -38.602 -14.228 77.379 1.00 94.06 424 MET A N 1
ATOM 3440 C CA . MET A 1 424 ? -38.972 -15.555 77.886 1.00 94.06 424 MET A CA 1
ATOM 3441 C C . MET A 1 424 ? -38.778 -15.665 79.401 1.00 94.06 424 MET A C 1
ATOM 3443 O O . MET A 1 424 ? -39.660 -16.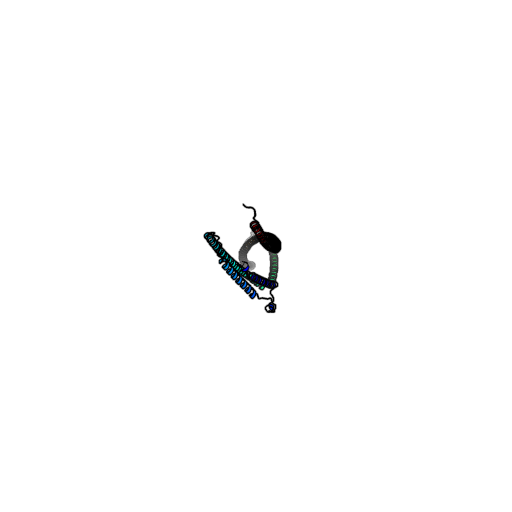176 80.093 1.00 94.06 424 MET A O 1
ATOM 3447 N N . ALA A 1 425 ? -37.661 -15.155 79.928 1.00 92.00 425 ALA A N 1
ATOM 3448 C CA . ALA A 1 425 ? -37.402 -15.131 81.365 1.00 92.00 425 ALA A CA 1
ATOM 3449 C C . ALA A 1 425 ? -38.454 -14.290 82.105 1.00 92.00 425 ALA A C 1
ATOM 3451 O O . ALA A 1 425 ? -39.053 -14.760 83.069 1.00 92.00 425 ALA A O 1
ATOM 3452 N N . SER A 1 426 ? -38.749 -13.086 81.604 1.00 93.25 426 SER A N 1
ATOM 3453 C CA . SER A 1 426 ? -39.781 -12.217 82.177 1.00 93.25 426 SER A CA 1
ATOM 3454 C C . SER A 1 426 ? -41.176 -12.840 82.091 1.00 93.25 426 SER A C 1
ATOM 3456 O O . SER A 1 426 ? -41.931 -12.760 83.053 1.00 93.25 426 SER A O 1
ATOM 3458 N N . THR A 1 427 ? -41.507 -13.515 80.988 1.00 91.94 427 THR A N 1
ATOM 3459 C CA . THR A 1 427 ? -42.788 -14.221 80.824 1.00 91.94 427 THR A CA 1
ATOM 3460 C C . THR A 1 427 ? -42.921 -15.364 81.828 1.00 91.94 427 THR A C 1
ATOM 3462 O O . THR A 1 427 ? -43.972 -15.521 82.443 1.00 91.94 427 THR A O 1
ATOM 3465 N N . THR A 1 428 ? -41.845 -16.127 82.036 1.00 92.69 428 THR A N 1
ATOM 3466 C CA . THR A 1 428 ? -41.807 -17.214 83.026 1.00 92.69 428 THR A CA 1
ATOM 3467 C C . THR A 1 428 ? -41.995 -16.669 84.442 1.00 92.69 428 THR A C 1
ATOM 3469 O O . THR A 1 428 ? -42.759 -17.231 85.221 1.00 92.69 428 THR A O 1
ATOM 3472 N N . GLU A 1 429 ? -41.357 -15.542 84.767 1.00 93.62 429 GLU A N 1
ATOM 3473 C CA . GLU A 1 429 ? -41.512 -14.890 86.071 1.00 93.62 429 GLU A CA 1
ATOM 3474 C C . GLU A 1 429 ? -42.932 -14.352 86.284 1.00 93.62 429 GLU A C 1
ATOM 3476 O O . GLU A 1 429 ? -43.501 -14.533 87.357 1.00 93.62 429 GLU A O 1
ATOM 3481 N N . VAL A 1 430 ? -43.548 -13.756 85.258 1.00 93.69 430 VAL A N 1
ATOM 3482 C CA . VAL A 1 430 ? -44.954 -13.324 85.319 1.00 93.69 430 VAL A CA 1
ATOM 3483 C C . VAL A 1 430 ? -45.881 -14.517 85.551 1.00 93.69 430 VAL A C 1
ATOM 3485 O O . VAL A 1 430 ? -46.750 -14.433 86.411 1.00 93.69 430 VAL A O 1
ATOM 3488 N N . GLN A 1 431 ? -45.680 -15.637 84.850 1.00 91.75 431 GLN A N 1
ATOM 3489 C CA . GLN A 1 431 ? -46.466 -16.859 85.067 1.00 91.75 431 GLN A CA 1
ATOM 3490 C C . GLN A 1 431 ? -46.285 -17.413 86.486 1.00 91.75 431 GLN A C 1
ATOM 3492 O O . GLN A 1 431 ? -47.264 -17.799 87.121 1.00 91.75 431 GLN A O 1
ATOM 3497 N N . ARG A 1 432 ? -45.052 -17.406 87.009 1.00 94.69 432 ARG A N 1
ATOM 3498 C CA . ARG A 1 432 ? -44.747 -17.816 88.387 1.00 94.69 432 ARG A CA 1
ATOM 3499 C C . ARG A 1 432 ? -45.478 -16.937 89.404 1.00 94.69 432 ARG A C 1
ATOM 3501 O O . ARG A 1 432 ? -46.151 -17.463 90.283 1.00 94.69 432 ARG A O 1
ATOM 3508 N N . LEU A 1 433 ? -45.384 -15.613 89.260 1.00 92.94 433 LEU A N 1
ATOM 3509 C CA . LEU A 1 433 ? -46.077 -14.651 90.124 1.00 92.94 433 LEU A CA 1
ATOM 3510 C C . LEU A 1 433 ? -47.600 -14.785 90.020 1.00 92.94 433 LEU A C 1
ATOM 3512 O O . LEU A 1 433 ? -48.294 -14.692 91.028 1.00 92.94 433 LEU A O 1
ATOM 3516 N N . GLN A 1 434 ? -48.125 -15.033 88.820 1.00 92.44 434 GLN A N 1
ATOM 3517 C CA . GLN A 1 434 ? -49.550 -15.259 88.606 1.00 92.44 434 GLN A CA 1
ATOM 3518 C C . GLN A 1 434 ? -50.028 -16.519 89.343 1.00 92.44 434 GLN A C 1
ATOM 3520 O O . GLN A 1 434 ? -51.037 -16.450 90.043 1.00 92.44 434 GLN A O 1
ATOM 3525 N N . GLN A 1 435 ? -49.265 -17.618 89.286 1.00 92.62 435 GLN A N 1
ATOM 3526 C CA . GLN A 1 435 ? -49.550 -18.832 90.056 1.00 92.62 435 GLN A CA 1
ATOM 3527 C C . GLN A 1 435 ? -49.480 -18.583 91.571 1.00 92.62 435 GLN A C 1
ATOM 3529 O O . GLN A 1 435 ? -50.374 -19.003 92.298 1.00 92.62 435 GLN A O 1
ATOM 3534 N N . GLU A 1 436 ? -48.470 -17.856 92.062 1.00 92.62 436 GLU A N 1
ATOM 3535 C CA . GLU A 1 436 ? -48.375 -17.498 93.487 1.00 92.62 436 GLU A CA 1
ATOM 3536 C C . GLU A 1 436 ? -49.564 -16.649 93.952 1.00 92.62 436 GLU A C 1
ATOM 3538 O O . GLU A 1 436 ? -50.081 -16.850 95.053 1.00 92.62 436 GLU A O 1
ATOM 3543 N N . CYS A 1 437 ? -50.020 -15.708 93.120 1.00 91.00 437 CYS A N 1
ATOM 3544 C CA . CYS A 1 437 ? -51.225 -14.932 93.387 1.00 91.00 437 CYS A CA 1
ATOM 3545 C C . CYS A 1 437 ? -52.472 -15.823 93.421 1.00 91.00 437 CYS A C 1
ATOM 3547 O O . CYS A 1 437 ? -53.266 -15.691 94.351 1.00 91.00 437 CYS A O 1
ATOM 3549 N N . GLU A 1 438 ? -52.643 -16.732 92.459 1.00 91.81 438 GLU A N 1
ATOM 3550 C CA . GLU A 1 438 ? -53.760 -17.685 92.438 1.00 91.81 438 GLU A CA 1
ATOM 3551 C C . GLU A 1 438 ? -53.754 -18.594 93.675 1.00 91.81 438 GLU A C 1
ATOM 3553 O O . GLU A 1 438 ? -54.778 -18.721 94.350 1.00 91.81 438 GLU A O 1
ATOM 3558 N N . ASP A 1 439 ? -52.599 -19.145 94.048 1.00 92.31 439 ASP A N 1
ATOM 3559 C CA . ASP A 1 439 ? -52.431 -19.985 95.236 1.00 92.31 439 ASP A CA 1
ATOM 3560 C C . ASP A 1 439 ? -52.741 -19.206 96.524 1.00 92.31 439 ASP A C 1
ATOM 3562 O O . ASP A 1 439 ? -53.413 -19.709 97.429 1.00 92.31 439 ASP A O 1
ATOM 3566 N N . MET A 1 440 ? -52.294 -17.950 96.614 1.00 93.75 440 MET A N 1
ATOM 3567 C CA . MET A 1 440 ? -52.564 -17.074 97.754 1.00 93.75 440 MET A CA 1
ATOM 3568 C C . MET A 1 440 ? -54.044 -16.693 97.851 1.00 93.75 440 MET A C 1
ATOM 3570 O O . MET A 1 440 ? -54.605 -16.693 98.952 1.00 93.75 440 MET A O 1
ATOM 3574 N N . VAL A 1 441 ? -54.687 -16.391 96.721 1.00 91.81 441 VAL A N 1
ATOM 3575 C CA . VAL A 1 441 ? -56.130 -16.129 96.645 1.00 91.81 441 VAL A CA 1
ATOM 3576 C C . VAL A 1 441 ? -56.908 -17.368 97.083 1.00 91.81 441 VAL A C 1
ATOM 3578 O O . VAL A 1 441 ? -57.775 -17.248 97.948 1.00 91.81 441 VAL A O 1
ATOM 3581 N 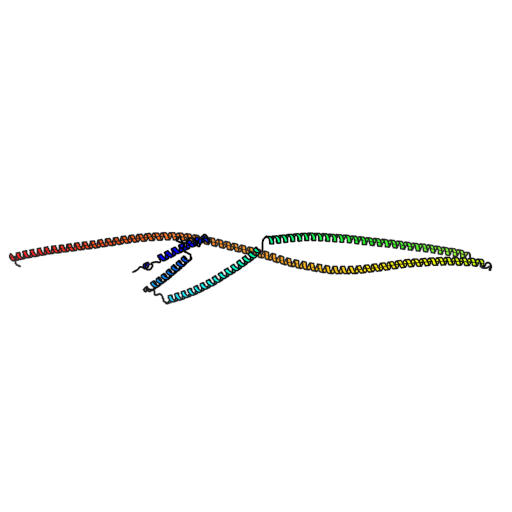N . ASN A 1 442 ? -56.554 -18.555 96.583 1.00 91.94 442 ASN A N 1
ATOM 3582 C CA . ASN A 1 442 ? -57.183 -19.820 96.969 1.00 91.94 442 ASN A CA 1
ATOM 3583 C C . ASN A 1 442 ? -57.003 -20.109 98.465 1.00 91.94 442 ASN A C 1
ATOM 3585 O O . ASN A 1 442 ? -57.981 -20.342 99.169 1.00 91.94 442 ASN A O 1
ATOM 3589 N N . LYS A 1 443 ? -55.787 -19.965 99.003 1.00 92.62 443 LYS A N 1
ATOM 3590 C CA . LYS A 1 443 ? -55.518 -20.134 100.440 1.00 92.62 443 LYS A CA 1
ATOM 3591 C C . LYS A 1 443 ? -56.298 -19.141 101.305 1.00 92.62 443 LYS A C 1
ATOM 3593 O O . LYS A 1 443 ? -56.751 -19.479 102.399 1.00 92.62 443 LYS A O 1
ATOM 3598 N N . THR A 1 444 ? -56.437 -17.899 100.844 1.00 89.56 444 THR A N 1
ATOM 3599 C CA . THR A 1 444 ? -57.201 -16.862 101.551 1.00 89.56 444 THR A CA 1
ATOM 3600 C C . THR A 1 444 ? -58.693 -17.180 101.524 1.00 89.56 444 THR A C 1
ATOM 3602 O O . THR A 1 444 ? -59.347 -17.087 102.563 1.00 89.56 444 THR A O 1
ATOM 3605 N N . LYS A 1 445 ? -59.213 -17.624 100.375 1.00 92.25 445 LYS A N 1
ATOM 3606 C CA . LYS A 1 445 ? -60.581 -18.127 100.227 1.00 92.25 445 LYS A CA 1
ATOM 3607 C C . LYS A 1 445 ? -60.843 -19.300 101.178 1.00 92.25 445 LYS A C 1
ATOM 3609 O O . LYS A 1 445 ? -61.769 -19.202 101.977 1.00 92.25 445 LYS A O 1
ATOM 3614 N N . ASP A 1 446 ? -59.994 -20.326 101.188 1.00 91.00 446 ASP A N 1
ATOM 3615 C CA . ASP A 1 446 ? -60.132 -21.500 102.065 1.00 91.00 446 ASP A CA 1
ATOM 3616 C C . ASP A 1 446 ? -60.115 -21.117 103.555 1.00 91.00 446 ASP A C 1
ATOM 3618 O O . ASP A 1 446 ? -60.903 -21.623 104.364 1.00 91.00 446 ASP A O 1
ATOM 3622 N N . ASN A 1 447 ? -59.237 -20.184 103.940 1.00 91.25 447 ASN A N 1
ATOM 3623 C CA . ASN A 1 447 ? -59.171 -19.664 105.306 1.00 91.25 447 ASN A CA 1
ATOM 3624 C C . ASN A 1 447 ? -60.452 -18.917 105.699 1.00 91.25 447 ASN A C 1
ATOM 3626 O O . ASN A 1 447 ? -60.957 -19.117 106.808 1.00 91.25 447 ASN A O 1
ATOM 3630 N N . LEU A 1 448 ? -60.976 -18.066 104.812 1.00 90.94 448 LEU A N 1
ATOM 3631 C CA . LEU A 1 448 ? -62.219 -17.327 105.038 1.00 90.94 448 LEU A CA 1
ATOM 3632 C C . LEU A 1 448 ? -63.423 -18.269 105.102 1.00 90.94 448 LEU A C 1
ATOM 3634 O O . LEU A 1 448 ? -64.221 -18.156 106.030 1.00 90.94 448 LEU A O 1
ATOM 3638 N N . GLU A 1 449 ? -63.527 -19.240 104.194 1.00 90.12 449 GLU A N 1
ATOM 3639 C CA . GLU A 1 449 ? -64.573 -20.269 104.217 1.00 90.12 449 GLU A CA 1
ATOM 3640 C C . GLU A 1 449 ? -64.523 -21.082 105.520 1.00 90.12 449 GLU A C 1
ATOM 3642 O O . GLU A 1 449 ? -65.548 -21.275 106.179 1.00 90.12 449 GLU A O 1
ATOM 3647 N N . THR A 1 450 ? -63.325 -21.467 105.972 1.00 89.25 450 THR A N 1
ATOM 3648 C CA . THR A 1 450 ? -63.132 -22.167 107.252 1.00 89.25 450 THR A CA 1
ATOM 3649 C C . THR A 1 450 ? -63.535 -21.302 108.451 1.00 89.25 450 THR A C 1
ATOM 3651 O O . THR A 1 450 ? -64.177 -21.795 109.385 1.00 89.25 450 THR A O 1
ATOM 3654 N N . GLN A 1 451 ? -63.169 -20.016 108.466 1.00 88.94 451 GLN A N 1
ATOM 3655 C CA . GLN A 1 451 ? -63.557 -19.091 109.537 1.00 88.94 451 GLN A CA 1
ATOM 3656 C C . GLN A 1 451 ? -65.067 -18.853 109.568 1.00 88.94 451 GLN A C 1
ATOM 3658 O O . GLN A 1 451 ? -65.660 -18.922 110.646 1.00 88.94 451 GLN A O 1
ATOM 3663 N N . LEU A 1 452 ? -65.692 -18.635 108.410 1.00 90.56 452 LEU A N 1
ATOM 3664 C CA . LEU A 1 452 ? -67.139 -18.474 108.282 1.00 90.56 452 LEU A CA 1
ATOM 3665 C C . LEU A 1 452 ? -67.874 -19.728 108.759 1.00 90.56 452 LEU A C 1
ATOM 3667 O O . LEU A 1 452 ? -68.827 -19.619 109.530 1.00 90.56 452 LEU A O 1
ATOM 3671 N N . LEU A 1 453 ? -67.393 -20.922 108.399 1.00 91.56 453 LEU A N 1
ATOM 3672 C CA . LEU A 1 453 ? -67.958 -22.181 108.883 1.00 91.56 453 LEU A CA 1
ATOM 3673 C C . LEU A 1 453 ? -67.828 -22.313 110.409 1.00 91.56 453 LEU A C 1
ATOM 3675 O O . LEU A 1 453 ? -68.792 -22.685 111.083 1.00 91.56 453 LEU A O 1
ATOM 3679 N N . ARG A 1 454 ? -66.668 -21.962 110.985 1.00 89.38 454 ARG A N 1
ATOM 3680 C CA . ARG A 1 454 ? -66.470 -21.944 112.447 1.00 89.38 454 ARG A CA 1
ATOM 3681 C C . ARG A 1 454 ? -67.395 -20.940 113.138 1.00 89.38 454 ARG A C 1
ATOM 3683 O O . ARG A 1 454 ? -67.975 -21.283 114.168 1.00 89.38 454 ARG A O 1
ATOM 3690 N N . GLN A 1 455 ? -67.564 -19.738 112.587 1.00 88.69 455 GLN A N 1
ATOM 3691 C CA . GLN A 1 455 ? -68.498 -18.736 113.112 1.00 88.69 455 GLN A CA 1
ATOM 3692 C C . GLN A 1 455 ? -69.945 -19.226 113.030 1.00 88.69 455 GLN A C 1
ATOM 3694 O O . GLN A 1 455 ? -70.663 -19.157 114.024 1.00 88.69 455 GLN A O 1
ATOM 3699 N N . ALA A 1 456 ? -70.361 -19.810 111.903 1.00 87.62 456 ALA A N 1
ATOM 3700 C CA . ALA A 1 456 ? -71.688 -20.401 111.749 1.00 87.62 456 ALA A CA 1
ATOM 3701 C C . ALA A 1 456 ? -71.941 -21.510 112.786 1.00 87.62 456 ALA A C 1
ATOM 3703 O O . ALA A 1 456 ? -73.001 -21.549 113.416 1.00 87.62 456 ALA A O 1
ATOM 3704 N N . GLN A 1 457 ? -70.952 -22.373 113.043 1.00 88.00 457 GLN A N 1
ATOM 3705 C CA . GLN A 1 457 ? -71.032 -23.398 114.089 1.00 88.00 457 GLN A CA 1
ATOM 3706 C C . GLN A 1 457 ? -71.107 -22.796 115.502 1.00 88.00 457 GLN A C 1
ATOM 3708 O O . GLN A 1 457 ? -71.886 -23.271 116.332 1.00 88.00 457 GLN A O 1
ATOM 3713 N N . GLN A 1 458 ? -70.325 -21.754 115.800 1.00 87.81 458 GLN A N 1
ATOM 3714 C CA . GLN A 1 458 ? -70.390 -21.047 117.084 1.00 87.81 458 GLN A CA 1
ATOM 3715 C C . GLN A 1 458 ? -71.750 -20.371 117.287 1.00 87.81 458 GLN A C 1
ATOM 3717 O O . GLN A 1 458 ? -72.370 -20.568 118.332 1.00 87.81 458 GLN A O 1
ATOM 3722 N N . HIS A 1 459 ? -72.253 -19.650 116.283 1.00 89.25 459 HIS A N 1
ATOM 3723 C CA . HIS A 1 459 ? -73.582 -19.042 116.304 1.00 89.25 459 HIS A CA 1
ATOM 3724 C C . HIS A 1 459 ? -74.673 -20.098 116.482 1.00 89.25 459 HIS A C 1
ATOM 3726 O O . HIS A 1 459 ? -75.555 -19.915 117.313 1.00 89.25 459 HIS A O 1
ATOM 3732 N N . THR A 1 460 ? -74.571 -21.249 115.812 1.00 89.00 460 THR A N 1
ATOM 3733 C CA . THR A 1 460 ? -75.508 -22.369 115.998 1.00 89.00 460 THR A CA 1
ATOM 3734 C C . THR A 1 460 ? -75.520 -22.855 117.449 1.00 89.00 460 THR A C 1
ATOM 3736 O O . THR A 1 460 ? -76.590 -23.029 118.029 1.00 89.00 460 THR A O 1
ATOM 3739 N N . LYS A 1 461 ? -74.350 -23.013 118.087 1.00 88.06 461 LYS A N 1
ATOM 3740 C CA . LYS A 1 461 ? -74.260 -23.379 119.514 1.00 88.06 461 LYS A CA 1
ATOM 3741 C C . LYS A 1 461 ? -74.865 -22.312 120.429 1.00 88.06 461 LYS A C 1
ATOM 3743 O O . LYS A 1 461 ? -75.512 -22.662 121.414 1.00 88.06 461 LYS A O 1
ATOM 3748 N N . ILE A 1 462 ? -74.654 -21.030 120.129 1.00 89.88 462 ILE A N 1
ATOM 3749 C CA . ILE A 1 462 ? -75.244 -19.913 120.883 1.00 89.88 462 ILE A CA 1
ATOM 3750 C C . ILE A 1 462 ? -76.766 -19.936 120.746 1.00 89.88 462 ILE A C 1
ATOM 3752 O O . ILE A 1 462 ? -77.457 -19.915 121.759 1.00 89.88 462 ILE A O 1
ATOM 3756 N N . VAL A 1 463 ? -77.288 -20.061 119.523 1.00 89.69 463 VAL A N 1
ATOM 3757 C CA . VAL A 1 463 ? -78.727 -20.169 119.251 1.00 89.69 463 VAL A CA 1
ATOM 3758 C C . VAL A 1 463 ? -79.322 -21.373 119.973 1.00 89.69 463 VAL A C 1
ATOM 3760 O O . VAL A 1 463 ? -80.340 -21.226 120.637 1.00 89.69 463 VAL A O 1
ATOM 3763 N N . GLN A 1 464 ? -78.678 -22.542 119.940 1.00 86.50 464 GLN A N 1
ATOM 3764 C CA . GLN A 1 464 ? -79.134 -23.721 120.685 1.00 86.50 464 GLN A CA 1
ATOM 3765 C C . GLN A 1 464 ? -79.130 -23.496 122.204 1.00 86.50 464 GLN A C 1
ATOM 3767 O O . GLN A 1 464 ? -80.072 -23.902 122.885 1.00 86.50 464 GLN A O 1
ATOM 3772 N N . LYS A 1 465 ? -78.100 -22.837 122.757 1.00 87.75 465 LYS A N 1
ATOM 3773 C CA . LYS A 1 465 ? -78.060 -22.466 124.182 1.00 87.75 465 LYS A CA 1
ATOM 3774 C C . LYS A 1 465 ? -79.183 -21.498 124.540 1.00 87.75 465 LYS A C 1
ATOM 3776 O O . LYS A 1 465 ? -79.870 -21.745 125.524 1.00 87.75 465 LYS A O 1
ATOM 3781 N N . LEU A 1 466 ? -79.387 -20.452 123.741 1.00 88.12 466 LEU A N 1
ATOM 3782 C CA . LEU A 1 466 ? -80.470 -19.487 123.923 1.00 88.12 466 LEU A CA 1
ATOM 3783 C C . LEU A 1 466 ? -81.829 -20.169 123.812 1.00 88.12 466 LEU A C 1
ATOM 3785 O O . LEU A 1 466 ? -82.658 -19.981 124.685 1.00 88.12 466 LEU A O 1
ATOM 3789 N N . GLN A 1 467 ? -82.047 -21.031 122.818 1.00 85.94 467 GLN A N 1
ATOM 3790 C CA . GLN A 1 467 ? -83.270 -21.826 122.697 1.00 85.94 467 GLN A CA 1
ATOM 3791 C C . GLN A 1 467 ? -83.488 -22.722 123.919 1.00 85.94 467 GLN A C 1
ATOM 3793 O O . GLN A 1 467 ? -84.616 -22.846 124.384 1.00 85.94 467 GLN A O 1
ATOM 3798 N N . LYS A 1 468 ? -82.433 -23.342 124.461 1.00 85.19 468 LYS A N 1
ATOM 3799 C CA . LYS A 1 468 ? -82.526 -24.161 125.677 1.00 85.19 468 LYS A CA 1
ATOM 3800 C C . LYS A 1 468 ? -82.830 -23.312 126.915 1.00 85.19 468 LYS A C 1
ATOM 3802 O O . LYS A 1 468 ? -83.646 -23.725 127.727 1.00 85.19 468 LYS A O 1
ATOM 3807 N N . GLN A 1 469 ? -82.212 -22.137 127.045 1.00 85.44 469 GLN A N 1
ATOM 3808 C CA . GLN A 1 469 ? -82.502 -21.173 128.112 1.00 85.44 469 GLN A CA 1
ATOM 3809 C C . GLN A 1 469 ? -83.928 -20.634 128.007 1.00 85.44 469 GLN A C 1
ATOM 3811 O O . GLN A 1 469 ? -84.634 -20.644 129.003 1.00 85.44 469 GLN A O 1
ATOM 3816 N N . PHE A 1 470 ? -84.378 -20.252 126.810 1.00 84.62 470 PHE A N 1
ATOM 3817 C CA . PHE A 1 470 ? -85.757 -19.848 126.546 1.00 84.62 470 PHE A CA 1
ATOM 3818 C C . PHE A 1 470 ? -86.737 -20.966 126.884 1.00 84.62 470 PHE A C 1
ATOM 3820 O O . PHE A 1 470 ? -87.734 -20.697 127.535 1.00 84.62 470 PHE A O 1
ATOM 3827 N N . ARG A 1 471 ? -86.458 -22.222 126.505 1.00 83.19 471 ARG A N 1
ATOM 3828 C CA . ARG A 1 471 ? -87.299 -23.361 126.909 1.00 83.19 471 ARG A CA 1
ATOM 3829 C C . ARG A 1 471 ? -87.330 -23.538 128.422 1.00 83.19 471 ARG A C 1
ATOM 3831 O O . ARG A 1 471 ? -88.410 -23.708 128.962 1.00 83.19 471 ARG A O 1
ATOM 3838 N N . ALA A 1 472 ? -86.188 -23.453 129.101 1.00 79.75 472 ALA A N 1
ATOM 3839 C CA . ALA A 1 472 ? -86.134 -23.549 130.559 1.00 79.75 472 ALA A CA 1
ATOM 3840 C C . ALA A 1 472 ? -86.910 -22.405 131.241 1.00 79.75 472 ALA A C 1
ATOM 3842 O O . ALA A 1 472 ? -87.705 -22.663 132.136 1.00 79.75 472 ALA A O 1
ATOM 3843 N N . GLN A 1 473 ? -86.746 -21.165 130.769 1.00 78.75 473 GLN A N 1
ATOM 3844 C CA . GLN A 1 473 ? -87.504 -20.001 131.240 1.00 78.75 473 GLN A CA 1
ATOM 3845 C C . GLN A 1 473 ? -89.002 -20.130 130.943 1.00 78.75 473 GLN A C 1
ATOM 3847 O O . GLN A 1 473 ? -89.824 -19.752 131.768 1.00 78.75 473 GLN A O 1
ATOM 3852 N N . TRP A 1 474 ? -89.370 -20.682 129.787 1.00 79.44 474 TRP A N 1
ATOM 3853 C CA . TRP A 1 474 ? -90.760 -20.935 129.417 1.00 79.44 474 TRP A CA 1
ATOM 3854 C C . TRP A 1 474 ? -91.390 -22.024 130.291 1.00 79.44 474 TRP A C 1
ATOM 3856 O O . TRP A 1 474 ? -92.495 -21.854 130.796 1.00 79.44 474 TRP A O 1
ATOM 3866 N N . GLU A 1 475 ? -90.672 -23.121 130.537 1.00 79.75 475 GLU A N 1
ATOM 3867 C CA . GLU A 1 475 ? -91.092 -24.174 131.464 1.00 79.75 475 GLU A CA 1
ATOM 3868 C C . GLU A 1 475 ? -91.254 -23.628 132.891 1.00 79.75 475 GLU A C 1
ATOM 3870 O O . GLU A 1 475 ? -92.237 -23.939 133.564 1.00 79.75 475 GLU A O 1
ATOM 3875 N N . GLU A 1 476 ? -90.348 -22.762 133.345 1.00 72.88 476 GLU A N 1
ATOM 3876 C CA . GLU A 1 476 ? -90.443 -22.086 134.640 1.00 72.88 476 GLU A CA 1
ATOM 3877 C C . GLU A 1 476 ? -91.631 -21.110 134.702 1.00 72.88 476 GLU A C 1
ATOM 3879 O O . GLU A 1 476 ? -92.391 -21.155 135.670 1.00 72.88 476 GLU A O 1
ATOM 3884 N N . TYR A 1 477 ? -91.883 -20.327 133.646 1.00 67.44 477 TYR A N 1
ATOM 3885 C CA . TYR A 1 477 ? -93.070 -19.470 133.499 1.00 67.44 477 TYR A CA 1
ATOM 3886 C C . TYR A 1 477 ? -94.375 -20.281 133.559 1.00 67.44 477 TYR A C 1
ATOM 3888 O O . TYR A 1 477 ? -95.319 -19.905 134.252 1.00 67.44 477 TYR A O 1
ATOM 3896 N N . THR A 1 478 ? -94.425 -21.445 132.902 1.00 66.25 478 THR A N 1
ATOM 3897 C CA . THR A 1 478 ? -95.596 -22.339 132.968 1.00 66.25 478 THR A CA 1
ATOM 3898 C C . THR A 1 478 ? -95.763 -23.036 134.325 1.00 66.25 478 THR A C 1
ATOM 3900 O O . THR A 1 478 ? -96.893 -23.296 134.728 1.00 66.25 478 THR A O 1
ATOM 3903 N N . LYS A 1 479 ? -94.677 -23.307 135.068 1.00 62.75 479 LYS A N 1
ATOM 3904 C CA . LYS A 1 479 ? -94.727 -23.923 136.412 1.00 62.75 479 LYS A CA 1
ATOM 3905 C C . LYS A 1 479 ? -95.033 -22.936 137.538 1.00 62.75 479 LYS A C 1
ATOM 3907 O O . LYS A 1 479 ? -95.619 -23.337 138.537 1.00 62.75 479 LYS A O 1
ATOM 3912 N N . THR A 1 480 ? -94.629 -21.675 137.404 1.00 57.81 480 THR A N 1
ATOM 3913 C CA . THR A 1 480 ? -94.827 -20.634 138.430 1.00 57.81 480 THR A CA 1
ATOM 3914 C C . THR A 1 480 ? -96.146 -19.874 138.283 1.00 57.81 480 THR A C 1
ATOM 3916 O O . THR A 1 480 ? -96.432 -19.004 139.099 1.00 57.81 480 THR A O 1
ATOM 3919 N N . GLY A 1 481 ? -96.985 -20.227 137.301 1.00 51.94 481 GLY A N 1
ATOM 3920 C CA . GLY A 1 481 ? -98.228 -19.505 137.042 1.00 51.94 481 GLY A CA 1
ATOM 3921 C C . GLY A 1 481 ? -97.932 -18.099 136.535 1.00 51.94 481 GLY A C 1
ATOM 3922 O O . GLY A 1 481 ? -98.315 -17.111 137.157 1.00 51.94 481 GLY A O 1
ATOM 3923 N N . GLY A 1 482 ? -97.221 -18.006 135.410 1.00 46.47 482 GLY A N 1
ATOM 3924 C CA . GLY A 1 482 ? -97.130 -16.759 134.668 1.00 46.47 482 GLY A CA 1
ATOM 3925 C C . GLY A 1 482 ? -98.531 -16.190 134.371 1.00 46.47 482 GLY A C 1
ATOM 3926 O O . GLY A 1 482 ? -99.473 -16.962 134.168 1.00 46.47 482 GLY A O 1
ATOM 3927 N N . PRO A 1 483 ? -98.701 -14.856 134.384 1.00 52.34 483 PRO A N 1
ATOM 3928 C CA . PRO A 1 483 ? -99.998 -14.206 134.219 1.00 52.34 483 PRO A CA 1
ATOM 3929 C C . PRO A 1 483 ? -100.699 -14.653 132.927 1.00 52.34 483 PRO A C 1
ATOM 3931 O O . PRO A 1 483 ? -100.079 -14.724 131.864 1.00 52.34 483 PRO A O 1
ATOM 3934 N N . CYS A 1 484 ? -101.996 -14.956 133.043 1.00 46.88 484 CYS A N 1
ATOM 3935 C CA . CYS A 1 484 ? -102.877 -15.285 131.923 1.00 46.88 484 CYS A CA 1
ATOM 3936 C C . CYS A 1 484 ? -102.890 -14.169 130.872 1.00 46.88 484 CYS A C 1
ATOM 3938 O O . CYS A 1 484 ? -103.211 -13.025 131.198 1.00 46.88 484 CYS A O 1
ATOM 3940 N N . PHE A 1 485 ? -102.651 -14.558 129.620 1.00 40.97 485 PHE A N 1
ATOM 3941 C CA . PHE A 1 485 ? -103.499 -14.181 128.492 1.00 40.97 485 PHE A CA 1
ATOM 3942 C C . PHE A 1 485 ? -103.897 -15.448 127.744 1.00 40.97 485 PHE A C 1
ATOM 3944 O O . PHE A 1 485 ? -102.984 -16.258 127.456 1.00 40.97 485 PHE A O 1
#